Protein AF-A0A267DP06-F1 (afdb_monomer_lite)

Organism: NCBI:txid282301

pLDDT: mean 85.05, std 12.34, range [40.44, 98.69]

Radius of gyration: 39.31 Å; chains: 1; bounding box: 101×99×100 Å

InterPro domains:
  IPR012317 Poly(ADP-ribose) polymerase, catalytic domain [PF00644] (194-368)
  IPR012317 Poly(ADP-ribose) polymerase, catalytic domain [PF00644] (425-516)
  IPR012317 Poly(ADP-ribose) polymerase, catalytic domain [PS51059] (179-376)
  IPR051712 Mono-ADP-ribosyltransferase and antiviral protein [PTHR45740] (193-379)

Foldseek 3Di:
DFAQDADQDAEPVRHGARDGPPDDRPPDFAQPWDWAAQPPDRDIDTGGPSCNPPHDAFQDQQQDAAPVRHGQRGTVRDDSPPGFAQDWDWDQAPVRDIDTDGPNDDNVPDFQQDAFQDQEPPPRHGGGGGPNDDGHPVPRPVVVVVVVVVVVVVQVVVLLVLLVVLVVVLVVLVPDPDWDWDKAWDDCPDPCNVVVCVVVLQQLQQADVVLVFQWDFDTKIFIRTSVLSSLLSVCLNPPFLASPDKDKWKAAAEPVQVVCCSHPFDDFDPDADQAARFGKTASHNSVNQDCVHNVPRQKMFTKTFQQGAEDEDLARDHQDHAQVSQVVVSGFWYKHPAPSVVRHTHNGIMITGHDRSRMHTTMMTHIDGDPDQDDDDDDPPDPLQKDKAFDDPDDDPVCSSSVSVVSVVQSLQCPDPPDNPPPFAFGMKIFQRPVVLVVLLVVVLVVLCVVPVGSDWGKWKAAEEPVQLSVCSRPNDDQVPDDDAPQHRAGKTFSYPVLRLQHYQKMFIKTARFRAEDEPPDDPPCPPRGQWYFHDDPRDPGGRMIGGHDRSRIDRTMITDGPDGRDD

Structure (mmCIF, N/CA/C/O backbone):
data_AF-A0A267DP06-F1
#
_entry.id   AF-A0A267DP06-F1
#
loop_
_atom_site.group_PDB
_atom_site.id
_atom_site.type_symbol
_atom_site.label_atom_id
_atom_site.label_alt_id
_atom_site.label_comp_id
_atom_site.label_asym_id
_atom_site.label_entity_id
_atom_site.label_seq_id
_atom_site.pdbx_PDB_ins_code
_atom_site.Cartn_x
_atom_site.Cartn_y
_atom_site.Cartn_z
_atom_site.occupancy
_atom_site.B_iso_or_equiv
_atom_site.auth_seq_id
_atom_site.auth_comp_id
_atom_site.auth_asym_id
_atom_site.auth_atom_id
_atom_site.pdbx_PDB_model_num
ATOM 1 N N . MET A 1 1 ? 52.263 71.545 -48.923 1.00 55.31 1 MET A N 1
ATOM 2 C CA . MET A 1 1 ? 51.676 70.619 -49.916 1.00 55.31 1 MET A CA 1
ATOM 3 C C . MET A 1 1 ? 52.112 69.204 -49.569 1.00 55.31 1 MET A C 1
ATOM 5 O O . MET A 1 1 ? 53.308 68.952 -49.543 1.00 55.31 1 MET A O 1
ATOM 9 N N . THR A 1 2 ? 51.183 68.308 -49.241 1.00 60.12 2 THR A N 1
ATOM 10 C CA . THR A 1 2 ? 51.467 66.882 -48.997 1.00 60.12 2 THR A CA 1
ATOM 11 C C . THR A 1 2 ? 51.476 66.135 -50.328 1.00 60.12 2 THR A C 1
ATOM 13 O O . THR A 1 2 ? 50.537 66.261 -51.116 1.00 60.12 2 THR A O 1
ATOM 16 N N . CYS A 1 3 ? 52.544 65.384 -50.599 1.00 71.38 3 CYS A N 1
ATOM 17 C CA . CYS A 1 3 ? 52.701 64.639 -51.844 1.00 71.38 3 CYS A CA 1
ATOM 18 C C . CYS A 1 3 ? 51.682 63.486 -51.913 1.00 71.38 3 CYS A C 1
ATOM 20 O O . CYS A 1 3 ? 51.625 62.648 -51.019 1.00 71.38 3 CYS A O 1
ATOM 22 N N . GLN A 1 4 ? 50.869 63.440 -52.974 1.00 73.38 4 GLN A N 1
ATOM 23 C CA . GLN A 1 4 ? 49.840 62.403 -53.172 1.00 73.38 4 GLN A CA 1
ATOM 24 C C . GLN A 1 4 ? 50.349 61.179 -53.952 1.00 73.38 4 GLN A C 1
ATOM 26 O O . GLN A 1 4 ? 49.582 60.255 -54.209 1.00 73.38 4 GLN A O 1
ATOM 31 N N . GLN A 1 5 ? 51.627 61.165 -54.340 1.00 73.06 5 GLN A N 1
ATOM 32 C CA . GLN A 1 5 ? 52.223 60.058 -55.088 1.00 73.06 5 GLN A CA 1
ATOM 33 C C . GLN A 1 5 ? 52.468 58.841 -54.176 1.00 73.06 5 GLN A C 1
ATOM 35 O O . GLN A 1 5 ? 52.755 59.020 -52.984 1.00 73.06 5 GLN A O 1
ATOM 40 N N . PRO A 1 6 ? 52.375 57.606 -54.706 1.00 72.00 6 PRO A N 1
ATOM 41 C CA . PRO A 1 6 ? 52.705 56.398 -53.958 1.00 72.00 6 PRO A CA 1
ATOM 42 C C . PRO A 1 6 ? 54.170 56.420 -53.511 1.00 72.00 6 PRO A C 1
ATOM 44 O O . PRO A 1 6 ? 55.058 56.903 -54.217 1.00 72.00 6 PRO A O 1
ATOM 47 N N . CYS A 1 7 ? 54.431 55.911 -52.310 1.00 77.06 7 CYS A N 1
ATOM 48 C CA . CYS A 1 7 ? 55.777 55.834 -51.771 1.00 77.06 7 CYS A CA 1
ATOM 49 C C . CYS A 1 7 ? 56.647 54.883 -52.608 1.00 77.06 7 CYS A C 1
ATOM 51 O O . CYS A 1 7 ? 56.297 53.728 -52.826 1.00 77.06 7 CYS A O 1
ATOM 53 N N . SER A 1 8 ? 57.824 55.347 -53.031 1.00 75.94 8 SER A N 1
ATOM 54 C CA . SER A 1 8 ? 58.791 54.555 -53.804 1.00 75.94 8 SER A CA 1
ATOM 55 C C . SER A 1 8 ? 59.719 53.684 -52.941 1.00 75.94 8 SER A C 1
ATOM 57 O O . SER A 1 8 ? 60.580 52.982 -53.472 1.00 75.94 8 SER A O 1
ATOM 59 N N . ARG A 1 9 ? 59.580 53.720 -51.606 1.00 77.81 9 ARG A N 1
ATOM 60 C CA . ARG A 1 9 ? 60.421 52.963 -50.660 1.00 77.81 9 ARG A CA 1
ATOM 61 C C . ARG A 1 9 ? 59.914 51.528 -50.470 1.00 77.81 9 ARG A C 1
ATOM 63 O O . ARG A 1 9 ? 58.721 51.254 -50.592 1.00 77.81 9 ARG A O 1
ATOM 70 N N . LYS A 1 10 ? 60.820 50.618 -50.101 1.00 76.88 10 LYS A N 1
ATOM 71 C CA . LYS A 1 10 ? 60.497 49.247 -49.667 1.00 76.88 10 LYS A CA 1
ATOM 72 C C . LYS A 1 10 ? 60.405 49.170 -48.137 1.00 76.88 10 LYS A C 1
ATOM 74 O O . LYS A 1 10 ? 61.124 49.881 -47.438 1.00 76.88 10 LYS A O 1
ATOM 79 N N . LEU A 1 11 ? 59.514 48.320 -47.631 1.00 79.81 11 LEU A N 1
ATOM 80 C CA . LEU A 1 11 ? 59.425 47.937 -46.218 1.00 79.81 11 LEU A CA 1
ATOM 81 C C . LEU A 1 11 ? 60.656 47.092 -45.815 1.00 79.81 11 LEU A C 1
ATOM 83 O O . LEU A 1 11 ? 61.317 46.551 -46.703 1.00 79.81 11 LEU A O 1
ATOM 87 N N . PRO A 1 12 ? 60.958 46.909 -44.512 1.00 77.88 12 PRO A N 1
ATOM 88 C CA . PRO A 1 12 ? 62.070 46.060 -44.055 1.00 77.88 12 PRO A CA 1
ATOM 89 C C . PRO A 1 12 ? 62.022 44.618 -44.586 1.00 77.88 12 PRO A C 1
ATOM 91 O O . PRO A 1 12 ? 63.057 44.017 -44.847 1.00 77.88 12 PRO A O 1
ATOM 94 N N . CYS A 1 13 ? 60.820 44.091 -44.840 1.00 77.19 13 CYS A N 1
ATOM 95 C CA . CYS A 1 13 ? 60.588 42.801 -45.497 1.00 77.19 13 CYS A CA 1
ATOM 96 C C . CYS A 1 13 ? 60.773 42.840 -47.033 1.00 77.19 13 CYS A C 1
ATOM 98 O O . CYS A 1 13 ? 60.300 41.954 -47.737 1.00 77.19 13 CYS A O 1
ATOM 100 N N . ASN A 1 14 ? 61.396 43.893 -47.574 1.00 77.62 14 ASN A N 1
ATOM 101 C CA . ASN A 1 14 ? 61.688 44.137 -48.992 1.00 77.62 14 ASN A CA 1
ATOM 102 C C . ASN A 1 14 ? 60.484 44.275 -49.955 1.00 77.62 14 ASN A C 1
ATOM 104 O O . ASN A 1 14 ? 60.677 44.427 -51.164 1.00 77.62 14 ASN A O 1
ATOM 108 N N . HIS A 1 15 ? 59.251 44.302 -49.442 1.00 82.31 15 HIS A N 1
ATOM 109 C CA . HIS A 1 15 ? 58.030 44.556 -50.219 1.00 82.31 15 HIS A CA 1
ATOM 110 C C . HIS A 1 15 ? 57.781 46.063 -50.449 1.00 82.31 15 HIS A C 1
ATOM 112 O O . HIS A 1 15 ? 58.146 46.871 -49.593 1.00 82.31 15 HIS A O 1
ATOM 118 N N . PRO A 1 16 ? 57.159 46.479 -51.572 1.00 78.88 16 PRO A N 1
ATOM 119 C CA . PRO A 1 16 ? 56.885 47.891 -51.857 1.00 78.88 16 PRO A CA 1
ATOM 120 C C . PRO A 1 16 ? 55.916 48.507 -50.838 1.00 78.88 16 PRO A C 1
ATOM 122 O O . PRO A 1 16 ? 54.938 47.878 -50.426 1.00 78.88 16 PRO A O 1
ATOM 125 N N . CYS A 1 17 ? 56.183 49.747 -50.424 1.00 77.19 17 CYS A N 1
ATOM 126 C CA . CYS A 1 17 ? 55.318 50.462 -49.497 1.00 77.19 17 CYS A CA 1
ATOM 127 C C . CYS A 1 17 ? 54.028 50.920 -50.191 1.00 77.19 17 CYS A C 1
ATOM 129 O O . CYS A 1 17 ? 54.057 51.520 -51.259 1.00 77.19 17 CYS A O 1
ATOM 131 N N . THR A 1 18 ? 52.883 50.677 -49.553 1.00 74.69 18 THR A N 1
ATOM 132 C CA . THR A 1 18 ? 51.558 51.065 -50.068 1.00 74.69 18 THR A CA 1
ATOM 133 C C . THR A 1 18 ? 51.055 52.403 -49.511 1.00 74.69 18 THR A C 1
ATOM 135 O O . THR A 1 18 ? 49.872 52.709 -49.628 1.00 74.69 18 THR A O 1
ATOM 138 N N . LEU A 1 19 ? 51.916 53.171 -48.837 1.00 73.81 19 LEU A N 1
ATOM 139 C CA . LEU A 1 19 ? 51.593 54.485 -48.263 1.00 73.81 19 LEU A CA 1
ATOM 140 C C . LEU A 1 19 ? 51.868 55.631 -49.242 1.00 73.81 19 LEU A C 1
ATOM 142 O O . LEU A 1 19 ? 52.509 55.436 -50.277 1.00 73.81 19 LEU A O 1
ATOM 146 N N . LYS A 1 20 ? 51.401 56.836 -48.901 1.00 76.75 20 LYS A N 1
ATOM 147 C CA . LYS A 1 20 ? 51.682 58.054 -49.673 1.00 76.75 20 LYS A CA 1
ATOM 148 C C . LYS A 1 20 ? 53.060 58.618 -49.322 1.00 76.75 20 LYS A C 1
ATOM 150 O O . LYS A 1 20 ? 53.608 58.387 -48.243 1.00 76.75 20 LYS A O 1
ATOM 155 N N . CYS A 1 21 ? 53.651 59.345 -50.261 1.00 73.06 21 CYS A N 1
ATOM 156 C CA . CYS A 1 21 ? 54.966 59.953 -50.106 1.00 73.06 21 CYS A CA 1
ATOM 157 C C . CYS A 1 21 ? 54.989 60.945 -48.921 1.00 73.06 21 CYS A C 1
ATOM 159 O O . CYS A 1 21 ? 54.318 61.975 -48.949 1.00 73.06 21 CYS A O 1
ATOM 161 N N . GLY A 1 22 ? 55.777 60.625 -47.886 1.00 72.06 22 GLY A N 1
ATOM 162 C CA . GLY A 1 22 ? 55.938 61.434 -46.668 1.00 72.06 22 GLY A CA 1
ATOM 163 C C . GLY A 1 22 ? 55.525 60.731 -45.367 1.00 72.06 22 GLY A C 1
ATOM 164 O O . GLY A 1 22 ? 55.924 61.180 -44.299 1.00 72.06 22 GLY A O 1
ATOM 165 N N . GLU A 1 23 ? 54.789 59.619 -45.441 1.00 72.12 23 GLU A N 1
ATOM 166 C CA . GLU A 1 23 ? 54.367 58.824 -44.274 1.00 72.12 23 GLU A CA 1
ATOM 167 C C . GLU A 1 23 ? 55.469 57.835 -43.825 1.00 72.12 23 GLU A C 1
ATOM 169 O O . GLU A 1 23 ? 56.217 57.303 -44.659 1.00 72.12 23 GLU A O 1
ATOM 174 N N . ASP A 1 24 ? 55.597 57.576 -42.512 1.00 73.25 24 ASP A N 1
ATOM 175 C CA . ASP A 1 24 ? 56.635 56.673 -41.989 1.00 73.25 24 ASP A CA 1
ATOM 176 C C . ASP A 1 24 ? 56.348 55.215 -42.369 1.00 73.25 24 ASP A C 1
ATOM 178 O O . ASP A 1 24 ? 55.471 54.535 -41.835 1.00 73.25 24 ASP A O 1
ATOM 182 N N . CYS A 1 25 ? 57.141 54.728 -43.316 1.00 67.25 25 CYS A N 1
ATOM 183 C CA . CYS A 1 25 ? 57.030 53.388 -43.865 1.00 67.25 25 CYS A CA 1
ATOM 184 C C . CYS A 1 25 ? 57.460 52.299 -42.870 1.00 67.25 25 CYS A C 1
ATOM 186 O O . CYS A 1 25 ? 57.109 51.141 -43.073 1.00 67.25 25 CYS A O 1
ATOM 188 N N . LYS A 1 26 ? 58.230 52.626 -41.820 1.00 65.62 26 LYS A N 1
ATOM 189 C CA . LYS A 1 26 ? 58.806 51.623 -40.907 1.00 65.62 26 LYS A CA 1
ATOM 190 C C . LYS A 1 26 ? 57.803 51.053 -39.899 1.00 65.62 26 LYS A C 1
ATOM 192 O O . LYS A 1 26 ? 58.060 49.985 -39.357 1.00 65.62 26 LYS A O 1
ATOM 197 N N . LEU A 1 27 ? 56.673 51.727 -39.672 1.00 65.81 27 LEU A N 1
ATOM 198 C CA . LEU A 1 27 ? 55.669 51.341 -38.669 1.00 65.81 27 LEU A CA 1
ATOM 199 C C . LEU A 1 27 ? 54.489 50.536 -39.240 1.00 65.81 27 LEU A C 1
ATOM 201 O O . LEU A 1 27 ? 53.632 50.085 -38.482 1.00 65.81 27 LEU A O 1
ATOM 205 N N . LYS A 1 28 ? 54.410 50.345 -40.566 1.00 72.12 28 LYS A N 1
ATOM 206 C CA . LYS A 1 28 ? 53.264 49.677 -41.199 1.00 72.12 28 LYS A CA 1
ATOM 207 C C . LYS A 1 28 ? 53.487 48.163 -41.339 1.00 72.12 28 LYS A C 1
ATOM 209 O O . LYS A 1 28 ? 54.448 47.764 -42.001 1.00 72.12 28 LYS A O 1
ATOM 214 N N . PRO A 1 29 ? 52.577 47.312 -40.826 1.00 75.44 29 PRO A N 1
ATOM 215 C CA . PRO A 1 29 ? 52.611 45.882 -41.108 1.00 75.44 29 PRO A CA 1
ATOM 216 C C . PRO A 1 29 ? 52.419 45.611 -42.607 1.00 75.44 29 PRO A C 1
ATOM 218 O O . PRO A 1 29 ? 51.565 46.200 -43.275 1.00 75.44 29 PRO A O 1
ATOM 221 N N . CYS A 1 30 ? 53.244 44.719 -43.154 1.00 80.50 30 CYS A N 1
ATOM 222 C CA . CYS A 1 30 ? 53.163 44.326 -44.554 1.00 80.50 30 CYS A CA 1
ATOM 223 C C . CYS A 1 30 ? 52.043 43.296 -44.772 1.00 80.50 30 CYS A C 1
ATOM 225 O O . CYS A 1 30 ? 52.130 42.176 -44.277 1.00 80.50 30 CYS A O 1
ATOM 227 N N . PHE A 1 31 ? 51.032 43.641 -45.573 1.00 81.69 31 PHE A N 1
ATOM 228 C CA . PHE A 1 31 ? 49.925 42.734 -45.919 1.00 81.69 31 PHE A CA 1
ATOM 229 C C . PHE A 1 31 ? 50.088 42.026 -47.274 1.00 81.69 31 PHE A C 1
ATOM 231 O O . PHE A 1 31 ? 49.145 41.406 -47.765 1.00 81.69 31 PHE A O 1
ATOM 238 N N . VAL A 1 32 ? 51.273 42.110 -47.893 1.00 83.81 32 VAL A N 1
ATOM 239 C CA . VAL A 1 32 ? 51.574 41.337 -49.107 1.00 83.81 32 VAL A CA 1
ATOM 240 C C . VAL A 1 32 ? 51.465 39.852 -48.772 1.00 83.81 32 VAL A C 1
ATOM 242 O O . VAL A 1 32 ? 52.017 39.401 -47.770 1.00 83.81 32 VAL A O 1
ATOM 245 N N . GLN A 1 33 ? 50.721 39.113 -49.594 1.00 85.94 33 GLN A N 1
ATOM 246 C CA . GLN A 1 33 ? 50.528 37.678 -49.423 1.00 85.94 33 GLN A CA 1
ATOM 247 C C . GLN A 1 33 ? 51.858 36.960 -49.643 1.00 85.94 33 GLN A C 1
ATOM 249 O O . GLN A 1 33 ? 52.410 36.998 -50.742 1.00 85.94 33 GLN A O 1
ATOM 254 N N . THR A 1 34 ? 52.358 36.301 -48.603 1.00 83.56 34 THR A N 1
ATOM 255 C CA . THR A 1 34 ? 53.526 35.427 -48.676 1.00 83.56 34 THR A CA 1
ATOM 256 C C . THR A 1 34 ? 53.110 33.978 -48.455 1.00 83.56 34 THR A C 1
ATOM 258 O O . THR A 1 34 ? 52.089 33.700 -47.828 1.00 83.56 34 THR A O 1
ATOM 261 N N . THR A 1 35 ? 53.882 33.045 -49.006 1.00 86.94 35 THR A N 1
ATOM 262 C CA . THR A 1 35 ? 53.632 31.607 -48.855 1.00 86.94 35 THR A CA 1
ATOM 263 C C . THR A 1 35 ? 54.561 31.058 -47.782 1.00 86.94 35 THR A C 1
ATOM 265 O O . THR A 1 35 ? 55.776 31.061 -47.963 1.00 86.94 35 THR A O 1
ATOM 268 N N . VAL A 1 36 ? 53.991 30.582 -46.678 1.00 85.88 36 VAL A N 1
ATOM 269 C CA . VAL A 1 36 ? 54.730 29.929 -45.591 1.00 85.88 36 VAL A CA 1
ATOM 270 C C . VAL A 1 36 ? 54.572 28.420 -45.744 1.00 85.88 36 VAL A C 1
ATOM 272 O O . VAL A 1 36 ? 53.456 27.918 -45.890 1.00 85.88 36 VAL A O 1
ATOM 275 N N . LYS A 1 37 ? 55.691 27.689 -45.744 1.00 84.19 37 LYS A N 1
ATOM 276 C CA . LYS A 1 37 ? 55.696 26.218 -45.717 1.00 84.19 37 LYS A CA 1
ATOM 277 C C . LYS A 1 37 ? 55.564 25.737 -44.275 1.00 84.19 37 LYS A C 1
ATOM 279 O O . LYS A 1 37 ? 56.212 26.293 -43.390 1.00 84.19 37 LYS A O 1
ATOM 284 N N . TYR A 1 38 ? 54.754 24.708 -44.037 1.00 83.88 38 TYR A N 1
ATOM 285 C CA . TYR A 1 38 ? 54.674 24.106 -42.707 1.00 83.88 38 TYR A CA 1
ATOM 286 C C . TYR A 1 38 ? 55.978 23.344 -42.388 1.00 83.88 38 TYR A C 1
ATOM 288 O O . TYR A 1 38 ? 56.525 22.695 -43.275 1.00 83.88 38 TYR A O 1
ATOM 296 N N . PRO A 1 39 ? 56.484 23.360 -41.140 1.00 78.00 39 PRO A N 1
ATOM 297 C CA . PRO A 1 39 ? 57.770 22.727 -40.812 1.00 78.00 39 PRO A CA 1
ATOM 298 C C . PRO A 1 39 ? 57.783 21.199 -40.955 1.00 78.00 39 PRO A C 1
ATOM 300 O O . PRO A 1 39 ? 58.823 20.611 -41.230 1.00 78.00 39 PRO A O 1
ATOM 303 N N . ASN A 1 40 ? 56.626 20.560 -40.758 1.00 79.06 40 ASN A N 1
ATOM 304 C CA . ASN A 1 40 ? 56.509 19.107 -40.600 1.00 79.06 40 ASN A CA 1
ATOM 305 C C . ASN A 1 40 ? 55.740 18.425 -41.749 1.00 79.06 40 ASN A C 1
ATOM 307 O O . ASN A 1 40 ? 55.366 17.259 -41.628 1.00 79.06 40 ASN A O 1
ATOM 311 N N . CYS A 1 41 ? 55.443 19.140 -42.840 1.00 82.69 41 CYS A N 1
ATOM 312 C CA . CYS A 1 41 ? 54.806 18.581 -44.035 1.00 82.69 41 CYS A CA 1
ATOM 313 C C . CYS A 1 41 ? 55.068 19.450 -45.274 1.00 82.69 41 CYS A C 1
ATOM 315 O O . CYS A 1 41 ? 55.527 20.582 -45.167 1.00 82.69 41 CYS A O 1
ATOM 317 N N . GLU A 1 42 ? 54.750 18.937 -46.463 1.00 83.31 42 GLU A N 1
ATOM 318 C CA . GLU A 1 42 ? 54.983 19.644 -47.735 1.00 83.31 42 GLU A CA 1
ATOM 319 C C . GLU A 1 42 ? 53.903 20.690 -48.073 1.00 83.31 42 GLU A C 1
ATOM 321 O O . GLU A 1 42 ? 53.975 21.367 -49.100 1.00 83.31 42 GLU A O 1
ATOM 326 N N . HIS A 1 43 ? 52.901 20.855 -47.206 1.00 84.31 43 HIS A N 1
ATOM 327 C CA . HIS A 1 43 ? 51.833 21.827 -47.401 1.00 84.31 43 HIS A CA 1
ATOM 328 C C . HIS A 1 43 ? 52.318 23.264 -47.176 1.00 84.31 43 HIS A C 1
ATOM 330 O O . HIS A 1 43 ? 53.329 23.536 -46.520 1.00 84.31 43 HIS A O 1
ATOM 336 N N . SER A 1 44 ? 51.546 24.216 -47.689 1.00 87.56 44 SER A N 1
ATOM 337 C CA . SER A 1 44 ? 51.818 25.638 -47.510 1.00 87.56 44 SER A CA 1
ATOM 338 C C . SER A 1 44 ? 50.531 26.428 -47.328 1.00 87.56 44 SER A C 1
ATOM 340 O O . SER A 1 44 ? 49.472 26.025 -47.808 1.00 87.56 44 SER A O 1
ATOM 342 N N . ILE A 1 45 ? 50.634 27.553 -46.627 1.00 87.56 45 ILE A N 1
ATOM 343 C CA . ILE A 1 45 ? 49.538 28.493 -46.400 1.00 87.56 45 ILE A CA 1
ATOM 344 C C . ILE A 1 45 ? 49.945 29.878 -46.902 1.00 87.56 45 ILE A C 1
ATOM 346 O O . ILE A 1 45 ? 51.102 30.289 -46.779 1.00 87.56 45 ILE A O 1
ATOM 350 N N . LYS A 1 46 ? 48.994 30.601 -47.499 1.00 89.00 46 LYS A N 1
ATOM 351 C CA . LYS A 1 46 ? 49.179 32.004 -47.875 1.00 89.00 46 LYS A CA 1
ATOM 352 C C . LYS A 1 46 ? 48.720 32.886 -46.725 1.00 89.00 46 LYS A C 1
ATOM 354 O O . LYS A 1 46 ? 47.551 32.844 -46.351 1.00 89.00 46 LYS A O 1
ATOM 359 N N . VAL A 1 47 ? 49.643 33.663 -46.171 1.00 86.38 47 VAL A N 1
ATOM 360 C CA . VAL A 1 47 ? 49.381 34.578 -45.055 1.00 86.38 47 VAL A CA 1
ATOM 361 C C . VAL A 1 47 ? 49.957 35.961 -45.361 1.00 86.38 47 VAL A C 1
ATOM 363 O O . VAL A 1 47 ? 50.892 36.083 -46.158 1.00 86.38 47 VAL A O 1
ATOM 366 N N . PRO A 1 48 ? 49.427 37.034 -44.755 1.00 87.19 48 PRO A N 1
ATOM 367 C CA . PRO A 1 48 ? 50.061 38.345 -44.805 1.00 87.19 48 PRO A CA 1
ATOM 368 C C . PRO A 1 48 ? 51.507 38.279 -44.298 1.00 87.19 48 PRO A C 1
ATOM 370 O O . PRO A 1 48 ? 51.780 37.633 -43.290 1.00 87.19 48 PRO A O 1
ATOM 373 N N . CYS A 1 49 ? 52.431 38.977 -44.957 1.00 84.00 49 CYS A N 1
ATOM 374 C CA . CYS A 1 49 ? 53.847 39.006 -44.581 1.00 84.00 49 CYS A CA 1
ATOM 375 C C . CYS A 1 49 ? 54.085 39.396 -43.108 1.00 84.00 49 CYS A C 1
ATOM 377 O O . CYS A 1 49 ? 55.016 38.892 -42.498 1.00 84.00 49 CYS A O 1
ATOM 379 N N . CYS A 1 50 ? 53.244 40.237 -42.501 1.00 82.94 50 CYS A N 1
ATOM 380 C CA . CYS A 1 50 ? 53.332 40.585 -41.078 1.00 82.94 50 CYS A CA 1
ATOM 381 C C . CYS A 1 50 ? 52.962 39.445 -40.111 1.00 82.94 50 CYS A C 1
ATOM 383 O O . CYS A 1 50 ? 53.122 39.602 -38.905 1.00 82.94 50 CYS A O 1
ATOM 385 N N . MET A 1 51 ? 52.448 38.326 -40.624 1.00 83.62 51 MET A N 1
ATOM 386 C CA . MET A 1 51 ? 52.071 37.133 -39.865 1.00 83.62 51 MET A CA 1
ATOM 387 C C . MET A 1 51 ? 52.938 35.918 -40.225 1.00 83.62 51 MET A C 1
ATOM 389 O O . MET A 1 51 ? 52.660 34.828 -39.739 1.00 83.62 51 MET A O 1
ATOM 393 N N . SER A 1 52 ? 53.976 36.072 -41.059 1.00 78.31 52 SER A N 1
ATOM 394 C CA . SER A 1 52 ? 54.786 34.944 -41.547 1.00 78.31 52 SER A CA 1
ATOM 395 C C . SER A 1 52 ? 55.498 34.160 -40.445 1.00 78.31 52 SER A C 1
ATOM 397 O O . SER A 1 52 ? 55.744 32.972 -40.622 1.00 78.31 52 SER A O 1
ATOM 399 N N . ASP A 1 53 ? 55.794 34.819 -39.323 1.00 78.25 53 ASP A N 1
ATOM 400 C CA . ASP A 1 53 ? 56.558 34.252 -38.204 1.00 78.25 53 ASP A CA 1
ATOM 401 C C . ASP A 1 53 ? 55.652 33.611 -37.135 1.00 78.25 53 ASP A C 1
ATOM 403 O O . ASP A 1 53 ? 56.133 33.103 -36.122 1.00 78.25 53 ASP A O 1
ATOM 407 N N . GLN A 1 54 ? 54.329 33.639 -37.332 1.00 82.00 54 GLN A N 1
ATOM 408 C CA . GLN A 1 54 ? 53.389 32.962 -36.442 1.00 82.00 54 GLN A CA 1
ATOM 409 C C . GLN A 1 54 ? 53.403 31.447 -36.685 1.00 82.00 54 GLN A C 1
ATOM 411 O O . GLN A 1 54 ? 53.638 30.966 -37.793 1.00 82.00 54 GLN A O 1
ATOM 416 N N . GLN A 1 55 ? 53.127 30.672 -35.635 1.00 79.69 55 GLN A N 1
ATOM 417 C CA . GLN A 1 55 ? 52.976 29.225 -35.760 1.00 79.69 55 GLN A CA 1
ATOM 418 C C . GLN A 1 55 ? 51.582 28.888 -36.293 1.00 79.69 55 GLN A C 1
ATOM 420 O O . GLN A 1 55 ? 50.574 29.184 -35.653 1.00 79.69 55 GLN A O 1
ATOM 425 N N . PHE A 1 56 ? 51.531 28.232 -37.451 1.00 82.62 56 PHE A N 1
ATOM 426 C CA . PHE A 1 56 ? 50.297 27.748 -38.064 1.00 82.62 56 PHE A CA 1
ATOM 427 C C . PHE A 1 56 ? 50.210 26.225 -37.965 1.00 82.62 56 PHE A C 1
ATOM 429 O O . PHE A 1 56 ? 51.210 25.518 -38.099 1.00 82.62 56 PHE A O 1
ATOM 436 N N . VAL A 1 57 ? 48.993 25.715 -37.794 1.00 83.69 57 VAL A N 1
ATOM 437 C CA . VAL A 1 57 ? 48.694 24.279 -37.820 1.00 83.69 57 VAL A CA 1
ATOM 438 C C . VAL A 1 57 ? 48.143 23.916 -39.198 1.00 83.69 57 VAL A C 1
ATOM 440 O O . VAL A 1 57 ? 47.376 24.679 -39.781 1.00 83.69 57 VAL A O 1
ATOM 443 N N . CYS A 1 58 ? 48.568 22.778 -39.745 1.00 86.62 58 CYS A N 1
ATOM 444 C CA . CYS A 1 58 ? 48.136 22.331 -41.066 1.00 86.62 58 CYS A CA 1
ATOM 445 C C . CYS A 1 58 ? 46.789 21.595 -40.991 1.00 86.62 58 CYS A C 1
ATOM 447 O O . CYS A 1 58 ? 46.712 20.482 -40.470 1.00 86.62 58 CYS A O 1
ATOM 449 N N . ASP A 1 59 ? 45.747 22.192 -41.560 1.00 86.50 59 ASP A N 1
ATOM 450 C CA . ASP A 1 59 ? 44.386 21.649 -41.654 1.00 86.50 59 ASP A CA 1
ATOM 451 C C . ASP A 1 59 ? 44.116 20.888 -42.965 1.00 86.50 59 ASP A C 1
ATOM 453 O O . ASP A 1 59 ? 43.022 20.357 -43.163 1.00 86.50 59 ASP A O 1
ATOM 457 N N . ALA A 1 60 ? 45.120 20.775 -43.842 1.00 87.12 60 ALA A N 1
ATOM 458 C CA . ALA A 1 60 ? 45.028 19.995 -45.071 1.00 87.12 60 ALA A CA 1
ATOM 459 C C . ALA A 1 60 ? 44.633 18.538 -44.782 1.00 87.12 60 ALA A C 1
ATOM 461 O O . ALA A 1 60 ? 44.976 17.977 -43.736 1.00 87.12 60 ALA A O 1
ATOM 462 N N . LYS A 1 61 ? 43.935 17.900 -45.727 1.00 87.31 61 LYS A N 1
ATOM 463 C CA . LYS A 1 61 ? 43.546 16.487 -45.625 1.00 87.31 61 LYS A CA 1
ATOM 464 C C . LYS A 1 61 ? 44.783 15.617 -45.392 1.00 87.31 61 LYS A C 1
ATOM 466 O O . LYS A 1 61 ? 45.800 15.777 -46.061 1.00 87.31 61 LYS A O 1
ATOM 471 N N . CYS A 1 62 ? 44.703 14.685 -44.447 1.00 86.62 62 CYS A N 1
ATOM 472 C CA . CYS A 1 62 ? 45.799 13.759 -44.215 1.00 86.62 62 CYS A CA 1
ATOM 473 C C . CYS A 1 62 ? 45.937 12.777 -45.390 1.00 86.62 62 CYS A C 1
ATOM 475 O O . CYS A 1 62 ? 44.984 12.088 -45.751 1.00 86.62 62 CYS A O 1
ATOM 477 N N . GLU A 1 63 ? 47.136 12.668 -45.957 1.00 87.56 63 GLU A N 1
ATOM 478 C CA . GLU A 1 63 ? 47.443 11.698 -47.021 1.00 87.56 63 GLU A CA 1
ATOM 479 C C . GLU A 1 63 ? 48.006 10.372 -46.471 1.00 87.56 63 GLU A C 1
ATOM 481 O O . GLU A 1 63 ? 48.245 9.422 -47.218 1.00 87.56 63 GLU A O 1
ATOM 486 N N . ARG A 1 64 ? 48.192 10.274 -45.145 1.00 88.19 64 ARG A N 1
ATOM 487 C CA . ARG A 1 64 ? 48.703 9.071 -44.473 1.00 88.19 64 ARG A CA 1
ATOM 488 C C . ARG A 1 64 ? 47.631 7.979 -44.373 1.00 88.19 64 ARG A C 1
ATOM 490 O O . ARG A 1 64 ? 46.426 8.247 -44.349 1.00 88.19 64 ARG A O 1
ATOM 497 N N . LYS A 1 65 ? 48.079 6.727 -44.255 1.00 88.44 65 LYS A N 1
ATOM 498 C CA . LYS A 1 65 ? 47.225 5.566 -43.959 1.00 88.44 65 LYS A CA 1
ATOM 499 C C . LYS A 1 65 ? 47.214 5.277 -42.458 1.00 88.44 65 LYS A C 1
ATOM 501 O O . LYS A 1 65 ? 48.238 5.408 -41.793 1.00 88.44 65 LYS A O 1
ATOM 506 N N . LEU A 1 66 ? 46.056 4.880 -41.938 1.00 89.00 66 LEU A N 1
ATOM 507 C CA . LEU A 1 66 ? 45.911 4.327 -40.591 1.00 89.00 66 LEU A CA 1
ATOM 508 C C . LEU A 1 66 ? 46.566 2.938 -40.523 1.00 89.00 66 LEU A C 1
ATOM 510 O O . LEU A 1 66 ? 46.800 2.309 -41.555 1.00 89.00 66 LEU A O 1
ATOM 514 N N . ALA A 1 67 ? 46.793 2.416 -39.314 1.00 86.69 67 ALA A N 1
ATOM 515 C CA . ALA A 1 67 ? 47.375 1.083 -39.111 1.00 86.69 67 ALA A CA 1
ATOM 516 C C . ALA A 1 67 ? 46.575 -0.048 -39.793 1.00 86.69 67 ALA A C 1
ATOM 518 O O . ALA A 1 67 ? 47.148 -1.042 -40.224 1.00 86.69 67 ALA A O 1
ATOM 519 N N . CYS A 1 68 ? 45.259 0.125 -39.959 1.00 87.94 68 CYS A N 1
ATOM 520 C CA . CYS A 1 68 ? 44.399 -0.807 -40.693 1.00 87.94 68 CYS A CA 1
ATOM 521 C C . CYS A 1 68 ? 44.542 -0.732 -42.228 1.00 87.94 68 CYS A C 1
ATOM 523 O O . CYS A 1 68 ? 43.839 -1.441 -42.940 1.00 87.94 68 CYS A O 1
ATOM 525 N N . GLY A 1 69 ? 45.402 0.145 -42.757 1.00 87.75 69 GLY A N 1
ATOM 526 C CA . GLY A 1 69 ? 45.658 0.316 -44.191 1.00 87.75 69 GLY A CA 1
ATOM 527 C C . GLY A 1 69 ? 44.711 1.281 -44.918 1.00 87.75 69 GLY A C 1
ATOM 528 O O . GLY A 1 69 ? 44.998 1.664 -46.055 1.00 87.75 69 GLY A O 1
ATOM 529 N N . HIS A 1 70 ? 43.622 1.720 -44.279 1.00 90.69 70 HIS A N 1
ATOM 530 C CA . HIS A 1 70 ? 42.692 2.711 -44.832 1.00 90.69 70 HIS A CA 1
ATOM 531 C C . HIS A 1 70 ? 43.235 4.145 -44.738 1.00 90.69 70 HIS A C 1
ATOM 533 O O . HIS A 1 70 ? 44.006 4.474 -43.837 1.00 90.69 70 HIS A O 1
ATOM 539 N N . SER A 1 71 ? 42.809 5.019 -45.654 1.00 90.19 71 SER A N 1
ATOM 540 C CA . SER A 1 71 ? 43.165 6.443 -45.633 1.00 90.19 71 SER A CA 1
ATOM 541 C C . SER A 1 71 ? 42.682 7.127 -44.352 1.00 90.19 71 SER A C 1
ATOM 543 O O . SER A 1 71 ? 41.542 6.925 -43.929 1.00 90.19 71 SER A O 1
ATOM 545 N N . CYS A 1 72 ? 43.542 7.947 -43.747 1.00 89.25 72 CYS A N 1
ATOM 546 C CA . CYS A 1 72 ? 43.199 8.711 -42.554 1.00 89.25 72 CYS A CA 1
ATOM 547 C C . CYS A 1 72 ? 42.115 9.760 -42.876 1.00 89.25 72 CYS A C 1
ATOM 549 O O . CYS A 1 72 ? 42.314 10.570 -43.782 1.00 89.25 72 CYS A O 1
ATOM 551 N N . PRO A 1 73 ? 40.976 9.783 -42.154 1.00 87.88 73 PRO A N 1
ATOM 552 C CA . PRO A 1 73 ? 39.934 10.788 -42.367 1.00 87.88 73 PRO A CA 1
ATOM 553 C C . PRO A 1 73 ? 40.249 12.149 -41.715 1.00 87.88 73 PRO A C 1
ATOM 555 O O . PRO A 1 73 ? 39.485 13.090 -41.904 1.00 87.88 73 PRO A O 1
ATOM 558 N N . GLY A 1 74 ? 41.327 12.257 -40.929 1.00 87.44 74 GLY A N 1
ATOM 559 C CA . GLY A 1 74 ? 41.705 13.483 -40.219 1.00 87.44 74 GLY A CA 1
ATOM 560 C C . GLY A 1 74 ? 42.522 14.478 -41.045 1.00 87.44 74 GLY A C 1
ATOM 561 O O . GLY A 1 74 ? 42.705 14.331 -42.256 1.00 87.44 74 GLY A O 1
ATOM 562 N N . THR A 1 75 ? 43.055 15.491 -40.361 1.00 89.00 75 THR A N 1
ATOM 563 C CA . THR A 1 75 ? 43.930 16.509 -40.957 1.00 89.00 75 THR A CA 1
ATOM 564 C C . THR A 1 75 ? 45.408 16.138 -40.819 1.00 89.00 75 THR A C 1
ATOM 566 O O . THR A 1 75 ? 45.795 15.263 -40.042 1.00 89.00 75 THR A O 1
ATOM 569 N N . CYS A 1 76 ? 46.262 16.801 -41.598 1.00 87.81 76 CYS A N 1
ATOM 570 C CA . CYS A 1 76 ? 47.703 16.575 -41.635 1.00 87.81 76 CYS A CA 1
ATOM 571 C C . CYS A 1 76 ? 48.361 16.757 -40.254 1.00 87.81 76 CYS A C 1
ATOM 573 O O . CYS A 1 76 ? 49.282 16.007 -39.916 1.00 87.81 76 CYS A O 1
ATOM 575 N N . SER A 1 77 ? 47.861 17.698 -39.447 1.00 86.00 77 SER A N 1
ATOM 576 C CA . SER A 1 77 ? 48.351 17.977 -38.095 1.00 86.00 77 SER A CA 1
ATOM 577 C C . SER A 1 77 ? 47.886 16.998 -37.018 1.00 86.00 77 SER A C 1
ATOM 579 O O . SER A 1 77 ? 48.463 16.989 -35.933 1.00 86.00 77 SER A O 1
ATOM 581 N N . SER A 1 78 ? 46.835 16.213 -37.264 1.00 85.50 78 SER A N 1
ATOM 582 C CA . SER A 1 78 ? 46.313 15.275 -36.269 1.00 85.50 78 SER A CA 1
ATOM 583 C C . SER A 1 78 ? 47.170 14.014 -36.175 1.00 85.50 78 SER A C 1
ATOM 585 O O . SER A 1 78 ? 47.626 13.464 -37.188 1.00 85.50 78 SER A O 1
ATOM 587 N N . ASP A 1 79 ? 47.330 13.508 -34.951 1.00 86.38 79 ASP A N 1
ATOM 588 C CA . ASP A 1 79 ? 47.934 12.201 -34.719 1.00 86.38 79 ASP A CA 1
ATOM 589 C C . ASP A 1 79 ? 47.012 11.093 -35.245 1.00 86.38 79 ASP A C 1
ATOM 591 O O . ASP A 1 79 ? 45.910 10.870 -34.739 1.00 86.38 79 ASP A O 1
ATOM 595 N N . CYS A 1 80 ? 47.480 10.381 -36.269 1.00 84.56 80 CYS A N 1
ATOM 596 C CA . CYS A 1 80 ? 46.735 9.308 -36.916 1.00 84.56 80 CYS A CA 1
ATOM 597 C C . CYS A 1 80 ? 46.497 8.106 -35.992 1.00 84.56 80 CYS A C 1
ATOM 599 O O . CYS A 1 80 ? 45.527 7.386 -36.210 1.00 84.56 80 CYS A O 1
ATOM 601 N N . ALA A 1 81 ? 47.327 7.899 -34.961 1.00 83.00 81 ALA A N 1
ATOM 602 C CA . ALA A 1 81 ? 47.135 6.817 -33.994 1.00 83.00 81 ALA A CA 1
ATOM 603 C C . ALA A 1 81 ? 45.886 7.020 -33.118 1.00 83.00 81 ALA A C 1
ATOM 605 O O . ALA A 1 81 ? 45.307 6.052 -32.632 1.00 83.00 81 ALA A O 1
ATOM 606 N N . SER A 1 82 ? 45.442 8.270 -32.958 1.00 84.19 82 SER A N 1
ATOM 607 C CA . SER A 1 82 ? 44.259 8.626 -32.166 1.00 84.19 82 SER A CA 1
ATOM 608 C C . SER A 1 82 ? 42.937 8.559 -32.948 1.00 84.19 82 SER A C 1
ATOM 610 O O . SER A 1 82 ? 41.863 8.708 -32.364 1.00 84.19 82 SER A O 1
ATOM 612 N N . ILE A 1 83 ? 42.989 8.337 -34.268 1.00 87.00 83 ILE A N 1
ATOM 613 C CA . ILE A 1 83 ? 41.823 8.431 -35.153 1.00 87.00 83 ILE A CA 1
ATOM 614 C C . ILE A 1 83 ? 41.232 7.047 -35.426 1.00 87.00 83 ILE A C 1
ATOM 616 O O . ILE A 1 83 ? 41.850 6.188 -36.057 1.00 87.00 83 ILE A O 1
ATOM 620 N N . ALA A 1 84 ? 39.977 6.861 -35.020 1.00 88.00 84 ALA A N 1
ATOM 621 C CA . ALA A 1 84 ? 39.203 5.670 -35.341 1.00 88.00 84 ALA A CA 1
ATOM 622 C C . ALA A 1 84 ? 38.848 5.620 -36.840 1.00 88.00 84 ALA A C 1
ATOM 624 O O . ALA A 1 84 ? 38.316 6.573 -37.414 1.00 88.00 84 ALA A O 1
ATOM 625 N N . CYS A 1 85 ? 39.114 4.482 -37.482 1.00 89.50 85 CYS A N 1
ATOM 626 C CA . CYS A 1 85 ? 38.717 4.247 -38.867 1.00 89.50 85 CYS A CA 1
ATOM 627 C C . CYS A 1 85 ? 37.190 4.073 -38.997 1.00 89.50 85 CYS A C 1
ATOM 629 O O . CYS A 1 85 ? 36.619 3.152 -38.411 1.00 89.50 85 CYS A O 1
ATOM 631 N N . GLN A 1 86 ? 36.554 4.910 -39.823 1.00 89.00 86 GLN A N 1
ATOM 632 C CA . GLN A 1 86 ? 35.105 4.894 -40.099 1.00 89.00 86 GLN A CA 1
ATOM 633 C C . GLN A 1 86 ? 34.746 4.172 -41.412 1.00 89.00 86 GLN A C 1
ATOM 635 O O . GLN A 1 86 ? 33.598 4.195 -41.856 1.00 89.00 86 GLN A O 1
ATOM 640 N N . VAL A 1 87 ? 35.724 3.543 -42.078 1.00 91.75 87 VAL A N 1
ATOM 641 C CA . VAL A 1 87 ? 35.457 2.773 -43.300 1.00 91.75 87 VAL A CA 1
ATOM 642 C C . VAL A 1 87 ? 34.561 1.594 -42.951 1.00 91.75 87 VAL A C 1
ATOM 644 O O . VAL A 1 87 ? 34.886 0.800 -42.068 1.00 91.75 87 VAL A O 1
ATOM 647 N N . LYS A 1 88 ? 33.439 1.481 -43.660 1.00 92.44 88 LYS A N 1
ATOM 648 C CA . LYS A 1 88 ? 32.506 0.375 -43.488 1.00 92.44 88 LYS A CA 1
ATOM 649 C C . LYS A 1 88 ? 33.023 -0.873 -44.190 1.00 92.44 88 LYS A C 1
ATOM 651 O O . LYS A 1 88 ? 33.229 -0.869 -45.402 1.00 92.44 88 LYS A O 1
ATOM 656 N N . ILE A 1 89 ? 33.193 -1.942 -43.429 1.00 91.31 89 ILE A N 1
ATOM 657 C CA . ILE A 1 89 ? 33.627 -3.253 -43.904 1.00 91.31 89 ILE A CA 1
ATOM 658 C C . ILE A 1 89 ? 32.505 -4.278 -43.721 1.00 91.31 89 ILE A C 1
ATOM 660 O O . ILE A 1 89 ? 31.650 -4.145 -42.842 1.00 91.31 89 ILE A O 1
ATOM 664 N N . LYS A 1 90 ? 32.505 -5.313 -44.565 1.00 90.62 90 LYS A N 1
ATOM 665 C CA . LYS A 1 90 ? 31.593 -6.457 -44.447 1.00 90.62 90 LYS A CA 1
ATOM 666 C C . LYS A 1 90 ? 32.288 -7.568 -43.669 1.00 90.62 90 LYS A C 1
ATOM 668 O O . LYS A 1 90 ? 33.272 -8.120 -44.148 1.00 90.62 90 LYS A O 1
ATOM 673 N N . LEU A 1 91 ? 31.748 -7.912 -42.507 1.00 88.94 91 LEU A N 1
ATOM 674 C CA . LEU A 1 91 ? 32.223 -8.997 -41.656 1.00 88.94 91 LEU A CA 1
ATOM 675 C C . LEU A 1 91 ? 31.223 -10.158 -41.683 1.00 88.94 91 LEU A C 1
ATOM 677 O O . LEU A 1 91 ? 30.021 -9.947 -41.515 1.00 88.94 91 LEU A O 1
ATOM 681 N N . ILE A 1 92 ? 31.704 -11.387 -41.866 1.00 89.25 92 ILE A N 1
ATOM 682 C CA . ILE A 1 92 ? 30.892 -12.593 -41.664 1.00 89.25 92 ILE A CA 1
ATOM 683 C C . ILE A 1 92 ? 31.039 -13.016 -40.204 1.00 89.25 92 ILE A C 1
ATOM 685 O O . ILE A 1 92 ? 32.115 -13.410 -39.771 1.00 89.25 92 ILE A O 1
ATOM 689 N N . LEU A 1 93 ? 29.956 -12.914 -39.433 1.00 87.62 93 LEU A N 1
ATOM 690 C CA . LEU A 1 93 ? 29.963 -13.262 -38.011 1.00 87.62 93 LEU A CA 1
ATOM 691 C C . LEU A 1 93 ? 30.022 -14.789 -37.806 1.00 87.62 93 LEU A C 1
ATOM 693 O O . LEU A 1 93 ? 29.605 -15.526 -38.700 1.00 87.62 93 LEU A O 1
ATOM 697 N N . PRO A 1 94 ? 30.385 -15.291 -36.605 1.00 86.19 94 PRO A N 1
ATOM 698 C CA . PRO A 1 94 ? 30.396 -16.732 -36.299 1.00 86.19 94 PRO A CA 1
ATOM 699 C C . PRO A 1 94 ? 29.063 -17.456 -36.551 1.00 86.19 94 PRO A C 1
ATOM 701 O O . PRO A 1 94 ? 29.022 -18.663 -36.752 1.00 86.19 94 PRO A O 1
ATOM 704 N N . CYS A 1 95 ? 27.951 -16.714 -36.572 1.00 84.94 95 CYS A N 1
ATOM 705 C CA . CYS A 1 95 ? 26.628 -17.218 -36.946 1.00 84.94 95 CYS A CA 1
ATOM 706 C C . CYS A 1 95 ? 26.371 -17.268 -38.470 1.00 84.94 95 CYS A C 1
ATOM 708 O O . CYS A 1 95 ? 25.221 -17.408 -38.877 1.00 84.94 95 CYS A O 1
ATOM 710 N N . ALA A 1 96 ? 27.411 -17.111 -39.298 1.00 86.50 96 ALA A N 1
ATOM 711 C CA . ALA A 1 96 ? 27.396 -17.061 -40.766 1.00 86.50 96 ALA A CA 1
ATOM 712 C C . ALA A 1 96 ? 26.566 -15.920 -41.391 1.00 86.50 96 ALA A C 1
ATOM 714 O O . ALA A 1 96 ? 26.338 -15.884 -42.601 1.00 86.50 96 ALA A O 1
ATOM 715 N N . HIS A 1 97 ? 26.120 -14.950 -40.592 1.00 86.06 97 HIS A N 1
ATOM 716 C CA . HIS A 1 97 ? 25.397 -13.785 -41.088 1.00 86.06 97 HIS A CA 1
ATOM 717 C C . HIS A 1 97 ? 26.346 -12.612 -41.374 1.00 86.06 97 HIS A C 1
ATOM 719 O O . HIS A 1 97 ? 27.191 -12.307 -40.528 1.00 86.06 97 HIS A O 1
ATOM 725 N N . PRO A 1 98 ? 26.173 -11.902 -42.506 1.00 88.75 98 PRO A N 1
ATOM 726 C CA . PRO A 1 98 ? 26.943 -10.699 -42.789 1.00 88.75 98 PRO A CA 1
ATOM 727 C C . PRO A 1 98 ? 26.501 -9.539 -41.889 1.00 88.75 98 PRO A C 1
ATOM 729 O O . PRO A 1 98 ? 25.303 -9.349 -41.650 1.00 88.75 98 PRO A O 1
ATOM 732 N N . ALA A 1 99 ? 27.471 -8.751 -41.437 1.00 88.38 99 ALA A N 1
ATOM 733 C CA . ALA A 1 99 ? 27.292 -7.483 -40.747 1.00 88.38 99 ALA A CA 1
ATOM 734 C C . ALA A 1 99 ? 28.151 -6.402 -41.415 1.00 88.38 99 ALA A C 1
ATOM 736 O O . ALA A 1 99 ? 29.285 -6.656 -41.812 1.00 88.38 99 ALA A O 1
ATOM 737 N N . GLU A 1 100 ? 27.596 -5.201 -41.541 1.00 92.06 100 GLU A N 1
ATOM 738 C CA . GLU A 1 100 ? 28.327 -4.015 -41.988 1.00 92.06 100 GLU A CA 1
ATOM 739 C C . GLU A 1 100 ? 28.734 -3.218 -40.746 1.00 92.06 100 GLU A C 1
ATOM 741 O O . GLU A 1 100 ? 27.867 -2.809 -39.969 1.00 92.06 100 GLU A O 1
ATOM 746 N N . ILE A 1 101 ? 30.040 -3.063 -40.525 1.00 90.75 101 ILE A N 1
ATOM 747 C CA . ILE A 1 101 ? 30.611 -2.412 -39.337 1.00 90.75 101 ILE A CA 1
ATOM 748 C C . ILE A 1 101 ? 31.693 -1.417 -39.737 1.00 90.75 101 ILE A C 1
ATOM 750 O O . ILE A 1 101 ? 32.291 -1.545 -40.801 1.00 90.75 101 ILE A O 1
ATOM 754 N N . GLU A 1 102 ? 31.976 -0.445 -38.879 1.00 92.50 102 GLU A N 1
ATOM 755 C CA . GLU A 1 102 ? 33.157 0.403 -39.038 1.00 92.50 102 GLU A CA 1
ATOM 756 C C . GLU A 1 102 ? 34.420 -0.388 -38.684 1.00 92.50 102 GLU A C 1
ATOM 758 O O . GLU A 1 102 ? 34.439 -1.122 -37.701 1.00 92.50 102 GLU A O 1
ATOM 763 N N . CYS A 1 103 ? 35.485 -0.222 -39.469 1.00 90.56 103 CYS A N 1
ATOM 764 C CA . CYS A 1 103 ? 36.757 -0.930 -39.300 1.00 90.56 103 CYS A CA 1
ATOM 765 C C . CYS A 1 103 ? 37.382 -0.753 -37.902 1.00 90.56 103 CYS A C 1
ATOM 767 O O . CYS A 1 103 ? 38.161 -1.598 -37.470 1.00 90.56 103 CYS A O 1
ATOM 769 N N . SER A 1 104 ? 37.075 0.343 -37.205 1.00 90.25 104 SER A N 1
ATOM 770 C CA . SER A 1 104 ? 37.529 0.585 -35.830 1.00 90.25 104 SER A CA 1
ATOM 771 C C . SER A 1 104 ? 36.828 -0.274 -34.772 1.00 90.25 104 SER A C 1
ATOM 773 O O . SER A 1 104 ? 37.337 -0.380 -33.657 1.00 90.25 104 SER A O 1
ATOM 775 N N . ILE A 1 105 ? 35.679 -0.877 -35.092 1.00 89.94 105 ILE A N 1
ATOM 776 C CA . ILE A 1 105 ? 34.884 -1.662 -34.146 1.00 89.94 105 ILE A CA 1
ATOM 777 C C . ILE A 1 105 ? 35.471 -3.077 -34.043 1.00 89.94 105 ILE A C 1
ATOM 779 O O . ILE A 1 105 ? 35.499 -3.796 -35.045 1.00 89.94 105 ILE A O 1
ATOM 783 N N . PRO A 1 106 ? 35.880 -3.530 -32.843 1.00 88.00 106 PRO A N 1
ATOM 784 C CA . PRO A 1 106 ? 36.344 -4.898 -32.646 1.00 88.00 106 PRO A CA 1
ATOM 785 C C . PRO A 1 106 ? 35.237 -5.921 -32.923 1.00 88.00 106 PRO A C 1
ATOM 787 O O . PRO A 1 106 ? 34.111 -5.765 -32.445 1.00 88.00 106 PRO A O 1
ATOM 790 N N . GLU A 1 107 ? 35.569 -7.019 -33.609 1.00 85.12 107 GLU A N 1
ATOM 791 C CA . GLU A 1 107 ? 34.607 -8.078 -33.965 1.00 85.12 107 GLU A CA 1
ATOM 792 C C . GLU A 1 107 ? 33.858 -8.646 -32.748 1.00 85.12 107 GLU A C 1
ATOM 794 O O . GLU A 1 107 ? 32.665 -8.938 -32.826 1.00 85.12 107 GLU A O 1
ATOM 799 N N . SER A 1 108 ? 34.531 -8.734 -31.593 1.00 84.25 108 SER A N 1
ATOM 800 C CA . SER A 1 108 ? 33.964 -9.223 -30.328 1.00 84.25 108 SER A CA 1
ATOM 801 C C . SER A 1 108 ? 32.794 -8.383 -29.802 1.00 84.25 108 SER A C 1
ATOM 803 O O . SER A 1 108 ? 31.981 -8.876 -29.019 1.00 84.25 108 SER A O 1
ATOM 805 N N . GLN A 1 109 ? 32.672 -7.127 -30.237 1.00 87.31 109 GLN A N 1
ATOM 806 C CA . GLN A 1 109 ? 31.584 -6.228 -29.850 1.00 87.31 109 GLN A CA 1
ATOM 807 C C . GLN A 1 109 ? 30.393 -6.287 -30.820 1.00 87.31 109 GLN A C 1
ATOM 809 O O . GLN A 1 109 ? 29.326 -5.733 -30.536 1.00 87.31 109 GLN A O 1
ATOM 814 N N . VAL A 1 110 ? 30.531 -6.981 -31.955 1.00 89.19 110 VAL A N 1
ATOM 815 C CA . VAL A 1 110 ? 29.525 -6.997 -33.018 1.00 89.19 110 VAL A CA 1
ATOM 816 C C . VAL A 1 110 ? 28.471 -8.068 -32.752 1.00 89.19 110 VAL A C 1
ATOM 818 O O . VAL A 1 110 ? 28.722 -9.270 -32.790 1.00 89.19 110 VAL A O 1
ATOM 821 N N . LYS A 1 111 ? 27.231 -7.627 -32.525 1.00 91.06 111 LYS A N 1
ATOM 822 C CA . LYS A 1 111 ? 26.083 -8.507 -32.267 1.00 91.06 111 LYS A CA 1
ATOM 823 C C . LYS A 1 111 ? 25.209 -8.664 -33.512 1.00 91.06 111 LYS A C 1
ATOM 825 O O . LYS A 1 111 ? 24.747 -7.679 -34.087 1.00 91.06 111 LYS A O 1
ATOM 830 N N . CYS A 1 112 ? 24.911 -9.906 -33.901 1.00 90.31 112 CYS A N 1
ATOM 831 C CA . CYS A 1 112 ? 24.057 -10.191 -35.057 1.00 90.31 112 CYS A CA 1
ATOM 832 C C . CYS A 1 112 ? 22.577 -9.860 -34.790 1.00 90.31 112 CYS A C 1
ATOM 834 O O . CYS A 1 112 ? 21.899 -10.572 -34.047 1.00 90.31 112 CYS A O 1
ATOM 836 N N . LYS A 1 113 ? 22.048 -8.820 -35.446 1.00 89.56 113 LYS A N 1
ATOM 837 C CA . LYS A 1 113 ? 20.659 -8.349 -35.276 1.00 89.56 113 LYS A CA 1
ATOM 838 C C . LYS A 1 113 ? 19.614 -9.095 -36.119 1.00 89.56 113 LYS A C 1
ATOM 840 O O . LYS A 1 113 ? 18.429 -8.796 -35.989 1.00 89.56 113 LYS A O 1
ATOM 845 N N . LYS A 1 114 ? 20.014 -10.042 -36.980 1.00 90.31 114 LYS A N 1
ATOM 846 C CA . LYS A 1 114 ? 19.056 -10.842 -37.764 1.00 90.31 114 LYS A CA 1
ATOM 847 C C . LYS A 1 114 ? 18.165 -11.664 -36.836 1.00 90.31 114 LYS A C 1
ATOM 849 O O . LYS A 1 114 ? 18.626 -12.134 -35.798 1.00 90.31 114 LYS A O 1
ATOM 854 N N . ILE A 1 115 ? 16.905 -11.844 -37.219 1.00 89.81 115 ILE A N 1
ATOM 855 C CA . ILE A 1 115 ? 15.983 -12.718 -36.492 1.00 89.81 115 ILE A CA 1
ATOM 856 C C . ILE A 1 115 ? 16.454 -14.165 -36.667 1.00 89.81 115 ILE A C 1
ATOM 858 O O . ILE A 1 115 ? 16.717 -14.616 -37.781 1.00 89.81 115 ILE A O 1
ATOM 862 N N . CYS A 1 116 ? 16.620 -14.865 -35.549 1.00 88.88 116 CYS A N 1
ATOM 863 C CA . CYS A 1 116 ? 16.885 -16.295 -35.519 1.00 88.88 116 CYS A CA 1
ATOM 864 C C . CYS A 1 116 ? 15.715 -17.040 -36.180 1.00 88.88 116 CYS A C 1
ATOM 866 O O . CYS A 1 116 ? 14.603 -16.539 -36.192 1.00 88.88 116 CYS A O 1
ATOM 868 N N . ASN A 1 117 ? 15.944 -18.230 -36.727 1.00 88.56 117 ASN A N 1
ATOM 869 C CA . ASN A 1 117 ? 14.865 -19.064 -37.273 1.00 88.56 117 ASN A CA 1
ATOM 870 C C . ASN A 1 117 ? 15.021 -20.538 -36.871 1.00 88.56 117 ASN A C 1
ATOM 872 O O . ASN A 1 117 ? 14.429 -21.426 -37.480 1.00 88.56 117 ASN A O 1
ATOM 876 N N . LYS A 1 118 ? 15.857 -20.795 -35.854 1.00 88.75 118 LYS A N 1
ATOM 877 C CA . LYS A 1 118 ? 16.073 -22.129 -35.291 1.00 88.75 118 LYS A CA 1
ATOM 878 C C . LYS A 1 118 ? 14.780 -22.632 -34.661 1.00 88.75 118 LYS A C 1
ATOM 880 O O . LYS A 1 118 ? 14.056 -21.860 -34.029 1.00 88.75 118 LYS A O 1
ATOM 885 N N . GLN A 1 119 ? 14.516 -23.919 -34.817 1.00 92.69 119 GLN A N 1
ATOM 886 C CA . GLN A 1 119 ? 13.436 -24.586 -34.108 1.00 92.69 119 GLN A CA 1
ATOM 887 C C . GLN A 1 119 ? 13.849 -24.791 -32.648 1.00 92.69 119 GLN A C 1
ATOM 889 O O . GLN A 1 119 ? 14.960 -25.238 -32.375 1.00 92.69 119 GLN A O 1
ATOM 894 N N . LEU A 1 120 ? 12.982 -24.402 -31.718 1.00 91.31 120 LEU A N 1
ATOM 895 C CA . LEU A 1 120 ? 13.226 -24.533 -30.288 1.00 91.31 120 LEU A CA 1
ATOM 896 C C . LEU A 1 120 ? 12.925 -25.957 -29.826 1.00 91.31 120 LEU A C 1
ATOM 898 O O . LEU A 1 120 ? 11.823 -26.466 -30.038 1.00 91.31 120 LEU A O 1
ATOM 902 N N . GLU A 1 121 ? 13.887 -26.568 -29.145 1.00 88.06 121 GLU A N 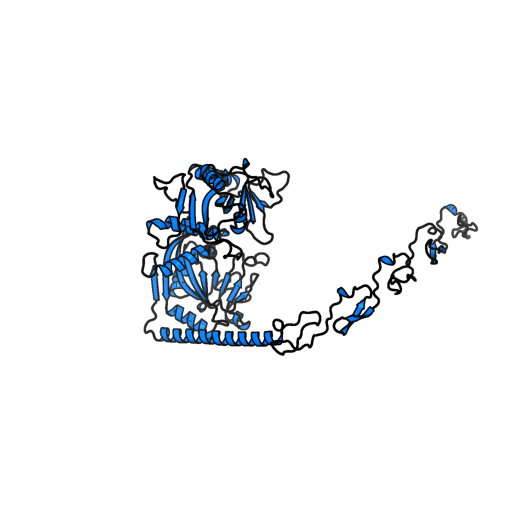1
ATOM 903 C CA . GLU A 1 121 ? 13.690 -27.850 -28.474 1.00 88.06 121 GLU A CA 1
ATOM 904 C C . GLU A 1 121 ? 12.663 -27.711 -27.337 1.00 88.06 121 GLU A C 1
ATOM 906 O O . GLU A 1 121 ? 12.555 -26.669 -26.686 1.00 88.06 121 GLU A O 1
ATOM 911 N N . GLY A 1 122 ? 11.849 -28.747 -27.136 1.00 88.50 122 GLY A N 1
ATOM 912 C CA . GLY A 1 122 ? 10.750 -28.759 -26.167 1.00 88.50 122 GLY A CA 1
ATOM 913 C C . GLY A 1 122 ? 9.409 -28.285 -26.736 1.00 88.50 122 GLY A C 1
ATOM 914 O O . GLY A 1 122 ? 8.437 -29.025 -26.654 1.00 88.50 122 GLY A O 1
ATOM 915 N N . CYS A 1 123 ? 9.334 -27.090 -27.338 1.00 91.19 123 CYS A N 1
ATOM 916 C CA . CYS A 1 123 ? 8.059 -26.549 -27.847 1.00 91.19 123 CYS A CA 1
ATOM 917 C C . CYS A 1 123 ? 7.880 -26.621 -29.371 1.00 91.19 123 CYS A C 1
ATOM 919 O O . CYS A 1 123 ? 6.773 -26.417 -29.858 1.00 91.19 123 CYS A O 1
ATOM 921 N N . GLY A 1 124 ? 8.946 -26.866 -30.138 1.00 90.81 124 GLY A N 1
ATOM 922 C CA . GLY A 1 124 ? 8.889 -27.015 -31.597 1.00 90.81 124 GLY A CA 1
ATOM 923 C C . GLY A 1 124 ? 8.647 -25.721 -32.387 1.00 90.81 124 GLY A C 1
ATOM 924 O O . GLY A 1 124 ? 8.633 -25.752 -33.615 1.00 90.81 124 GLY A O 1
ATOM 925 N N . HIS A 1 125 ? 8.490 -24.573 -31.726 1.00 92.69 125 HIS A N 1
ATOM 926 C CA . HIS A 1 125 ? 8.277 -23.285 -32.389 1.00 92.69 125 HIS A CA 1
ATOM 927 C C . HIS A 1 125 ? 9.574 -22.685 -32.946 1.00 92.69 125 HIS A C 1
ATOM 929 O O . HIS A 1 125 ? 10.666 -22.911 -32.423 1.00 92.69 125 HIS A O 1
ATOM 935 N N . LYS A 1 126 ? 9.454 -21.840 -33.977 1.00 93.12 126 LYS A N 1
ATOM 936 C CA . LYS A 1 126 ? 10.581 -21.054 -34.501 1.00 93.12 126 LYS A CA 1
ATOM 937 C C . LYS A 1 126 ? 10.965 -19.942 -33.522 1.00 93.12 126 LYS A C 1
ATOM 939 O O . LYS A 1 126 ? 10.110 -19.220 -33.009 1.00 93.12 126 LYS A O 1
ATOM 944 N N . CYS A 1 127 ? 12.261 -19.792 -33.277 1.00 91.19 127 CYS A N 1
ATOM 945 C CA . CYS A 1 127 ? 12.821 -18.705 -32.481 1.00 91.19 127 CYS A CA 1
ATOM 946 C C . CYS A 1 127 ? 12.559 -17.361 -33.172 1.00 91.19 127 CYS A C 1
ATOM 948 O O . CYS A 1 127 ? 12.805 -17.248 -34.359 1.00 91.19 127 CYS A O 1
ATOM 950 N N . LEU A 1 128 ? 12.093 -16.339 -32.447 1.00 91.44 128 LEU A N 1
ATOM 951 C CA . LEU A 1 128 ? 11.811 -14.992 -32.991 1.00 91.44 128 LEU A CA 1
ATOM 952 C C . LEU A 1 128 ? 12.644 -13.901 -32.289 1.00 91.44 128 LEU A C 1
ATOM 954 O O . LEU A 1 128 ? 12.219 -12.746 -32.144 1.00 91.44 128 LEU A O 1
ATOM 958 N N . LEU A 1 129 ? 13.800 -14.301 -31.760 1.00 91.12 129 LEU A N 1
ATOM 959 C CA . LEU A 1 129 ? 14.777 -13.444 -31.087 1.00 91.12 129 LEU A CA 1
ATOM 960 C C . LEU A 1 129 ? 15.882 -13.027 -32.058 1.00 91.12 129 LEU A C 1
ATOM 962 O O . LEU A 1 129 ? 16.054 -13.642 -33.108 1.00 91.12 129 LEU A O 1
ATOM 966 N N . GLN A 1 130 ? 16.648 -11.996 -31.711 1.00 92.19 130 GLN A N 1
ATOM 967 C CA . GLN A 1 130 ? 17.846 -11.640 -32.473 1.00 92.19 130 GLN A CA 1
ATOM 968 C C . GLN A 1 130 ? 18.901 -12.744 -32.328 1.00 92.19 130 GLN A C 1
ATOM 970 O O . GLN A 1 130 ? 19.014 -13.357 -31.272 1.00 92.19 130 GLN A O 1
ATOM 975 N N . CYS A 1 131 ? 19.683 -13.007 -33.374 1.00 90.44 131 CYS A N 1
ATOM 976 C CA . CYS A 1 131 ? 20.584 -14.159 -33.449 1.00 90.44 131 CYS A CA 1
ATOM 977 C C . CYS A 1 131 ? 21.646 -14.193 -32.337 1.00 90.44 131 CYS A C 1
ATOM 979 O O . CYS A 1 131 ? 22.078 -15.275 -31.951 1.00 90.44 131 CYS A O 1
ATOM 981 N N . TYR A 1 132 ? 22.067 -13.035 -31.814 1.00 89.19 132 TYR A N 1
ATOM 982 C CA . TYR A 1 132 ? 22.991 -12.979 -30.673 1.00 89.19 132 TYR A CA 1
ATOM 983 C C . TYR A 1 132 ? 22.334 -13.347 -29.332 1.00 89.19 132 TYR A C 1
ATOM 985 O O . TYR A 1 132 ? 23.035 -13.553 -28.343 1.00 89.19 132 TYR A O 1
ATOM 993 N N . GLN A 1 133 ? 21.001 -13.347 -29.257 1.00 89.69 133 GLN A N 1
ATOM 994 C CA . GLN A 1 133 ? 20.275 -13.622 -28.025 1.00 89.69 133 GLN A CA 1
ATOM 995 C C . GLN A 1 133 ? 20.198 -15.135 -27.782 1.00 89.69 133 GLN A C 1
ATOM 997 O O . GLN A 1 133 ? 20.008 -15.906 -28.726 1.00 89.69 133 GLN A O 1
ATOM 1002 N N . PRO A 1 134 ? 20.290 -15.573 -26.514 1.00 87.31 134 PRO A N 1
ATOM 1003 C CA . PRO A 1 134 ? 20.119 -16.977 -26.167 1.00 87.31 134 PRO A CA 1
ATOM 1004 C C . PRO A 1 134 ? 18.702 -17.432 -26.530 1.00 87.31 134 PRO A C 1
ATOM 1006 O O . PRO A 1 134 ? 17.715 -16.803 -26.143 1.00 87.31 134 PRO A O 1
ATOM 1009 N N . CYS A 1 135 ? 18.624 -18.525 -27.281 1.00 87.00 135 CYS A N 1
ATOM 1010 C CA . CYS A 1 135 ? 17.397 -19.066 -27.846 1.00 87.00 135 CYS A CA 1
ATOM 1011 C C . CYS A 1 135 ? 17.051 -20.365 -27.103 1.00 87.00 135 CYS A C 1
ATOM 1013 O O . CYS A 1 135 ? 17.761 -21.357 -27.241 1.00 87.00 135 CYS A O 1
ATOM 1015 N N . ASN A 1 136 ? 16.001 -20.337 -26.281 1.00 86.56 136 ASN A N 1
ATOM 1016 C CA . ASN A 1 136 ? 15.489 -21.488 -25.535 1.00 86.56 136 ASN A CA 1
ATOM 1017 C C . ASN A 1 136 ? 13.950 -21.439 -25.460 1.00 86.56 136 ASN A C 1
ATOM 1019 O O . ASN A 1 136 ? 13.333 -20.431 -25.821 1.00 86.56 136 ASN A O 1
ATOM 1023 N N . SER A 1 137 ? 13.329 -22.536 -25.025 1.00 85.75 137 SER A N 1
ATOM 1024 C CA . SER A 1 137 ? 11.869 -22.674 -24.931 1.00 85.75 137 SER A CA 1
ATOM 1025 C C . SER A 1 137 ? 11.224 -21.672 -23.964 1.00 85.75 137 SER A C 1
ATOM 1027 O O . SER A 1 137 ? 10.155 -21.151 -24.272 1.00 85.75 137 SER A O 1
ATOM 1029 N N . GLU A 1 138 ? 11.893 -21.317 -22.863 1.00 86.19 138 GLU A N 1
ATOM 1030 C CA . GLU A 1 138 ? 11.417 -20.331 -21.874 1.00 86.19 138 GLU A CA 1
ATOM 1031 C C . GLU A 1 138 ? 11.224 -18.925 -22.462 1.00 86.19 138 GLU A C 1
ATOM 1033 O O . GLU A 1 138 ? 10.345 -18.178 -22.042 1.00 86.19 138 GLU A O 1
ATOM 1038 N N . LYS A 1 139 ? 12.028 -18.555 -23.466 1.00 86.81 139 LYS A N 1
ATOM 1039 C CA . LYS A 1 139 ? 11.952 -17.250 -24.147 1.00 86.81 139 LYS A CA 1
ATOM 1040 C C . LYS A 1 139 ? 11.130 -17.301 -25.436 1.00 86.81 139 LYS A C 1
ATOM 1042 O O . LYS A 1 139 ? 11.179 -16.374 -26.252 1.00 86.81 139 LYS A O 1
ATOM 1047 N N . CYS A 1 140 ? 10.383 -18.384 -25.655 1.00 91.06 140 CYS A N 1
ATOM 1048 C CA . CYS A 1 140 ? 9.547 -18.543 -26.833 1.00 91.06 140 CYS A CA 1
ATOM 1049 C C . CYS A 1 140 ? 8.362 -17.566 -26.798 1.00 91.06 140 CYS A C 1
ATOM 1051 O O . CYS A 1 140 ? 7.409 -17.751 -26.044 1.00 91.06 140 CYS A O 1
ATOM 1053 N N . LYS A 1 141 ? 8.376 -16.560 -27.684 1.00 89.38 141 LYS A N 1
ATOM 1054 C CA . LYS A 1 141 ? 7.282 -15.581 -27.814 1.00 89.38 141 LYS A CA 1
ATOM 1055 C C . LYS A 1 141 ? 5.926 -16.232 -28.111 1.00 89.38 141 LYS A C 1
ATOM 1057 O O . LYS A 1 141 ? 4.920 -15.762 -27.602 1.00 89.38 141 LYS A O 1
ATOM 1062 N N . VAL A 1 142 ? 5.903 -17.318 -28.889 1.00 92.31 142 VAL A N 1
ATOM 1063 C CA . VAL A 1 142 ? 4.662 -18.046 -29.208 1.00 92.31 142 VAL A CA 1
ATOM 1064 C C . VAL A 1 142 ? 4.088 -18.715 -27.960 1.00 92.31 142 VAL A C 1
ATOM 1066 O O . VAL A 1 142 ? 2.909 -18.542 -27.667 1.00 92.31 142 VAL A O 1
ATOM 1069 N N . CYS A 1 143 ? 4.923 -19.415 -27.183 1.00 92.19 143 CYS A N 1
ATOM 1070 C CA . CYS A 1 143 ? 4.484 -20.035 -25.929 1.00 92.19 143 CYS A CA 1
ATOM 1071 C C . CYS A 1 143 ? 4.024 -18.977 -24.922 1.00 92.19 143 CYS A C 1
ATOM 1073 O O . CYS A 1 143 ? 2.995 -19.167 -24.287 1.00 92.19 143 CYS A O 1
ATOM 1075 N N . ALA A 1 144 ? 4.725 -17.842 -24.830 1.00 91.31 144 ALA A N 1
ATOM 1076 C CA . ALA A 1 144 ? 4.315 -16.725 -23.981 1.00 91.31 144 ALA A CA 1
ATOM 1077 C C . ALA A 1 144 ? 2.936 -16.163 -24.379 1.00 91.31 144 ALA A C 1
ATOM 1079 O O . ALA A 1 144 ? 2.115 -15.885 -23.509 1.00 91.31 144 ALA A O 1
ATOM 1080 N N . SER A 1 145 ? 2.643 -16.040 -25.679 1.00 92.31 145 SER A N 1
ATOM 1081 C CA . SER A 1 145 ? 1.319 -15.619 -26.159 1.00 92.31 145 SER A CA 1
ATOM 1082 C C . SER A 1 145 ? 0.228 -16.648 -25.853 1.00 92.31 145 SER A C 1
ATOM 1084 O O . SER A 1 145 ? -0.838 -16.266 -25.379 1.00 92.31 145 SER A O 1
ATOM 1086 N N . ILE A 1 146 ? 0.491 -17.941 -26.075 1.00 92.94 146 ILE A N 1
ATOM 1087 C CA . ILE A 1 146 ? -0.452 -19.021 -25.736 1.00 92.94 146 ILE A CA 1
ATOM 1088 C C . ILE A 1 146 ? -0.736 -19.020 -24.230 1.00 92.94 146 ILE A C 1
ATOM 1090 O O . ILE A 1 146 ? -1.896 -19.050 -23.826 1.00 92.94 146 ILE A O 1
ATOM 1094 N N . GLN A 1 147 ? 0.309 -18.929 -23.407 1.00 93.31 147 GLN A N 1
ATOM 1095 C CA . GLN A 1 147 ? 0.193 -18.871 -21.953 1.00 93.31 147 GLN A CA 1
ATOM 1096 C C . GLN A 1 147 ? -0.629 -17.656 -21.505 1.00 93.31 147 GLN A C 1
ATOM 1098 O O . GLN A 1 147 ? -1.528 -17.798 -20.682 1.00 93.31 147 GLN A O 1
ATOM 1103 N N . SER A 1 148 ? -0.399 -16.486 -22.108 1.00 93.88 148 SER A N 1
ATOM 1104 C CA . SER A 1 148 ? -1.179 -15.278 -21.823 1.00 93.88 148 SER A CA 1
ATOM 1105 C C . SER A 1 148 ? -2.669 -15.437 -22.163 1.00 93.88 148 SER A C 1
ATOM 1107 O O . SER A 1 148 ? -3.522 -14.993 -21.393 1.00 93.88 148 SER A O 1
ATOM 1109 N N . GLU A 1 149 ? -3.013 -16.105 -23.269 1.00 95.31 149 GLU A N 1
ATOM 1110 C CA . GLU A 1 149 ? -4.414 -16.393 -23.615 1.00 95.31 149 GLU A CA 1
ATOM 1111 C C . GLU A 1 149 ? -5.047 -17.435 -22.678 1.00 95.31 149 GLU A C 1
ATOM 1113 O O . GLU A 1 149 ? -6.209 -17.287 -22.290 1.00 95.31 149 GLU A O 1
ATOM 1118 N N . ILE A 1 150 ? -4.292 -18.454 -22.248 1.00 95.38 150 ILE A N 1
ATOM 1119 C CA . ILE A 1 150 ? -4.743 -19.422 -21.235 1.00 95.38 150 ILE A CA 1
ATOM 1120 C C . ILE A 1 150 ? -5.045 -18.704 -19.915 1.00 95.38 150 ILE A C 1
ATOM 1122 O O . ILE A 1 150 ? -6.135 -18.869 -19.367 1.00 95.38 150 ILE A O 1
ATOM 1126 N N . GLU A 1 151 ? -4.127 -17.867 -19.431 1.00 94.06 151 GLU A N 1
ATOM 1127 C CA . GLU A 1 151 ? -4.296 -17.082 -18.202 1.00 94.06 151 GLU A CA 1
ATOM 1128 C C . GLU A 1 151 ? -5.504 -16.148 -18.290 1.00 94.06 151 GLU A C 1
ATOM 1130 O O . GLU A 1 151 ? -6.292 -16.046 -17.350 1.00 94.06 151 GLU A O 1
ATOM 1135 N N . LYS A 1 152 ? -5.705 -15.501 -19.443 1.00 94.62 152 LYS A N 1
ATOM 1136 C CA . LYS A 1 152 ? -6.866 -14.643 -19.700 1.00 94.62 152 LYS A CA 1
ATOM 1137 C C . LYS A 1 152 ? -8.178 -15.430 -19.689 1.00 94.62 152 LYS A C 1
ATOM 1139 O O . LYS A 1 152 ? -9.167 -14.948 -19.132 1.00 94.62 152 LYS A O 1
ATOM 1144 N N . LYS A 1 153 ? -8.201 -16.635 -20.265 1.00 96.50 153 LYS A N 1
ATOM 1145 C CA . LYS A 1 153 ? -9.371 -17.524 -20.233 1.00 96.50 153 LYS A CA 1
ATOM 1146 C C . LYS A 1 153 ? -9.680 -17.988 -18.808 1.00 96.50 153 LYS A C 1
ATOM 1148 O O . LYS A 1 153 ? -10.816 -17.842 -18.362 1.00 96.50 153 LYS A O 1
ATOM 1153 N N . GLN A 1 154 ? -8.673 -18.463 -18.075 1.00 96.06 154 GLN A N 1
ATOM 1154 C CA . GLN A 1 154 ? -8.804 -18.876 -16.672 1.00 96.06 154 GLN A CA 1
ATOM 1155 C C . GLN A 1 154 ? -9.297 -17.725 -15.787 1.00 96.06 154 GLN A C 1
ATOM 1157 O O . GLN A 1 154 ? -10.181 -17.898 -14.947 1.00 96.06 154 GLN A O 1
ATOM 1162 N N . LEU A 1 155 ? -8.766 -16.520 -16.007 1.00 93.31 155 LEU A N 1
ATOM 1163 C CA . LEU A 1 155 ? -9.208 -15.303 -15.340 1.00 93.31 155 LEU A CA 1
ATOM 1164 C C . LEU A 1 155 ? -10.698 -15.027 -15.590 1.00 93.31 155 LEU A C 1
ATOM 1166 O O . LEU A 1 155 ? -11.432 -14.742 -14.642 1.00 93.31 155 LEU A O 1
ATOM 1170 N N . LEU A 1 156 ? -11.151 -15.120 -16.842 1.00 95.00 156 LEU A N 1
ATOM 1171 C CA . LEU A 1 156 ? -12.552 -14.897 -17.200 1.00 95.00 156 LEU A CA 1
ATOM 1172 C C . LEU A 1 156 ? -13.481 -15.935 -16.553 1.00 95.00 156 LEU A C 1
ATOM 1174 O O . LEU A 1 156 ? -14.519 -15.570 -16.000 1.00 95.00 156 LEU A O 1
ATOM 1178 N N . GLU A 1 157 ? -13.099 -17.212 -16.574 1.00 96.69 157 GLU A N 1
ATOM 1179 C CA . GLU A 1 157 ? -13.853 -18.298 -15.934 1.00 96.69 157 GLU A CA 1
ATOM 1180 C C . GLU A 1 157 ? -13.973 -18.086 -14.418 1.00 96.69 157 GLU A C 1
ATOM 1182 O O . GLU A 1 157 ? -15.067 -18.203 -13.856 1.00 96.69 157 GLU A O 1
ATOM 1187 N N . LEU A 1 158 ? -12.882 -17.681 -13.758 1.00 95.44 158 LEU A N 1
ATOM 1188 C CA . LEU A 1 158 ? -12.880 -17.333 -12.337 1.00 95.44 158 LEU A CA 1
ATOM 1189 C C . LEU A 1 158 ? -13.807 -16.145 -12.041 1.00 95.44 158 LEU A C 1
ATOM 1191 O O . LEU A 1 158 ? -14.593 -16.192 -11.094 1.00 95.44 158 LEU A O 1
ATOM 1195 N N . GLN A 1 159 ? -13.762 -15.085 -12.854 1.00 95.44 159 GLN A N 1
ATOM 1196 C CA . GLN A 1 159 ? -14.662 -13.938 -12.696 1.00 95.44 159 GLN A CA 1
ATOM 1197 C C . GLN A 1 159 ? -16.134 -14.348 -12.834 1.00 95.44 159 GLN A C 1
ATOM 1199 O O . GLN A 1 159 ? -16.964 -13.925 -12.028 1.00 95.44 159 GLN A O 1
ATOM 1204 N N . GLN A 1 160 ? -16.465 -15.193 -13.813 1.00 96.62 160 GLN A N 1
ATOM 1205 C CA . GLN A 1 160 ? -17.822 -15.716 -13.990 1.00 96.62 160 GLN A CA 1
ATOM 1206 C C . GLN A 1 160 ? -18.266 -16.573 -12.800 1.00 96.62 160 GLN A C 1
ATOM 1208 O O . GLN A 1 160 ? -19.399 -16.432 -12.340 1.00 96.62 160 GLN A O 1
ATOM 1213 N N . ALA A 1 161 ? -17.385 -17.422 -12.264 1.00 97.31 161 ALA A N 1
ATOM 1214 C CA . ALA A 1 161 ? -17.679 -18.223 -11.080 1.00 97.31 161 ALA A CA 1
ATOM 1215 C C . ALA A 1 161 ? -17.997 -17.347 -9.857 1.00 97.31 161 ALA A C 1
ATOM 1217 O O . ALA A 1 161 ? -19.006 -17.575 -9.192 1.00 97.31 161 ALA A O 1
ATOM 1218 N N . ILE A 1 162 ? -17.215 -16.289 -9.611 1.00 95.81 162 ILE A N 1
ATOM 1219 C CA . ILE A 1 162 ? -17.481 -15.353 -8.506 1.00 95.81 162 ILE A CA 1
ATOM 1220 C C . ILE A 1 162 ? -18.816 -14.631 -8.688 1.00 95.81 162 ILE A C 1
ATOM 1222 O O . ILE A 1 162 ? -19.563 -14.483 -7.722 1.00 95.81 162 ILE A O 1
ATOM 1226 N N . ARG A 1 163 ? -19.152 -14.210 -9.914 1.00 96.94 163 ARG A N 1
ATOM 1227 C CA . ARG A 1 163 ? -20.458 -13.592 -10.193 1.00 96.94 163 ARG A CA 1
ATOM 1228 C C . ARG A 1 163 ? -21.612 -14.546 -9.927 1.00 96.94 163 ARG A C 1
ATOM 1230 O O . ARG A 1 163 ? -22.601 -14.128 -9.334 1.00 96.94 163 ARG A O 1
ATOM 1237 N N . ARG A 1 164 ? -21.486 -15.813 -10.336 1.00 96.69 164 ARG A N 1
ATOM 1238 C CA . ARG A 1 164 ? -22.494 -16.845 -10.051 1.00 96.69 164 ARG A CA 1
ATOM 1239 C C . ARG A 1 164 ? -22.667 -17.047 -8.549 1.00 96.69 164 ARG A C 1
ATOM 1241 O O . ARG A 1 164 ? -23.796 -17.013 -8.081 1.00 96.69 164 ARG A O 1
ATOM 1248 N N . ASN A 1 165 ? -21.575 -17.157 -7.794 1.00 96.31 165 ASN A N 1
ATOM 1249 C CA . ASN A 1 165 ? -21.640 -17.303 -6.337 1.00 96.31 165 ASN A CA 1
ATOM 1250 C C . ASN A 1 165 ? -22.328 -16.100 -5.675 1.00 96.31 165 ASN A C 1
ATOM 1252 O O . ASN A 1 165 ? -23.234 -16.291 -4.869 1.00 96.31 165 ASN A O 1
ATOM 1256 N N . ALA A 1 166 ? -21.970 -14.875 -6.078 1.00 95.50 166 ALA A N 1
ATOM 1257 C CA . ALA A 1 166 ? -22.639 -13.666 -5.600 1.00 95.50 166 ALA A CA 1
ATOM 1258 C C . ALA A 1 166 ? -24.140 -13.665 -5.950 1.00 95.50 166 ALA A C 1
ATOM 1260 O O . ALA A 1 166 ? -24.965 -13.270 -5.133 1.00 95.50 166 ALA A O 1
ATOM 1261 N N . PHE A 1 167 ? -24.516 -14.146 -7.139 1.00 95.62 167 PHE A N 1
ATOM 1262 C CA . PHE A 1 167 ? -25.915 -14.257 -7.556 1.00 95.62 167 PHE A CA 1
ATOM 1263 C C . PHE A 1 167 ? -26.711 -15.295 -6.754 1.00 95.62 167 PHE A C 1
ATOM 1265 O O . PHE A 1 167 ? -27.868 -15.052 -6.412 1.00 95.62 167 PHE A O 1
ATOM 1272 N N . GLU A 1 168 ? -26.106 -16.431 -6.419 1.00 96.12 168 GLU A N 1
ATOM 1273 C CA . GLU A 1 168 ? -26.748 -17.436 -5.568 1.00 96.12 168 GLU A CA 1
ATOM 1274 C C . GLU A 1 168 ? -26.921 -16.937 -4.130 1.00 96.12 168 GLU A C 1
ATOM 1276 O O . GLU A 1 168 ? -27.967 -17.148 -3.519 1.00 96.12 168 GLU A O 1
ATOM 1281 N N . GLU A 1 169 ? -25.947 -16.203 -3.598 1.00 94.94 169 GLU A N 1
ATOM 1282 C CA . GLU A 1 169 ? -26.068 -15.566 -2.287 1.00 94.94 169 GLU A CA 1
ATOM 1283 C C . GLU A 1 169 ? -27.144 -14.465 -2.280 1.00 94.94 169 GLU A C 1
ATOM 1285 O O . GLU A 1 169 ? -27.978 -14.418 -1.373 1.00 94.94 169 GLU A O 1
ATOM 1290 N N . LEU A 1 170 ? -27.234 -13.666 -3.351 1.00 93.62 170 LEU A N 1
ATOM 1291 C CA . LEU A 1 170 ? -28.330 -12.711 -3.553 1.00 93.62 170 LEU A CA 1
ATOM 1292 C C . LEU A 1 170 ? -29.703 -13.374 -3.517 1.00 93.62 170 LEU A C 1
ATOM 1294 O O . LEU A 1 170 ? -30.618 -12.832 -2.899 1.00 93.62 170 LEU A O 1
ATOM 1298 N N . LYS A 1 171 ? -29.873 -14.520 -4.189 1.00 94.19 171 LYS A N 1
ATOM 1299 C CA . LYS A 1 171 ? -31.144 -15.259 -4.174 1.00 94.19 171 LYS A CA 1
ATOM 1300 C C . LYS A 1 171 ? -31.520 -15.685 -2.761 1.00 94.19 171 LYS A C 1
ATOM 1302 O O . LYS A 1 171 ? -32.677 -15.525 -2.387 1.00 94.19 171 LYS A O 1
ATOM 1307 N N . LYS A 1 172 ? -30.555 -16.181 -1.978 1.00 94.31 172 LYS A N 1
ATOM 1308 C CA . LYS A 1 172 ? -30.783 -16.593 -0.585 1.00 94.31 172 LYS A CA 1
ATOM 1309 C C . LYS A 1 172 ? -31.272 -15.427 0.268 1.00 94.31 172 LYS A C 1
ATOM 1311 O O . LYS A 1 172 ? -32.280 -15.570 0.948 1.00 94.31 172 LYS A O 1
ATOM 1316 N N . ILE A 1 173 ? -30.609 -14.271 0.187 1.00 93.06 173 ILE A N 1
ATOM 1317 C CA . ILE A 1 173 ? -31.002 -13.084 0.961 1.00 93.06 173 ILE A CA 1
ATOM 1318 C C . ILE A 1 173 ? -32.361 -12.544 0.485 1.00 93.06 173 ILE A C 1
ATOM 1320 O O . ILE A 1 173 ? -33.204 -12.204 1.306 1.00 93.06 173 ILE A O 1
ATOM 1324 N N . ARG A 1 174 ? -32.624 -12.517 -0.831 1.00 92.69 174 ARG A N 1
ATOM 1325 C CA . ARG A 1 174 ? -33.920 -12.080 -1.394 1.00 92.69 174 ARG A CA 1
ATOM 1326 C C . ARG A 1 174 ? -35.095 -12.986 -1.025 1.00 92.69 174 ARG A C 1
ATOM 1328 O O . ARG A 1 174 ? -36.227 -12.522 -1.056 1.00 92.69 174 ARG A O 1
ATOM 1335 N N . ALA A 1 175 ? -34.837 -14.257 -0.728 1.00 93.44 175 ALA A N 1
ATOM 1336 C CA . ALA A 1 175 ? -35.858 -15.203 -0.290 1.00 93.44 175 ALA A CA 1
ATOM 1337 C C . ALA A 1 175 ? -36.210 -15.060 1.203 1.00 93.44 175 ALA A C 1
ATOM 1339 O O . ALA A 1 175 ? -37.189 -15.657 1.651 1.00 93.44 175 ALA A O 1
ATOM 1340 N N . MET A 1 176 ? -35.434 -14.295 1.981 1.00 91.75 176 MET A N 1
ATOM 1341 C CA . MET A 1 176 ? -35.749 -14.024 3.383 1.00 91.75 176 MET A CA 1
ATOM 1342 C C . MET A 1 176 ? -36.997 -13.140 3.481 1.00 91.75 176 MET A C 1
ATOM 1344 O O . MET A 1 176 ? -37.132 -12.162 2.749 1.00 91.75 176 MET A O 1
ATOM 1348 N N . LYS A 1 177 ? -37.907 -13.483 4.400 1.00 85.50 177 LYS A N 1
ATOM 1349 C CA . LYS A 1 177 ? -39.147 -12.725 4.632 1.00 85.50 177 LYS A CA 1
ATOM 1350 C C . LYS A 1 177 ? -38.866 -11.323 5.185 1.00 85.50 177 LYS A C 1
ATOM 1352 O O . LYS A 1 177 ? -39.494 -10.364 4.754 1.00 85.50 177 LYS A O 1
ATOM 1357 N N . ASP A 1 178 ? -37.886 -11.235 6.082 1.00 89.00 178 ASP A N 1
ATOM 1358 C CA . ASP A 1 178 ? -37.383 -10.003 6.681 1.00 89.00 178 ASP A CA 1
ATOM 1359 C C . ASP A 1 178 ? -35.874 -9.902 6.426 1.00 89.00 178 ASP A C 1
ATOM 1361 O O . ASP A 1 178 ? -35.175 -10.916 6.410 1.00 89.00 178 ASP A O 1
ATOM 1365 N N . LEU A 1 179 ? -35.359 -8.685 6.225 1.00 89.06 179 LEU A N 1
ATOM 1366 C CA . LEU A 1 179 ? -33.924 -8.429 6.070 1.00 89.06 179 LEU A CA 1
ATOM 1367 C C . LEU A 1 179 ? -33.334 -8.065 7.437 1.00 89.06 179 LEU A C 1
ATOM 1369 O O . LEU A 1 179 ? -33.492 -6.916 7.861 1.00 89.06 179 LEU A O 1
ATOM 1373 N N . PRO A 1 180 ? -32.658 -8.993 8.140 1.00 89.75 180 PRO A N 1
ATOM 1374 C CA . PRO A 1 180 ? -32.143 -8.700 9.465 1.00 89.75 180 PRO A CA 1
ATOM 1375 C C . PRO A 1 180 ? -31.056 -7.627 9.397 1.00 89.75 180 PRO A C 1
ATOM 1377 O O . PRO A 1 180 ? -30.193 -7.633 8.506 1.00 89.75 180 PRO A O 1
ATOM 1380 N N . SER A 1 181 ? -31.122 -6.722 10.370 1.00 93.50 181 SER A N 1
ATOM 1381 C CA . SER A 1 181 ? -30.121 -5.702 10.650 1.00 93.50 181 SER A CA 1
ATOM 1382 C C . SER A 1 181 ? -29.834 -5.710 12.147 1.00 93.50 181 SER A C 1
ATOM 1384 O O . SER A 1 181 ? -30.751 -5.541 12.951 1.00 93.50 181 SER A O 1
ATOM 1386 N N . SER A 1 182 ? -28.588 -5.964 12.533 1.00 93.88 182 SER A N 1
ATOM 1387 C CA . SER A 1 182 ? -28.166 -5.961 13.930 1.00 93.88 182 SER A CA 1
ATOM 1388 C C . SER A 1 182 ? -26.706 -5.544 14.072 1.00 93.88 182 SER A C 1
ATOM 1390 O O . SER A 1 182 ? -25.896 -5.703 13.157 1.00 93.88 182 SER A O 1
ATOM 1392 N N . VAL A 1 183 ? -26.380 -5.005 15.243 1.00 94.69 183 VAL A N 1
ATOM 1393 C CA . VAL A 1 183 ? -25.018 -4.662 15.645 1.00 94.69 183 VAL A CA 1
ATOM 1394 C C . VAL A 1 183 ? -24.741 -5.394 16.949 1.00 94.69 183 VAL A C 1
ATOM 1396 O O . VAL A 1 183 ? -25.495 -5.250 17.911 1.00 94.69 183 VAL A O 1
ATOM 1399 N N . LYS A 1 184 ? -23.691 -6.216 16.974 1.00 94.19 184 LYS A N 1
ATOM 1400 C CA . LYS A 1 184 ? -23.350 -7.077 18.113 1.00 94.19 184 LYS A CA 1
ATOM 1401 C C . LYS A 1 184 ? -21.961 -6.733 18.612 1.00 94.19 184 LYS A C 1
ATOM 1403 O O . LYS A 1 184 ? -21.028 -6.657 17.821 1.00 94.19 184 LYS A O 1
ATOM 1408 N N . THR A 1 185 ? -21.810 -6.545 19.918 1.00 91.50 185 THR A N 1
ATOM 1409 C CA . THR A 1 185 ? -20.474 -6.385 20.507 1.00 91.50 185 THR A CA 1
ATOM 1410 C C . THR A 1 185 ? -19.782 -7.742 20.516 1.00 91.50 185 THR A C 1
ATOM 1412 O O . THR A 1 185 ? -20.380 -8.718 20.959 1.00 91.50 185 THR A O 1
ATOM 1415 N N . ILE A 1 186 ? -18.549 -7.793 20.019 1.00 83.12 186 ILE A N 1
ATOM 1416 C CA . ILE A 1 186 ? -17.683 -8.972 20.094 1.00 83.12 186 ILE A CA 1
ATOM 1417 C C . ILE A 1 186 ? -16.517 -8.669 21.034 1.00 83.12 186 ILE A C 1
ATOM 1419 O O . ILE A 1 186 ? -16.056 -7.527 21.113 1.00 83.12 186 ILE A O 1
ATOM 1423 N N . SER A 1 187 ? -16.064 -9.680 21.766 1.00 71.25 187 SER A N 1
ATOM 1424 C CA . SER A 1 187 ? -15.047 -9.552 22.809 1.00 71.25 187 SER A CA 1
ATOM 1425 C C . SER A 1 187 ? -14.032 -10.691 22.734 1.00 71.25 187 SER A C 1
ATOM 1427 O O . SER A 1 187 ? -14.243 -11.686 22.042 1.00 71.25 187 SER A O 1
ATOM 1429 N N . CYS A 1 188 ? -12.915 -10.538 23.443 1.00 57.19 188 CYS A N 1
ATOM 1430 C CA . CYS A 1 188 ? -11.833 -11.522 23.492 1.00 57.19 188 CYS A CA 1
ATOM 1431 C C . CYS A 1 188 ? -12.125 -12.754 24.368 1.00 57.19 188 CYS A C 1
ATOM 1433 O O . CYS A 1 188 ? -11.313 -13.671 24.408 1.00 57.19 188 CYS A O 1
ATOM 1435 N N . ASP A 1 189 ? -13.244 -12.774 25.080 1.00 51.44 189 ASP A N 1
ATOM 1436 C CA . ASP A 1 189 ? -13.647 -13.807 26.039 1.00 51.44 189 ASP A CA 1
ATOM 1437 C C . ASP A 1 189 ? -14.982 -14.486 25.671 1.00 51.44 189 ASP A C 1
ATOM 1439 O O . ASP A 1 189 ? -15.415 -15.408 26.358 1.00 51.44 189 ASP A O 1
ATOM 1443 N N . GLY A 1 190 ? -15.625 -14.057 24.578 1.00 65.75 190 GLY A N 1
ATOM 1444 C CA . GLY A 1 190 ? -16.900 -14.602 24.103 1.00 65.75 190 GLY A CA 1
ATOM 1445 C C . GLY A 1 190 ? -16.783 -15.565 22.916 1.00 65.75 190 GLY A C 1
ATOM 1446 O O . GLY A 1 190 ? -15.697 -15.841 22.405 1.00 65.75 190 GLY A O 1
ATOM 1447 N N . ASP A 1 191 ? -17.942 -16.002 22.411 1.00 71.31 191 ASP A N 1
ATOM 1448 C CA . ASP A 1 191 ? -18.093 -16.958 21.294 1.00 71.31 191 ASP A CA 1
ATOM 1449 C C . ASP A 1 191 ? -17.468 -16.499 19.955 1.00 71.31 191 ASP A C 1
ATOM 1451 O O . ASP A 1 191 ? -17.358 -17.293 19.025 1.00 71.31 191 ASP A O 1
ATOM 1455 N N . TYR A 1 192 ? -17.056 -15.228 19.852 1.00 74.00 192 TYR A N 1
ATOM 1456 C CA . TYR A 1 192 ? -16.451 -14.603 18.663 1.00 74.00 192 TYR A CA 1
ATOM 1457 C C . TYR A 1 192 ? -15.027 -14.079 18.934 1.00 74.00 192 TYR A C 1
ATOM 1459 O O . TYR A 1 192 ? -14.602 -13.081 18.346 1.00 74.00 192 TYR A O 1
ATOM 1467 N N . CYS A 1 193 ? -14.303 -14.699 19.871 1.00 59.72 193 CYS A N 1
ATOM 1468 C CA . CYS A 1 193 ? -12.955 -14.286 20.270 1.00 59.72 193 CYS A CA 1
ATOM 1469 C C . CYS A 1 193 ? -11.949 -14.284 19.105 1.00 59.72 193 CYS A C 1
ATOM 1471 O O . CYS A 1 193 ? -11.160 -13.349 18.975 1.00 59.72 193 CYS A O 1
ATOM 1473 N N . ASP A 1 194 ? -11.990 -15.288 18.230 1.00 62.09 194 ASP A N 1
ATOM 1474 C CA . ASP A 1 194 ? -11.144 -15.370 17.036 1.00 62.09 194 ASP A CA 1
ATOM 1475 C C . ASP A 1 194 ? -11.409 -14.202 16.073 1.00 62.09 194 ASP A C 1
ATOM 1477 O O . ASP A 1 194 ? -10.476 -13.521 15.648 1.00 62.09 194 ASP A O 1
ATOM 1481 N N . GLU A 1 195 ? -12.683 -13.896 15.810 1.00 81.19 195 GLU A N 1
ATOM 1482 C CA . GLU A 1 195 ? -13.088 -12.763 14.973 1.00 81.19 195 GLU A CA 1
ATOM 1483 C C . GLU A 1 195 ? -12.698 -11.416 15.610 1.00 81.19 195 GLU A C 1
ATOM 1485 O O . GLU A 1 195 ? -12.220 -10.514 14.916 1.00 81.19 195 GLU A O 1
ATOM 1490 N N . TYR A 1 196 ? -12.843 -11.276 16.935 1.00 80.62 196 TYR A N 1
ATOM 1491 C CA . TYR A 1 196 ? -12.373 -10.100 17.674 1.00 80.62 196 TYR A CA 1
ATOM 1492 C C . TYR A 1 196 ? -10.861 -9.911 17.503 1.00 80.62 196 TYR A C 1
ATOM 1494 O O . TYR A 1 196 ? -10.416 -8.810 17.165 1.00 80.62 196 TYR A O 1
ATOM 1502 N N . LEU A 1 197 ? -10.076 -10.973 17.716 1.00 63.25 197 LEU A N 1
ATOM 1503 C CA . LEU A 1 197 ? -8.618 -10.943 17.609 1.00 63.25 197 LEU A CA 1
ATOM 1504 C C . LEU A 1 197 ? -8.166 -10.603 16.186 1.00 63.25 197 LEU A C 1
ATOM 1506 O O . LEU A 1 197 ? -7.287 -9.761 16.028 1.00 63.25 197 LEU A O 1
ATOM 1510 N N . ASP A 1 198 ? -8.814 -11.150 15.157 1.00 74.56 198 ASP A N 1
ATOM 1511 C CA . ASP A 1 198 ? -8.517 -10.829 13.758 1.00 74.56 198 ASP A CA 1
ATOM 1512 C C . ASP A 1 198 ? -8.715 -9.339 13.442 1.00 74.56 198 ASP A C 1
ATOM 1514 O O . ASP A 1 198 ? -7.891 -8.716 12.759 1.00 74.56 198 ASP A O 1
ATOM 1518 N N . VAL A 1 199 ? -9.811 -8.740 13.923 1.00 82.44 199 VAL A N 1
ATOM 1519 C CA . VAL A 1 199 ? -10.088 -7.311 13.714 1.00 82.44 199 VAL A CA 1
ATOM 1520 C C . VAL A 1 199 ? -9.122 -6.455 14.528 1.00 82.44 199 VAL A C 1
ATOM 1522 O O . VAL A 1 199 ? -8.535 -5.518 13.979 1.00 82.44 199 VAL A O 1
ATOM 1525 N N . HIS A 1 200 ? -8.924 -6.786 15.803 1.00 81.81 200 HIS A N 1
ATOM 1526 C CA . HIS A 1 200 ? -7.987 -6.108 16.693 1.00 81.81 200 HIS A CA 1
ATOM 1527 C C . HIS A 1 200 ? -6.570 -6.099 16.105 1.00 81.81 200 HIS A C 1
ATOM 1529 O O . HIS A 1 200 ? -5.982 -5.036 15.893 1.00 81.81 200 HIS A O 1
ATOM 1535 N N . ASP A 1 201 ? -6.038 -7.271 15.764 1.00 70.88 201 ASP A N 1
ATOM 1536 C CA . ASP A 1 201 ? -4.679 -7.422 15.254 1.00 70.88 201 ASP A CA 1
ATOM 1537 C C . ASP A 1 201 ? -4.522 -6.731 13.903 1.00 70.88 201 ASP A C 1
ATOM 1539 O O . ASP A 1 201 ? -3.478 -6.138 13.627 1.00 70.88 201 ASP A O 1
ATOM 1543 N N . ARG A 1 202 ? -5.572 -6.707 13.073 1.00 85.00 202 ARG A N 1
ATOM 1544 C CA . ARG A 1 202 ? -5.575 -5.902 11.851 1.00 85.00 202 ARG A CA 1
ATOM 1545 C C . ARG A 1 202 ? -5.455 -4.412 12.156 1.00 85.00 202 ARG A C 1
ATOM 1547 O O . ARG A 1 202 ? -4.665 -3.738 11.499 1.00 85.00 202 ARG A O 1
ATOM 1554 N N . VAL A 1 203 ? -6.212 -3.882 13.116 1.00 84.38 203 VAL A N 1
ATOM 1555 C CA . VAL A 1 203 ? -6.110 -2.463 13.495 1.00 84.38 203 VAL A CA 1
ATOM 1556 C C . VAL A 1 203 ? -4.688 -2.141 13.929 1.00 84.38 203 VAL A C 1
ATOM 1558 O O . VAL A 1 203 ? -4.112 -1.199 13.388 1.00 84.38 203 VAL A O 1
ATOM 1561 N N . MET A 1 204 ? -4.112 -2.951 14.820 1.00 77.44 204 MET A N 1
ATOM 1562 C CA . MET A 1 204 ? -2.769 -2.727 15.358 1.00 77.44 204 MET A CA 1
ATOM 1563 C C . MET A 1 204 ? -1.677 -2.880 14.290 1.00 77.44 204 MET A C 1
ATOM 1565 O O . MET A 1 204 ? -0.777 -2.050 14.206 1.00 77.44 204 MET A O 1
ATOM 1569 N N . LYS A 1 205 ? -1.785 -3.883 13.410 1.00 75.69 205 LYS A N 1
ATOM 1570 C CA . LYS A 1 205 ? -0.815 -4.153 12.334 1.00 75.69 205 LYS A CA 1
ATOM 1571 C C . LYS A 1 205 ? -0.719 -3.034 11.297 1.00 75.69 205 LYS A C 1
ATOM 1573 O O . LYS A 1 205 ? 0.324 -2.866 10.673 1.00 75.69 205 LYS A O 1
ATOM 1578 N N . PHE A 1 206 ? -1.809 -2.307 11.065 1.00 81.88 206 PHE A N 1
ATOM 1579 C CA . PHE A 1 206 ? -1.890 -1.272 10.031 1.00 81.88 206 PHE A CA 1
ATOM 1580 C C . PHE A 1 206 ? -1.735 0.155 10.589 1.00 81.88 206 PHE A C 1
ATOM 1582 O O . PHE A 1 206 ? -2.175 1.126 9.967 1.00 81.88 206 PHE A O 1
ATOM 1589 N N . ILE A 1 207 ? -1.075 0.298 11.741 1.00 78.38 207 ILE A N 1
ATOM 1590 C CA . ILE A 1 207 ? -0.646 1.588 12.288 1.00 78.38 207 ILE A CA 1
ATOM 1591 C C . ILE A 1 207 ? 0.651 2.031 11.596 1.00 78.38 207 ILE A C 1
ATOM 1593 O O . ILE A 1 207 ? 1.592 1.266 11.413 1.00 78.38 207 ILE A O 1
ATOM 1597 N N . GLN A 1 208 ? 0.692 3.290 11.178 1.00 72.44 208 GLN A N 1
ATOM 1598 C CA . GLN A 1 208 ? 1.909 4.024 10.815 1.00 72.44 208 GLN A CA 1
ATOM 1599 C C . GLN A 1 208 ? 2.320 4.925 11.974 1.00 72.44 208 GLN A C 1
ATOM 1601 O O . GLN A 1 208 ? 1.486 5.695 12.465 1.00 72.44 208 GLN A O 1
ATOM 1606 N N . SER A 1 209 ? 3.587 4.833 12.362 1.00 59.69 209 SER A N 1
ATOM 1607 C CA . SER A 1 209 ? 4.231 5.624 13.418 1.00 59.69 209 SER A CA 1
ATOM 1608 C C . SER A 1 209 ? 4.107 7.122 13.222 1.00 59.69 209 SER A C 1
ATOM 1610 O O . SER A 1 209 ? 3.869 7.843 14.180 1.00 59.69 209 SER A O 1
ATOM 1612 N N . GLU A 1 210 ? 4.240 7.596 11.986 1.00 60.19 210 GLU A N 1
ATOM 1613 C CA . GLU A 1 210 ? 4.309 9.020 11.648 1.00 60.19 210 GLU A CA 1
ATOM 1614 C C . GLU A 1 210 ? 2.971 9.718 11.888 1.00 60.19 210 GLU A C 1
ATOM 1616 O O . GLU A 1 210 ? 2.899 10.941 11.946 1.00 60.19 210 GLU A O 1
ATOM 1621 N N . HIS A 1 211 ? 1.895 8.945 12.053 1.00 65.94 211 HIS A N 1
ATOM 1622 C CA . HIS A 1 211 ? 0.606 9.468 12.487 1.00 65.94 211 HIS A CA 1
ATOM 1623 C C . HIS A 1 211 ? 0.520 9.677 14.009 1.00 65.94 211 HIS A C 1
ATOM 1625 O O . HIS A 1 211 ? -0.483 10.215 14.472 1.00 65.94 211 HIS A O 1
ATOM 1631 N N . GLY A 1 212 ? 1.514 9.233 14.789 1.00 58.69 212 GLY A N 1
ATOM 1632 C CA . GLY A 1 212 ? 1.574 9.399 16.246 1.00 58.69 212 GLY A CA 1
ATOM 1633 C C . GLY A 1 212 ? 0.411 8.749 17.003 1.00 58.69 212 GLY A C 1
ATOM 1634 O O . GLY A 1 212 ? 0.075 9.174 18.108 1.00 58.69 212 GLY A O 1
ATOM 1635 N N . TRP A 1 213 ? -0.254 7.757 16.404 1.00 74.94 213 TRP A N 1
ATOM 1636 C CA . TRP A 1 213 ? -1.490 7.187 16.934 1.00 74.94 213 TRP A CA 1
ATOM 1637 C C . TRP A 1 213 ? -1.234 5.912 17.736 1.00 74.94 213 TRP A C 1
ATOM 1639 O O . TRP A 1 213 ? -0.824 4.893 17.181 1.00 74.94 213 TRP A O 1
ATOM 1649 N N . HIS A 1 214 ? -1.551 5.968 19.029 1.00 71.88 214 HIS A N 1
ATOM 1650 C CA . HIS A 1 214 ? -1.406 4.866 19.978 1.00 71.88 214 HIS A CA 1
ATOM 1651 C C . HIS A 1 214 ? -2.785 4.505 20.556 1.00 71.88 214 HIS A C 1
ATOM 1653 O O . HIS A 1 214 ? -3.177 5.026 21.602 1.00 71.88 214 HIS A O 1
ATOM 1659 N N . PRO A 1 215 ? -3.585 3.684 19.860 1.00 80.62 215 PRO A N 1
ATOM 1660 C CA . PRO A 1 215 ? -4.920 3.347 20.327 1.00 80.62 215 PRO A CA 1
ATOM 1661 C C . PRO A 1 215 ? -4.895 2.279 21.422 1.00 80.62 215 PRO A C 1
ATOM 1663 O O . PRO A 1 215 ? -4.152 1.303 21.334 1.00 80.62 215 PRO A O 1
ATOM 1666 N N . ALA A 1 216 ? -5.796 2.408 22.393 1.00 75.00 216 ALA A N 1
ATOM 1667 C CA . ALA A 1 216 ? -6.363 1.254 23.082 1.00 75.00 216 ALA A CA 1
ATOM 1668 C C . ALA A 1 216 ? -7.724 0.947 22.457 1.00 75.00 216 ALA A C 1
ATOM 1670 O O . ALA A 1 216 ? -8.599 1.813 22.437 1.00 75.00 216 ALA A O 1
ATOM 1671 N N . ILE A 1 217 ? -7.909 -0.269 21.940 1.00 82.19 217 ILE A N 1
ATOM 1672 C CA . ILE A 1 217 ? -9.209 -0.705 21.421 1.00 82.19 217 ILE A CA 1
ATOM 1673 C C . ILE A 1 217 ? -10.118 -0.996 22.610 1.00 82.19 217 ILE A C 1
ATOM 1675 O O . ILE A 1 217 ? -9.814 -1.857 23.430 1.00 82.19 217 ILE A O 1
ATOM 1679 N N . THR A 1 218 ? -11.209 -0.245 22.721 1.00 80.19 218 THR A N 1
ATOM 1680 C CA . THR A 1 218 ? -12.125 -0.323 23.867 1.00 80.19 218 THR A CA 1
ATOM 1681 C C . THR A 1 218 ? -13.322 -1.216 23.585 1.00 80.19 218 THR A C 1
ATOM 1683 O O . THR A 1 218 ? -13.875 -1.807 24.508 1.00 80.19 218 THR A O 1
ATOM 1686 N N . LYS A 1 219 ? -13.745 -1.303 22.320 1.00 87.06 219 LYS A N 1
ATOM 1687 C CA . LYS A 1 219 ? -14.913 -2.080 21.904 1.00 87.06 219 LYS A CA 1
ATOM 1688 C C . LYS A 1 219 ? -14.850 -2.377 20.409 1.00 87.06 219 LYS A C 1
ATOM 1690 O O . LYS A 1 219 ? -14.481 -1.503 19.624 1.00 87.06 219 LYS A O 1
ATOM 1695 N N . ILE A 1 220 ? -15.272 -3.572 20.006 1.00 92.50 220 ILE A N 1
ATOM 1696 C CA . ILE A 1 220 ? -15.507 -3.912 18.599 1.00 92.50 220 ILE A CA 1
ATOM 1697 C C . ILE A 1 220 ? -16.954 -4.372 18.450 1.00 92.50 220 ILE A C 1
ATOM 1699 O O . ILE A 1 220 ? -17.439 -5.206 19.213 1.00 92.50 220 ILE A O 1
ATOM 1703 N N . GLU A 1 221 ? -17.653 -3.820 17.465 1.00 96.06 221 GLU A N 1
ATOM 1704 C CA . GLU A 1 221 ? -19.022 -4.199 17.138 1.00 96.06 221 GLU A CA 1
ATOM 1705 C C . GLU A 1 221 ? -19.086 -4.755 15.719 1.00 96.06 221 GLU A C 1
ATOM 1707 O O . GLU A 1 221 ? -18.705 -4.079 14.765 1.00 96.06 221 GLU A O 1
ATOM 1712 N N . LYS A 1 222 ? -19.586 -5.980 15.577 1.00 97.12 222 LYS A N 1
ATOM 1713 C CA . LYS A 1 222 ? -19.887 -6.619 14.298 1.00 97.12 222 LYS A CA 1
ATOM 1714 C C . LYS A 1 222 ? -21.210 -6.099 13.754 1.00 97.12 222 LYS A C 1
ATOM 1716 O O . LYS A 1 222 ? -22.208 -6.047 14.473 1.00 97.12 222 LYS A O 1
ATOM 1721 N N . ILE A 1 223 ? -21.209 -5.742 12.476 1.00 97.38 223 ILE A N 1
ATOM 1722 C CA . ILE A 1 223 ? -22.368 -5.229 11.752 1.00 97.38 223 ILE A CA 1
ATOM 1723 C C . ILE A 1 223 ? -22.910 -6.346 10.863 1.00 97.38 223 ILE A C 1
ATOM 1725 O O . ILE A 1 223 ? -22.222 -6.835 9.969 1.00 97.38 223 ILE A O 1
ATOM 1729 N N . GLU A 1 224 ? -24.169 -6.712 11.074 1.00 95.31 224 GLU A N 1
ATOM 1730 C CA . GLU A 1 224 ? -24.901 -7.649 10.229 1.00 95.31 224 GLU A CA 1
ATOM 1731 C C . GLU A 1 224 ? -26.082 -6.906 9.616 1.00 95.31 224 GLU A C 1
ATOM 1733 O O . GLU A 1 224 ? -27.086 -6.697 10.286 1.00 95.31 224 GLU A O 1
ATOM 1738 N N . ASN A 1 225 ? -25.972 -6.480 8.355 1.00 96.56 225 ASN A N 1
ATOM 1739 C CA . ASN A 1 225 ? -27.031 -5.734 7.674 1.00 96.56 225 ASN A CA 1
ATOM 1740 C C . ASN A 1 225 ? -27.314 -6.337 6.292 1.00 96.56 225 ASN A C 1
ATOM 1742 O O . ASN A 1 225 ? -26.622 -6.062 5.309 1.00 96.56 225 ASN A O 1
ATOM 1746 N N . SER A 1 226 ? -28.364 -7.159 6.217 1.00 96.25 226 SER A N 1
ATOM 1747 C CA . SER A 1 226 ? -28.691 -7.940 5.016 1.00 96.25 226 SER A CA 1
ATOM 1748 C C . SER A 1 226 ? -29.065 -7.073 3.817 1.00 96.25 226 SER A C 1
ATOM 1750 O O . SER A 1 226 ? -28.804 -7.458 2.678 1.00 96.25 226 SER A O 1
ATOM 1752 N N . LYS A 1 227 ? -29.632 -5.882 4.051 1.00 96.12 227 LYS A N 1
ATOM 1753 C CA . LYS A 1 227 ? -29.935 -4.916 2.988 1.00 96.12 227 LYS A CA 1
ATOM 1754 C C . LYS A 1 227 ? -28.649 -4.415 2.327 1.00 96.12 227 LYS A C 1
ATOM 1756 O O . LYS A 1 227 ? -28.565 -4.412 1.099 1.00 96.12 227 LYS A O 1
ATOM 1761 N N . LEU A 1 228 ? -27.650 -4.035 3.125 1.00 97.75 228 LEU A N 1
ATOM 1762 C CA . LEU A 1 228 ? -26.362 -3.559 2.609 1.00 97.75 228 LEU A CA 1
ATOM 1763 C C . LEU A 1 228 ? -25.581 -4.688 1.931 1.00 97.75 228 LEU A C 1
ATOM 1765 O O . LEU A 1 228 ? -25.051 -4.492 0.838 1.00 97.75 228 LEU A O 1
ATOM 1769 N N . THR A 1 229 ? -25.582 -5.891 2.515 1.00 97.06 229 THR A N 1
ATOM 1770 C CA . THR A 1 229 ? -24.972 -7.077 1.895 1.00 97.06 229 THR A CA 1
ATOM 1771 C C . THR A 1 229 ? -25.620 -7.402 0.549 1.00 97.06 229 THR A C 1
ATOM 1773 O O . THR A 1 229 ? -24.915 -7.653 -0.426 1.00 97.06 229 THR A O 1
ATOM 1776 N N . LEU A 1 230 ? -26.952 -7.331 0.446 1.00 96.75 230 LEU A N 1
ATOM 1777 C CA . LEU A 1 230 ? -27.666 -7.525 -0.818 1.00 96.75 230 LEU A CA 1
ATOM 1778 C C . LEU A 1 230 ? -27.233 -6.494 -1.864 1.00 96.75 230 LEU A C 1
ATOM 1780 O O . LEU A 1 230 ? -26.938 -6.860 -2.998 1.00 96.75 230 LEU A O 1
ATOM 1784 N N . GLN A 1 231 ? -27.160 -5.213 -1.507 1.00 97.44 231 GLN A N 1
ATOM 1785 C CA . GLN A 1 231 ? -26.718 -4.173 -2.438 1.00 97.44 231 GLN A CA 1
ATOM 1786 C C . GLN A 1 231 ? -25.273 -4.395 -2.912 1.00 97.44 231 GLN A C 1
ATOM 1788 O O . GLN A 1 231 ? -24.998 -4.313 -4.112 1.00 97.44 231 GLN A O 1
ATOM 1793 N N . PHE A 1 232 ? -24.373 -4.745 -1.991 1.00 98.12 232 PHE A N 1
ATOM 1794 C CA . PHE A 1 232 ? -22.978 -5.051 -2.294 1.00 98.12 232 PHE A CA 1
ATOM 1795 C C . PHE A 1 232 ? -22.832 -6.242 -3.247 1.00 98.12 232 PHE A C 1
ATOM 1797 O O . PHE A 1 232 ? -22.116 -6.172 -4.250 1.00 98.12 232 PHE A O 1
ATOM 1804 N N . LEU A 1 233 ? -23.550 -7.335 -2.980 1.00 97.50 233 LEU A N 1
ATOM 1805 C CA . LEU A 1 233 ? -23.523 -8.516 -3.836 1.00 97.50 233 LEU A CA 1
ATOM 1806 C C . LEU A 1 233 ? -24.136 -8.241 -5.215 1.00 97.50 233 LEU A C 1
ATOM 1808 O O . LEU A 1 233 ? -23.624 -8.758 -6.208 1.00 97.50 233 LEU A O 1
ATOM 1812 N N . ASP A 1 234 ? -25.183 -7.411 -5.313 1.00 97.31 234 ASP A N 1
ATOM 1813 C CA . ASP A 1 234 ? -25.799 -7.045 -6.598 1.00 97.31 234 ASP A CA 1
ATOM 1814 C C . ASP A 1 234 ? -24.810 -6.259 -7.463 1.00 97.31 234 ASP A C 1
ATOM 1816 O O . ASP A 1 234 ? -24.602 -6.591 -8.636 1.00 97.31 234 ASP A O 1
ATOM 1820 N N . PHE A 1 235 ? -24.103 -5.305 -6.849 1.00 97.38 235 PHE A N 1
ATOM 1821 C CA . PHE A 1 235 ? -23.020 -4.581 -7.501 1.00 97.38 235 PHE A CA 1
ATOM 1822 C C . PHE A 1 235 ? -21.887 -5.525 -7.935 1.00 97.38 235 PHE A C 1
ATOM 1824 O O . PHE A 1 235 ? -21.456 -5.492 -9.093 1.00 97.38 235 PHE A O 1
ATOM 1831 N N . LYS A 1 236 ? -21.428 -6.415 -7.045 1.00 96.94 236 LYS A N 1
ATOM 1832 C CA . LYS A 1 236 ? -20.372 -7.398 -7.339 1.00 96.94 236 LYS A CA 1
ATOM 1833 C C . LYS A 1 236 ? -20.755 -8.317 -8.497 1.00 96.94 236 LYS A C 1
ATOM 1835 O O . LYS A 1 236 ? -19.938 -8.564 -9.384 1.00 96.94 236 LYS A O 1
ATOM 1840 N N . ALA A 1 237 ? -22.001 -8.783 -8.529 1.00 95.62 237 ALA A N 1
ATOM 1841 C CA . ALA A 1 237 ? -22.505 -9.691 -9.551 1.00 95.62 237 ALA A CA 1
ATOM 1842 C C . ALA A 1 237 ? -22.657 -9.019 -10.924 1.00 95.62 237 ALA A C 1
ATOM 1844 O O . ALA A 1 237 ? -22.372 -9.665 -11.934 1.00 95.62 237 ALA A O 1
ATOM 1845 N N . LYS A 1 238 ? -23.038 -7.734 -10.988 1.00 94.69 238 LYS A N 1
ATOM 1846 C CA . LYS A 1 238 ? -23.457 -7.084 -12.247 1.00 94.69 238 LYS A CA 1
ATOM 1847 C C . LYS A 1 238 ? -22.571 -5.935 -12.727 1.00 94.69 238 LYS A C 1
ATOM 1849 O O . LYS A 1 238 ? -22.417 -5.739 -13.932 1.00 94.69 238 LYS A O 1
ATOM 1854 N N . CYS A 1 239 ? -22.030 -5.141 -11.810 1.00 93.12 239 CYS A N 1
ATOM 1855 C CA . CYS A 1 239 ? -21.518 -3.812 -12.136 1.00 93.12 239 CYS A CA 1
ATOM 1856 C C . CYS A 1 239 ? -20.000 -3.761 -12.282 1.00 93.12 239 CYS A C 1
ATOM 1858 O O . CYS A 1 239 ? -19.545 -3.120 -13.234 1.00 93.12 239 CYS A O 1
ATOM 1860 N N . ALA A 1 240 ? -19.266 -4.439 -11.394 1.00 91.88 240 ALA A N 1
ATOM 1861 C CA . ALA A 1 240 ? -17.804 -4.389 -11.343 1.00 91.88 240 ALA A CA 1
ATOM 1862 C C . ALA A 1 240 ? -17.148 -4.856 -12.655 1.00 91.88 240 ALA A C 1
ATOM 1864 O O . ALA A 1 240 ? -17.652 -5.776 -13.289 1.00 91.88 240 ALA A O 1
ATOM 1865 N N . ALA A 1 241 ? -16.018 -4.290 -13.057 1.00 91.62 241 ALA A N 1
ATOM 1866 C CA . ALA A 1 241 ? -15.151 -4.777 -14.119 1.00 91.62 241 ALA A CA 1
ATOM 1867 C C . ALA A 1 241 ? -14.349 -6.002 -13.648 1.00 91.62 241 ALA A C 1
ATOM 1869 O O . ALA A 1 241 ? -14.271 -6.987 -14.381 1.00 91.62 241 ALA A O 1
ATOM 1870 N N . ASP A 1 242 ? -13.831 -5.999 -12.413 1.00 93.75 242 ASP A N 1
ATOM 1871 C CA . ASP A 1 242 ? -13.197 -7.169 -11.787 1.00 93.75 242 ASP A CA 1
ATOM 1872 C C . ASP A 1 242 ? -13.853 -7.533 -10.435 1.00 93.75 242 ASP A C 1
ATOM 1874 O O . ASP A 1 242 ? -13.555 -6.920 -9.411 1.00 93.75 242 ASP A O 1
ATOM 1878 N N . PRO A 1 243 ? -14.714 -8.567 -10.374 1.00 95.19 243 PRO A N 1
ATOM 1879 C CA . PRO A 1 243 ? -15.427 -8.947 -9.153 1.00 95.19 243 PRO A CA 1
ATOM 1880 C C . PRO A 1 243 ? -14.550 -9.696 -8.134 1.00 95.19 243 PRO A C 1
ATOM 1882 O O . PRO A 1 243 ? -15.020 -10.015 -7.041 1.00 95.19 243 PRO A O 1
ATOM 1885 N N . ARG A 1 244 ? -13.296 -10.028 -8.479 1.00 94.44 244 ARG A N 1
ATOM 1886 C CA . ARG A 1 244 ? -12.416 -10.853 -7.633 1.00 94.44 244 ARG A CA 1
ATOM 1887 C C . ARG A 1 244 ? -11.794 -10.072 -6.481 1.00 94.44 244 ARG A C 1
ATOM 1889 O O . ARG A 1 244 ? -11.482 -10.657 -5.449 1.00 94.44 244 ARG A O 1
ATOM 1896 N N . ARG A 1 245 ? -11.562 -8.770 -6.663 1.00 94.25 245 ARG A N 1
ATOM 1897 C CA . ARG A 1 245 ? -10.768 -7.959 -5.730 1.00 94.25 245 ARG A CA 1
ATOM 1898 C C . ARG A 1 245 ? -11.652 -7.249 -4.713 1.00 94.25 245 ARG A C 1
ATOM 1900 O O . ARG A 1 245 ? -11.998 -6.082 -4.893 1.00 94.25 245 ARG A O 1
ATOM 1907 N N . SER A 1 246 ? -11.993 -7.984 -3.657 1.00 94.19 246 SER A N 1
ATOM 1908 C CA . SER A 1 246 ? -12.637 -7.471 -2.446 1.00 94.19 246 SER A CA 1
ATOM 1909 C C . SER A 1 246 ? -11.617 -7.443 -1.309 1.00 94.19 246 SER A C 1
ATOM 1911 O O . SER A 1 246 ? -11.004 -8.468 -1.012 1.00 94.19 246 SER A O 1
ATOM 1913 N N . GLU A 1 247 ? -11.387 -6.281 -0.704 1.00 94.56 247 GLU A N 1
ATOM 1914 C CA . GLU A 1 247 ? -10.373 -6.092 0.336 1.00 94.56 247 GLU A CA 1
ATOM 1915 C C . GLU A 1 247 ? -10.969 -5.406 1.570 1.00 94.56 247 GLU A C 1
ATOM 1917 O O . GLU A 1 247 ? -11.869 -4.575 1.465 1.00 94.56 247 GLU A O 1
ATOM 1922 N N . LYS A 1 248 ? -10.431 -5.717 2.754 1.00 96.12 248 LYS A N 1
ATOM 1923 C CA . LYS A 1 248 ? -10.787 -5.016 3.993 1.00 96.12 248 LYS A CA 1
ATOM 1924 C C . LYS A 1 248 ? -10.043 -3.681 4.059 1.00 96.12 248 LYS A C 1
ATOM 1926 O O . LYS A 1 248 ? -8.809 -3.684 4.006 1.00 96.12 248 LYS A O 1
ATOM 1931 N N . LYS A 1 249 ? -10.760 -2.566 4.203 1.00 98.06 249 LYS A N 1
ATOM 1932 C CA . LYS A 1 249 ? -10.173 -1.220 4.309 1.00 98.06 249 LYS A CA 1
ATOM 1933 C C . LYS A 1 249 ? -10.783 -0.413 5.452 1.00 98.06 249 LYS A C 1
ATOM 1935 O O . LYS A 1 249 ? -11.934 -0.635 5.830 1.00 98.06 249 LYS A O 1
ATOM 1940 N N . PHE A 1 250 ? -10.011 0.537 5.972 1.00 98.62 250 PHE A N 1
ATOM 1941 C CA . PHE A 1 250 ? -10.440 1.431 7.043 1.00 98.62 250 PHE A CA 1
ATOM 1942 C C . PHE A 1 250 ? -11.101 2.693 6.494 1.00 98.62 250 PHE A C 1
ATOM 1944 O O . PHE A 1 250 ? -10.692 3.237 5.463 1.00 98.62 250 PHE A O 1
ATOM 1951 N N . HIS A 1 251 ? -12.108 3.171 7.219 1.00 98.44 251 HIS A N 1
ATOM 1952 C CA . HIS A 1 251 ? -12.777 4.439 6.973 1.00 98.44 251 HIS A CA 1
ATOM 1953 C C . HIS A 1 251 ? -12.989 5.174 8.301 1.00 98.44 251 HIS A C 1
ATOM 1955 O O . HIS A 1 251 ? -13.518 4.608 9.256 1.00 98.44 251 HIS A O 1
ATOM 1961 N N . GLY A 1 252 ? -12.556 6.432 8.362 1.00 96.62 252 GLY A N 1
ATOM 1962 C CA . GLY A 1 252 ? -12.725 7.304 9.522 1.00 96.62 252 GLY A CA 1
ATOM 1963 C C . GLY A 1 252 ? -13.798 8.343 9.250 1.00 96.62 252 GLY A C 1
ATOM 1964 O O . GLY A 1 252 ? -13.806 8.946 8.178 1.00 96.62 252 GLY A O 1
ATOM 1965 N N . THR A 1 253 ? -14.706 8.544 10.201 1.00 95.25 253 THR A N 1
ATOM 1966 C CA . THR A 1 253 ? -15.828 9.475 10.041 1.00 95.25 253 THR A CA 1
ATOM 1967 C C . THR A 1 253 ? -16.370 9.941 11.395 1.00 95.25 253 THR A C 1
ATOM 1969 O O . THR A 1 253 ? -15.988 9.412 12.442 1.00 95.25 253 THR A O 1
ATOM 1972 N N . SER A 1 254 ? -17.250 10.944 11.389 1.00 92.88 254 SER A N 1
ATOM 1973 C CA . SER A 1 254 ? -17.909 11.439 12.604 1.00 92.88 254 SER A CA 1
ATOM 1974 C C . SER A 1 254 ? -18.911 10.422 13.158 1.00 92.88 254 SER A C 1
ATOM 1976 O O . SER A 1 254 ? -19.436 9.595 12.416 1.00 92.88 254 SER A O 1
ATOM 1978 N N . ALA A 1 255 ? -19.241 10.511 14.450 1.00 90.38 255 ALA A N 1
ATOM 1979 C CA . ALA A 1 255 ? -20.200 9.601 15.085 1.00 90.38 255 ALA A CA 1
ATOM 1980 C C . ALA A 1 255 ? -21.572 9.586 14.373 1.00 90.38 255 ALA A C 1
ATOM 1982 O O . ALA A 1 255 ? -22.128 8.522 14.108 1.00 90.38 255 ALA A O 1
ATOM 1983 N N . ASN A 1 256 ? -22.073 10.761 13.972 1.00 89.56 256 ASN A N 1
ATOM 1984 C CA . ASN A 1 256 ? -23.356 10.891 13.269 1.00 89.56 256 ASN A CA 1
ATOM 1985 C C . ASN A 1 256 ? -23.335 10.224 11.885 1.00 89.56 256 ASN A C 1
ATOM 1987 O O . ASN A 1 256 ? -24.276 9.524 11.500 1.00 89.56 256 ASN A O 1
ATOM 1991 N N . ALA A 1 257 ? -22.256 10.435 11.125 1.00 93.62 257 ALA A N 1
ATOM 1992 C CA . ALA A 1 257 ? -22.100 9.823 9.812 1.00 93.62 257 ALA A CA 1
ATOM 1993 C C . ALA A 1 257 ? -21.899 8.307 9.928 1.00 93.62 257 ALA A C 1
ATOM 1995 O O . ALA A 1 257 ? -22.468 7.564 9.135 1.00 93.62 257 ALA A O 1
ATOM 1996 N N . LEU A 1 258 ? -21.162 7.846 10.942 1.00 95.50 258 LEU A N 1
ATOM 1997 C CA . LEU A 1 258 ? -20.954 6.428 11.222 1.00 95.50 258 LEU A CA 1
ATOM 1998 C C . LEU A 1 258 ? -22.283 5.708 11.447 1.00 95.50 258 LEU A C 1
ATOM 2000 O O . LEU A 1 258 ? -22.554 4.724 10.767 1.00 95.50 258 LEU A O 1
ATOM 2004 N N . HIS A 1 259 ? -23.138 6.229 12.331 1.00 93.50 259 HIS A N 1
ATOM 2005 C CA . HIS A 1 259 ? -24.452 5.637 12.599 1.00 93.50 259 HIS A CA 1
ATOM 2006 C C . HIS A 1 259 ? -25.313 5.534 11.327 1.00 93.50 259 HIS A C 1
ATOM 2008 O O . HIS A 1 259 ? -25.943 4.505 11.071 1.00 93.50 259 HIS A O 1
ATOM 2014 N N . SER A 1 260 ? -25.270 6.573 10.485 1.00 95.88 260 SER A N 1
ATOM 2015 C CA . SER A 1 260 ? -25.958 6.577 9.188 1.00 95.88 260 SER A CA 1
ATOM 2016 C C . SER A 1 260 ? -25.383 5.528 8.231 1.00 95.88 260 SER A C 1
ATOM 2018 O O . SER A 1 260 ? -26.139 4.834 7.565 1.00 95.88 260 SER A O 1
ATOM 2020 N N . ILE A 1 261 ? -24.056 5.371 8.175 1.00 97.94 261 ILE A N 1
ATOM 2021 C CA . ILE A 1 261 ? -23.388 4.392 7.304 1.00 97.94 261 ILE A CA 1
ATOM 2022 C C . ILE A 1 261 ? -23.714 2.956 7.726 1.00 97.94 261 ILE A C 1
ATOM 2024 O O . ILE A 1 261 ? -23.981 2.116 6.871 1.00 97.94 261 ILE A O 1
ATOM 2028 N N . VAL A 1 262 ? -23.717 2.671 9.030 1.00 97.19 262 VAL A N 1
ATOM 2029 C CA . VAL A 1 262 ? -24.051 1.343 9.573 1.00 97.19 262 VAL A CA 1
ATOM 2030 C C . VAL A 1 262 ? -25.496 0.948 9.239 1.00 97.19 262 VAL A C 1
ATOM 2032 O O . VAL A 1 262 ? -25.774 -0.212 8.928 1.00 97.19 262 VAL A O 1
ATOM 2035 N N . THR A 1 263 ? -26.412 1.917 9.268 1.00 95.19 263 THR A N 1
ATOM 2036 C CA . THR A 1 263 ? -27.850 1.679 9.076 1.00 95.19 263 THR A CA 1
ATOM 2037 C C . THR A 1 263 ? -28.248 1.683 7.597 1.00 95.19 263 THR A C 1
ATOM 2039 O O . THR A 1 263 ? -28.876 0.739 7.113 1.00 95.19 263 THR A O 1
ATOM 2042 N N . ASP A 1 264 ? -27.848 2.727 6.869 1.00 96.19 264 ASP A N 1
ATOM 2043 C CA . ASP A 1 264 ? -28.322 3.037 5.514 1.00 96.19 264 ASP A CA 1
ATOM 2044 C C . ASP A 1 264 ? -27.278 2.808 4.417 1.00 96.19 264 ASP A C 1
ATOM 2046 O O . ASP A 1 264 ? -27.614 2.873 3.233 1.00 96.19 264 ASP A O 1
ATOM 2050 N N . GLY A 1 265 ? -26.026 2.539 4.790 1.00 97.75 265 GLY A N 1
ATOM 2051 C CA . GLY A 1 265 ? -24.904 2.435 3.866 1.00 97.75 265 GLY A CA 1
ATOM 2052 C C . GLY A 1 265 ? -24.241 3.779 3.566 1.00 97.75 265 GLY A C 1
ATOM 2053 O O . GLY A 1 265 ? -24.633 4.846 4.047 1.00 97.75 265 GLY A O 1
ATOM 2054 N N . PHE A 1 266 ? -23.180 3.725 2.763 1.00 98.31 266 PHE A N 1
ATOM 2055 C CA . PHE A 1 266 ? -22.446 4.920 2.363 1.00 98.31 266 PHE A CA 1
ATOM 2056 C C . PHE A 1 266 ? -23.287 5.844 1.470 1.00 98.31 266 PHE A C 1
ATOM 2058 O O . PHE A 1 266 ? -24.204 5.425 0.767 1.00 98.31 266 PHE A O 1
ATOM 2065 N N . LYS A 1 267 ? -22.927 7.129 1.456 1.00 97.12 267 LYS A N 1
ATOM 2066 C CA . LYS A 1 267 ? -23.466 8.131 0.530 1.00 97.12 267 LYS A CA 1
ATOM 2067 C C . LYS A 1 267 ? -22.299 8.863 -0.121 1.00 97.12 267 LYS A C 1
ATOM 2069 O O . LYS A 1 267 ? -21.285 9.108 0.534 1.00 97.12 267 LYS A O 1
ATOM 2074 N N . LEU A 1 268 ? -22.432 9.200 -1.403 1.00 96.56 268 LEU A N 1
ATOM 2075 C CA . LEU A 1 268 ? -21.422 10.009 -2.084 1.00 96.56 268 LEU A CA 1
ATOM 2076 C C . LEU A 1 268 ? -21.388 11.419 -1.469 1.00 96.56 268 LEU A C 1
ATOM 2078 O O . LEU A 1 268 ? -22.447 11.975 -1.159 1.00 96.56 268 LEU A O 1
ATOM 2082 N N . PRO A 1 269 ? -20.197 12.007 -1.272 1.00 93.44 269 PRO A N 1
ATOM 2083 C CA . PRO A 1 269 ? -20.085 13.335 -0.692 1.00 93.44 269 PRO A CA 1
ATOM 2084 C C . PRO A 1 269 ? -20.565 14.410 -1.675 1.00 93.44 269 PRO A C 1
ATOM 2086 O O . PRO A 1 269 ? -20.335 14.326 -2.880 1.00 93.44 269 PRO A O 1
ATOM 2089 N N . SER A 1 270 ? -21.171 15.478 -1.151 1.00 89.25 270 SER A N 1
ATOM 2090 C CA . SER A 1 270 ? -21.560 16.649 -1.953 1.00 89.25 270 SER A CA 1
ATOM 2091 C C . SER A 1 270 ? -20.364 17.501 -2.394 1.00 89.25 270 SER A C 1
ATOM 2093 O O . SER A 1 270 ? -20.442 18.210 -3.395 1.00 89.25 270 SER A O 1
ATOM 2095 N N . LYS A 1 271 ? -19.246 17.433 -1.658 1.00 88.94 271 LYS A N 1
ATOM 2096 C CA . LYS A 1 271 ? -17.985 18.114 -1.977 1.00 88.94 271 LYS A CA 1
ATOM 2097 C C . LYS A 1 271 ? -16.938 17.098 -2.423 1.00 88.94 271 LYS A C 1
ATOM 2099 O O . LYS A 1 271 ? -16.731 16.087 -1.758 1.00 88.94 271 LYS A O 1
ATOM 2104 N N . ALA A 1 272 ? -16.263 17.392 -3.531 1.00 91.12 272 ALA A N 1
ATOM 2105 C CA . ALA A 1 272 ? -15.190 16.551 -4.041 1.00 91.12 272 ALA A CA 1
ATOM 2106 C C . ALA A 1 272 ? -13.942 16.633 -3.152 1.00 91.12 272 ALA A C 1
ATOM 2108 O O . ALA A 1 272 ? -13.541 17.718 -2.727 1.00 91.12 272 ALA A O 1
ATOM 2109 N N . GLY A 1 273 ? -13.321 15.479 -2.910 1.00 91.88 273 GLY A N 1
ATOM 2110 C CA . GLY A 1 273 ? -11.973 15.407 -2.358 1.00 91.88 273 GLY A CA 1
ATOM 2111 C C . GLY A 1 273 ? -10.906 15.562 -3.446 1.00 91.88 273 GLY A C 1
ATOM 2112 O O . GLY A 1 273 ? -11.182 15.972 -4.578 1.00 91.88 273 GLY A O 1
ATOM 2113 N N . MET A 1 274 ? -9.673 15.187 -3.106 1.00 94.19 274 MET A N 1
ATOM 2114 C CA . MET A 1 274 ? -8.514 15.301 -3.997 1.00 94.19 274 MET A CA 1
ATOM 2115 C C . MET A 1 274 ? -8.622 14.445 -5.269 1.00 94.19 274 MET A C 1
ATOM 2117 O O . MET A 1 274 ? -8.070 14.810 -6.304 1.00 94.19 274 MET A O 1
ATOM 2121 N N . TYR A 1 275 ? -9.351 13.333 -5.192 1.00 96.75 275 TYR A N 1
ATOM 2122 C CA . TYR A 1 275 ? -9.561 12.370 -6.272 1.00 96.75 275 TYR A CA 1
ATOM 2123 C C . TYR A 1 275 ? -11.020 12.336 -6.757 1.00 96.75 275 TYR A C 1
ATOM 2125 O O . TYR A 1 275 ? -11.476 11.326 -7.280 1.00 96.75 275 TYR A O 1
ATOM 2133 N N . GLY A 1 276 ? -11.777 13.420 -6.551 1.00 96.25 276 GLY A N 1
ATOM 2134 C CA . GLY A 1 276 ? -13.183 13.525 -6.950 1.00 96.25 276 GLY A CA 1
ATOM 2135 C C . GLY A 1 276 ? -14.189 13.232 -5.823 1.00 96.25 276 GLY A C 1
ATOM 2136 O O . GLY A 1 276 ? -13.799 13.019 -4.665 1.00 96.25 276 GLY A O 1
ATOM 2137 N N . PRO A 1 277 ? -15.500 13.274 -6.135 1.00 96.81 277 PRO A N 1
ATOM 2138 C CA . PRO A 1 277 ? -16.605 13.095 -5.186 1.00 96.81 277 PRO A CA 1
ATOM 2139 C C . PRO A 1 277 ? -16.894 11.611 -4.892 1.00 96.81 277 PRO A C 1
ATOM 2141 O O . PRO A 1 277 ? -18.014 11.137 -5.060 1.00 96.81 277 PRO A O 1
ATOM 2144 N N . GLY A 1 278 ? -15.868 10.866 -4.481 1.00 97.50 278 GLY A N 1
ATOM 2145 C CA . GLY A 1 278 ? -15.977 9.452 -4.114 1.00 97.50 278 GLY A CA 1
ATOM 2146 C C . GLY A 1 278 ? -15.911 9.203 -2.606 1.00 97.50 278 GLY A C 1
ATOM 2147 O O . GLY A 1 278 ? -15.754 10.127 -1.808 1.00 97.50 278 GLY A O 1
ATOM 2148 N N . ILE A 1 279 ? -16.010 7.933 -2.214 1.00 98.44 279 ILE A N 1
ATOM 2149 C CA . ILE A 1 279 ? -15.842 7.476 -0.828 1.00 98.44 279 ILE A CA 1
ATOM 2150 C C . ILE A 1 279 ? -14.409 6.973 -0.663 1.00 98.44 279 ILE A C 1
ATOM 2152 O O . ILE A 1 279 ? -13.949 6.133 -1.438 1.00 98.44 279 ILE A O 1
ATOM 2156 N N . TYR A 1 280 ? -13.715 7.497 0.345 1.00 98.19 280 TYR A N 1
ATOM 2157 C CA . TYR A 1 280 ? -12.287 7.280 0.559 1.00 98.19 280 TYR A CA 1
ATOM 2158 C C . TYR A 1 280 ? -12.052 6.206 1.616 1.00 98.19 280 TYR A C 1
ATOM 2160 O O . TYR A 1 280 ? -12.672 6.213 2.682 1.00 98.19 280 TYR A O 1
ATOM 2168 N N . PHE A 1 281 ? -11.107 5.320 1.326 1.00 98.62 281 PHE A N 1
ATOM 2169 C CA . PHE A 1 281 ? -10.675 4.241 2.202 1.00 98.62 281 PHE A CA 1
ATOM 2170 C C . PHE A 1 281 ? -9.153 4.202 2.293 1.00 98.62 281 PHE A C 1
ATOM 2172 O O . PHE A 1 281 ? -8.450 4.551 1.341 1.00 98.62 281 PHE A O 1
ATOM 2179 N N . ALA A 1 282 ? -8.638 3.730 3.425 1.00 96.62 282 ALA A N 1
ATOM 2180 C CA . ALA A 1 282 ? -7.208 3.590 3.663 1.00 96.62 282 ALA A CA 1
ATOM 2181 C C . ALA A 1 282 ? -6.825 2.142 3.978 1.00 96.62 282 ALA A C 1
ATOM 2183 O O . ALA A 1 282 ? -7.596 1.378 4.564 1.00 96.62 282 ALA A O 1
ATOM 2184 N N . THR A 1 283 ? -5.592 1.780 3.623 1.00 91.38 283 THR A N 1
ATOM 2185 C CA . THR A 1 283 ? -4.957 0.557 4.132 1.00 91.38 283 THR A CA 1
ATOM 2186 C C . THR A 1 283 ? -4.595 0.710 5.611 1.00 91.38 283 THR A C 1
ATOM 2188 O O . THR A 1 283 ? -4.763 -0.232 6.378 1.00 91.38 283 THR A O 1
ATOM 2191 N N . ASN A 1 284 ? -4.143 1.902 6.013 1.00 89.19 284 ASN A N 1
ATOM 2192 C CA . ASN A 1 284 ? -3.635 2.168 7.355 1.00 89.19 284 ASN A CA 1
ATOM 2193 C C . ASN A 1 284 ? -4.747 2.636 8.303 1.00 89.19 284 ASN A C 1
ATOM 2195 O O . ASN A 1 284 ? -5.401 3.648 8.039 1.00 89.19 284 ASN A O 1
ATOM 2199 N N . SER A 1 285 ? -4.909 1.952 9.435 1.00 94.25 285 SER A N 1
ATOM 2200 C CA . SER A 1 285 ? -5.864 2.309 10.493 1.00 94.25 285 SER A CA 1
ATOM 2201 C C . SER A 1 285 ? -5.547 3.685 11.080 1.00 94.25 285 SER A C 1
ATOM 2203 O O . SER A 1 285 ? -6.438 4.527 11.193 1.00 94.25 285 SER A O 1
ATOM 2205 N N . SER A 1 286 ? -4.261 3.965 11.327 1.00 86.69 286 SER A N 1
ATOM 2206 C CA . SER A 1 286 ? -3.818 5.252 11.875 1.00 86.69 286 SER A CA 1
ATOM 2207 C C . SER A 1 286 ? -4.010 6.430 10.924 1.00 86.69 286 SER A C 1
ATOM 2209 O O . SER A 1 286 ? -4.021 7.579 11.352 1.00 86.69 286 SER A O 1
ATOM 2211 N N . LYS A 1 287 ? -4.188 6.171 9.621 1.00 90.44 287 LYS A N 1
ATOM 2212 C CA . LYS A 1 287 ? -4.580 7.217 8.675 1.00 90.44 287 LYS A CA 1
ATOM 2213 C C . LYS A 1 287 ? -6.038 7.592 8.880 1.00 90.44 287 LYS A C 1
ATOM 2215 O O . LYS A 1 287 ? -6.358 8.766 9.022 1.00 90.44 287 LYS A O 1
ATOM 2220 N N . SER A 1 288 ? -6.911 6.589 8.902 1.00 96.56 288 SER A N 1
ATOM 2221 C CA . SER A 1 288 ? -8.341 6.794 9.107 1.00 96.56 288 SER A CA 1
ATOM 2222 C C . SER A 1 288 ? -8.661 7.339 10.499 1.00 96.56 288 SER A C 1
ATOM 2224 O O . SER A 1 288 ? -9.679 8.003 10.639 1.00 96.56 288 SER A O 1
ATOM 2226 N N . SER A 1 289 ? -7.814 7.112 11.510 1.00 93.31 289 SER A N 1
ATOM 2227 C CA . SER A 1 289 ? -8.050 7.581 12.885 1.00 93.31 289 SER A CA 1
ATOM 2228 C C . SER A 1 289 ? -7.784 9.072 13.097 1.00 93.31 289 SER A C 1
ATOM 2230 O O . SER A 1 289 ? -8.249 9.638 14.092 1.00 93.31 289 SER A O 1
ATOM 2232 N N . GLN A 1 290 ? -7.066 9.724 12.173 1.00 87.12 290 GLN A N 1
ATOM 2233 C CA . GLN A 1 290 ? -6.712 11.136 12.302 1.00 87.12 290 GLN A CA 1
ATOM 2234 C C . GLN A 1 290 ? -7.964 11.997 12.499 1.00 87.12 290 GLN A C 1
ATOM 2236 O O . GLN A 1 290 ? -8.979 11.821 11.815 1.00 87.12 290 GLN A O 1
ATOM 2241 N N . GLN A 1 291 ? -7.873 12.977 13.404 1.00 84.75 291 GLN A N 1
ATOM 2242 C CA . GLN A 1 291 ? -9.007 13.823 13.795 1.00 84.75 291 GLN A CA 1
ATOM 2243 C C . GLN A 1 291 ? -9.676 14.531 12.610 1.00 84.75 291 GLN A C 1
ATOM 2245 O O . GLN A 1 291 ? -10.885 14.770 12.628 1.00 84.75 291 GLN A O 1
ATOM 2250 N N . ILE A 1 292 ? -8.917 14.827 11.550 1.00 83.19 292 ILE A N 1
ATOM 2251 C CA . ILE A 1 292 ? -9.447 15.433 10.325 1.00 83.19 292 ILE A CA 1
ATOM 2252 C C . ILE A 1 292 ? -10.545 14.580 9.670 1.00 83.19 292 ILE A C 1
ATOM 2254 O O . ILE A 1 292 ? -11.451 15.158 9.063 1.00 83.19 292 ILE A O 1
ATOM 2258 N N . TYR A 1 293 ? -10.515 13.255 9.844 1.00 91.62 293 TYR A N 1
ATOM 2259 C CA . TYR A 1 293 ? -11.507 12.315 9.319 1.00 91.62 293 TYR A CA 1
ATOM 2260 C C . TYR A 1 293 ? -12.534 11.922 10.382 1.00 91.62 293 TYR A C 1
ATOM 2262 O O . TYR A 1 293 ? -13.734 12.033 10.143 1.00 91.62 293 TYR A O 1
ATOM 2270 N N . THR A 1 294 ? -12.082 11.525 11.576 1.00 91.56 294 THR A N 1
ATOM 2271 C CA . THR A 1 294 ? -12.970 11.032 12.647 1.00 91.56 294 THR A CA 1
ATOM 2272 C C . THR A 1 294 ? -13.786 12.129 13.317 1.00 91.56 294 THR A C 1
ATOM 2274 O O . THR A 1 294 ? -14.797 11.845 13.953 1.00 91.56 294 THR A O 1
ATOM 2277 N N . LYS A 1 295 ? -13.376 13.397 13.195 1.00 87.69 295 LYS A N 1
ATOM 2278 C CA . LYS A 1 295 ? -14.028 14.539 13.860 1.00 87.69 295 LYS A CA 1
ATOM 2279 C C . LYS A 1 295 ? -14.211 14.314 15.369 1.00 87.69 295 LYS A C 1
ATOM 2281 O O . LYS A 1 295 ? -15.223 14.714 15.934 1.00 87.69 295 LYS A O 1
ATOM 2286 N N . GLY A 1 296 ? -13.250 13.634 16.001 1.00 81.12 296 GLY A N 1
ATOM 2287 C CA . GLY A 1 296 ? -13.271 13.335 17.436 1.00 81.12 296 GLY A CA 1
ATOM 2288 C C . GLY A 1 296 ? -14.184 12.177 17.846 1.00 81.12 296 GLY A C 1
ATOM 2289 O O . GLY A 1 296 ? -14.381 11.968 19.036 1.00 81.12 296 GLY A O 1
ATOM 2290 N N . SER A 1 297 ? -14.729 11.408 16.896 1.00 89.38 297 SER A N 1
ATOM 2291 C CA . SER A 1 297 ? -15.586 10.255 17.203 1.00 89.38 297 SER A CA 1
ATOM 2292 C C . SER A 1 297 ? -14.859 9.129 17.938 1.00 89.38 297 SER A C 1
ATOM 2294 O O . SER A 1 297 ? -15.507 8.335 18.608 1.00 89.38 297 SER A O 1
ATOM 2296 N N . ASN A 1 298 ? -13.532 9.050 17.787 1.00 91.25 298 ASN A N 1
ATOM 2297 C CA . ASN A 1 298 ? -12.698 7.937 18.239 1.00 91.25 298 ASN A CA 1
ATOM 2298 C C . ASN A 1 298 ? -13.240 6.561 17.805 1.00 91.25 298 ASN A C 1
ATOM 2300 O O . ASN A 1 298 ? -13.143 5.567 18.525 1.00 91.25 298 ASN A O 1
ATOM 2304 N N . MET A 1 299 ? -13.823 6.520 16.605 1.00 94.75 299 MET A N 1
ATOM 2305 C CA . MET A 1 299 ? -14.353 5.311 15.991 1.00 94.75 299 MET A CA 1
ATOM 2306 C C . MET A 1 299 ? -13.831 5.152 14.562 1.00 94.75 299 MET A C 1
ATOM 2308 O O . MET A 1 299 ? -13.694 6.127 13.818 1.00 94.75 299 MET A O 1
ATOM 2312 N N . LEU A 1 300 ? -13.576 3.906 14.168 1.00 97.00 300 LEU A N 1
ATOM 2313 C CA . LEU A 1 300 ? -13.263 3.506 12.797 1.00 97.00 300 LEU A CA 1
ATOM 2314 C C . LEU A 1 300 ? -14.297 2.513 12.283 1.00 97.00 300 LEU A C 1
ATOM 2316 O O . LEU A 1 300 ? -14.801 1.681 13.033 1.00 97.00 300 LEU A O 1
ATOM 2320 N N . LEU A 1 301 ? -14.539 2.546 10.978 1.00 98.56 301 LEU A N 1
ATOM 2321 C CA . LEU A 1 301 ? -15.191 1.455 10.271 1.00 98.56 301 LEU A CA 1
ATOM 2322 C C . LEU A 1 301 ? -14.137 0.577 9.598 1.00 98.56 301 LEU A C 1
ATOM 2324 O O . LEU A 1 301 ? -13.264 1.083 8.886 1.00 98.56 301 LEU A O 1
ATOM 2328 N N . LEU A 1 302 ? -14.257 -0.738 9.769 1.00 98.62 302 LEU A N 1
ATOM 2329 C CA . LEU A 1 302 ? -13.591 -1.721 8.918 1.00 98.62 302 LEU A CA 1
ATOM 2330 C C . LEU A 1 302 ? -14.619 -2.271 7.931 1.00 98.62 302 LEU A C 1
ATOM 2332 O O . LEU A 1 302 ? -15.630 -2.857 8.322 1.00 98.62 302 LEU A O 1
ATOM 2336 N N . CYS A 1 303 ? -14.366 -2.047 6.646 1.00 98.69 303 CYS A N 1
ATOM 2337 C CA . CYS A 1 303 ? -15.320 -2.322 5.578 1.00 98.69 303 CYS A CA 1
ATOM 2338 C C . CYS A 1 303 ? -14.759 -3.360 4.619 1.00 98.69 303 CYS A C 1
ATOM 2340 O O . CYS A 1 303 ? -13.558 -3.357 4.342 1.00 98.69 303 CYS A O 1
ATOM 2342 N N . GLU A 1 304 ? -15.628 -4.192 4.059 1.00 98.19 304 GLU A N 1
ATOM 2343 C CA . GLU A 1 304 ? -15.314 -4.912 2.833 1.00 98.19 304 GLU A CA 1
ATOM 2344 C C . GLU A 1 304 ? -15.560 -3.985 1.644 1.00 98.19 304 GLU A C 1
ATOM 2346 O O . GLU A 1 304 ? -16.641 -3.413 1.507 1.00 98.19 304 GLU A O 1
ATOM 2351 N N . VAL A 1 305 ? -14.535 -3.807 0.812 1.00 98.56 305 VAL A N 1
ATOM 2352 C CA . VAL A 1 305 ? -14.541 -2.879 -0.320 1.00 98.56 305 VAL A CA 1
ATOM 2353 C C . VAL A 1 305 ? -14.162 -3.625 -1.592 1.00 98.56 305 VAL A C 1
ATOM 2355 O O . VAL A 1 305 ? -13.042 -4.124 -1.735 1.00 98.56 305 VAL A O 1
ATOM 2358 N N . LEU A 1 306 ? -15.081 -3.650 -2.554 1.00 98.25 306 LEU A N 1
ATOM 2359 C CA . LEU A 1 306 ? -14.855 -4.154 -3.900 1.00 98.25 306 LEU A CA 1
ATOM 2360 C C . LEU A 1 306 ? -14.116 -3.100 -4.728 1.00 98.25 306 LEU A C 1
ATOM 2362 O O . LEU A 1 306 ? -14.699 -2.336 -5.501 1.00 98.25 306 LEU A O 1
ATOM 2366 N N . ILE A 1 307 ? -12.799 -3.066 -4.548 1.00 97.50 307 ILE A N 1
ATOM 2367 C CA . ILE A 1 307 ? -11.913 -2.160 -5.282 1.00 97.50 307 ILE A CA 1
ATOM 2368 C C . ILE A 1 307 ? -11.769 -2.560 -6.757 1.00 97.50 307 ILE A C 1
ATOM 2370 O O . ILE A 1 307 ? -11.456 -1.711 -7.589 1.00 97.50 307 ILE A O 1
ATOM 2374 N N . GLY A 1 308 ? -11.982 -3.837 -7.090 1.00 96.31 308 GLY A N 1
ATOM 2375 C CA . GLY A 1 308 ? -11.933 -4.337 -8.461 1.00 96.31 308 GLY A CA 1
ATOM 2376 C C . GLY A 1 308 ? -10.650 -3.969 -9.212 1.00 96.31 308 GLY A C 1
ATOM 2377 O O . GLY A 1 308 ? -9.535 -4.028 -8.671 1.00 96.31 308 GLY A O 1
ATOM 2378 N N . ARG A 1 309 ? -10.790 -3.601 -10.487 1.00 96.25 309 ARG A N 1
ATOM 2379 C CA . ARG A 1 309 ? -9.678 -3.099 -11.294 1.00 96.25 309 ARG A CA 1
ATOM 2380 C C . ARG A 1 309 ? -9.435 -1.628 -10.962 1.00 96.25 309 ARG A C 1
ATOM 2382 O O . ARG A 1 309 ? -10.233 -0.760 -11.290 1.00 96.25 309 ARG A O 1
ATOM 2389 N N . THR A 1 310 ? -8.305 -1.345 -10.329 1.00 97.69 310 THR A N 1
ATOM 2390 C CA . THR A 1 310 ? -7.941 -0.009 -9.839 1.00 97.69 310 THR A CA 1
ATOM 2391 C C . THR A 1 310 ? -7.195 0.805 -10.896 1.00 97.69 310 THR A C 1
ATOM 2393 O O . THR A 1 310 ? -6.205 0.315 -11.446 1.00 97.69 310 THR A O 1
ATOM 2396 N N . LEU A 1 311 ? -7.603 2.051 -11.137 1.00 98.19 311 LEU A N 1
ATOM 2397 C CA . LEU A 1 311 ? -6.826 3.015 -11.919 1.00 98.19 311 LEU A CA 1
ATOM 2398 C C . LEU A 1 311 ? -5.828 3.722 -10.998 1.00 98.19 311 LEU A C 1
ATOM 2400 O O . LEU A 1 311 ? -6.220 4.398 -10.048 1.00 98.19 311 LEU A O 1
ATOM 2404 N N . LYS A 1 312 ? -4.533 3.570 -11.283 1.00 97.81 312 LYS A N 1
ATOM 2405 C CA . LYS A 1 312 ? -3.467 4.234 -10.524 1.00 97.81 312 LYS A CA 1
ATOM 2406 C C . LYS A 1 312 ? -3.454 5.736 -10.836 1.00 97.81 312 LYS A C 1
ATOM 2408 O O . LYS A 1 312 ? -3.315 6.107 -11.998 1.00 97.81 312 LYS A O 1
ATOM 2413 N N . VAL A 1 313 ? -3.530 6.580 -9.807 1.00 96.75 313 VAL A N 1
ATOM 2414 C CA . VAL A 1 313 ? -3.445 8.049 -9.915 1.00 96.75 313 VAL A CA 1
ATOM 2415 C C . VAL A 1 313 ? -2.345 8.584 -9.002 1.00 96.75 313 VAL A C 1
ATOM 2417 O O . VAL A 1 313 ? -2.348 8.317 -7.808 1.00 96.75 313 VAL A O 1
ATOM 2420 N N . THR A 1 314 ? -1.369 9.312 -9.545 1.00 93.06 314 THR A N 1
ATOM 2421 C CA . THR A 1 314 ? -0.217 9.827 -8.770 1.00 93.06 314 THR A CA 1
ATOM 2422 C C . THR A 1 314 ? -0.342 11.308 -8.410 1.00 93.06 314 THR A C 1
ATOM 2424 O O . THR A 1 314 ? 0.456 11.824 -7.638 1.00 93.06 314 THR A O 1
ATOM 2427 N N . SER A 1 315 ? -1.348 12.005 -8.927 1.00 94.25 315 SER A N 1
ATOM 2428 C CA . SER A 1 315 ? -1.618 13.418 -8.656 1.00 94.25 315 SER A CA 1
ATOM 2429 C C . SER A 1 315 ? -3.104 13.630 -8.390 1.00 94.25 315 SER A C 1
ATOM 2431 O O . SER A 1 315 ? -3.936 12.832 -8.834 1.00 94.25 315 SER A O 1
ATOM 2433 N N . ALA A 1 316 ? -3.442 14.692 -7.655 1.00 94.25 316 ALA A N 1
ATOM 2434 C CA . ALA A 1 316 ? -4.822 15.131 -7.470 1.00 94.25 316 ALA A CA 1
ATOM 2435 C C . ALA A 1 316 ? -5.573 15.216 -8.811 1.00 94.25 316 ALA A C 1
ATOM 2437 O O . ALA A 1 316 ? -5.065 15.773 -9.785 1.00 94.25 316 ALA A O 1
ATOM 2438 N N . THR A 1 317 ? -6.790 14.674 -8.870 1.00 94.75 317 THR A N 1
ATOM 2439 C CA . THR A 1 317 ? -7.617 14.694 -10.080 1.00 94.75 317 THR A CA 1
ATOM 2440 C C . THR A 1 317 ? -9.102 14.668 -9.747 1.00 94.75 317 THR A C 1
ATOM 2442 O O . THR A 1 317 ? -9.553 13.910 -8.901 1.00 94.75 317 THR A O 1
ATOM 2445 N N . GLN A 1 318 ? -9.898 15.472 -10.448 1.00 93.44 318 GLN A N 1
ATOM 2446 C CA . GLN A 1 318 ? -11.364 15.442 -10.354 1.00 93.44 318 GLN A CA 1
ATOM 2447 C C . GLN A 1 318 ? -12.019 15.003 -11.671 1.00 93.44 318 GLN A C 1
ATOM 2449 O O . GLN A 1 318 ? -13.193 15.284 -11.916 1.00 93.44 318 GLN A O 1
ATOM 2454 N N . MET A 1 319 ? -11.251 14.331 -12.537 1.00 94.81 319 MET A N 1
ATOM 2455 C CA . MET A 1 319 ? -11.723 13.880 -13.849 1.00 94.81 319 MET A CA 1
ATOM 2456 C C . MET A 1 319 ? -12.860 12.858 -13.753 1.00 94.81 319 MET A C 1
ATOM 2458 O O . MET A 1 319 ? -13.731 12.836 -14.617 1.00 94.81 319 MET A O 1
ATOM 2462 N N . TYR A 1 320 ? -12.860 12.031 -12.709 1.00 95.00 320 TYR A N 1
ATOM 2463 C CA . TYR A 1 320 ? -13.840 10.967 -12.507 1.00 95.00 320 TYR A CA 1
ATOM 2464 C C . TYR A 1 320 ? -14.804 11.368 -11.396 1.00 95.00 320 TYR A C 1
ATOM 2466 O O . TYR A 1 320 ? -14.376 11.746 -10.303 1.00 95.00 320 TYR A O 1
ATOM 2474 N N . LYS A 1 321 ? -16.107 11.322 -11.686 1.00 95.00 321 LYS A N 1
ATOM 2475 C CA . LYS A 1 321 ? -17.154 11.760 -10.751 1.00 95.00 321 LYS A CA 1
ATOM 2476 C C . LYS A 1 321 ? -18.146 10.655 -10.410 1.00 95.00 321 LYS A C 1
ATOM 2478 O O . LYS A 1 321 ? -18.923 10.810 -9.476 1.00 95.00 321 LYS A O 1
ATOM 2483 N N . SER A 1 322 ? -18.114 9.549 -11.146 1.00 96.56 322 SER A N 1
ATOM 2484 C CA . SER A 1 322 ? -19.010 8.412 -10.975 1.00 96.56 322 SER A CA 1
ATOM 2485 C C . SER A 1 322 ? -18.316 7.095 -11.322 1.00 96.56 322 SER A C 1
ATOM 2487 O O . SER A 1 322 ? -17.336 7.068 -12.071 1.00 96.56 322 SER A O 1
ATOM 2489 N N . HIS A 1 323 ? -18.865 5.975 -10.843 1.00 96.88 323 HIS A N 1
ATOM 2490 C CA . HIS A 1 323 ? -18.390 4.648 -11.244 1.00 96.88 323 HIS A CA 1
ATOM 2491 C C . HIS A 1 323 ? -18.546 4.426 -12.760 1.00 96.88 323 HIS A C 1
ATOM 2493 O O . HIS A 1 323 ? -17.712 3.772 -13.384 1.00 96.88 323 HIS A O 1
ATOM 2499 N N . ALA A 1 324 ? -19.561 5.031 -13.390 1.00 96.31 324 ALA A N 1
ATOM 2500 C CA . ALA A 1 324 ? -19.754 4.960 -14.836 1.00 96.31 324 ALA A CA 1
ATOM 2501 C C . ALA A 1 324 ? -18.580 5.568 -15.626 1.00 96.31 324 ALA A C 1
ATOM 2503 O O . ALA A 1 324 ? -18.241 5.053 -16.692 1.00 96.31 324 ALA A O 1
ATOM 2504 N N . ASP A 1 325 ? -17.934 6.619 -15.109 1.00 96.25 325 ASP A N 1
ATOM 2505 C CA . ASP A 1 325 ? -16.770 7.232 -15.759 1.00 96.25 325 ASP A CA 1
ATOM 2506 C C . ASP A 1 325 ? -15.571 6.282 -15.772 1.00 96.25 325 ASP A C 1
ATOM 2508 O O . ASP A 1 325 ? -14.928 6.112 -16.807 1.00 96.25 325 ASP A O 1
ATOM 2512 N N . LEU A 1 326 ? -15.312 5.605 -14.648 1.00 97.12 326 LEU A N 1
ATOM 2513 C CA . LEU A 1 326 ? -14.245 4.606 -14.547 1.00 97.12 326 LEU A CA 1
ATOM 2514 C C . LEU A 1 326 ? -14.559 3.363 -15.381 1.00 97.12 326 LEU A C 1
ATOM 2516 O O . LEU A 1 326 ? -13.689 2.844 -16.084 1.00 97.12 326 LEU A O 1
ATOM 2520 N N . LYS A 1 327 ? -15.818 2.922 -15.389 1.00 94.62 327 LYS A N 1
ATOM 2521 C CA . LYS A 1 327 ? -16.234 1.744 -16.149 1.00 94.62 327 LYS A CA 1
ATOM 2522 C C . LYS A 1 327 ? -16.017 1.915 -17.654 1.00 94.62 327 LYS A C 1
ATOM 2524 O O . LYS A 1 327 ? -15.602 0.959 -18.306 1.00 94.62 327 LYS A O 1
ATOM 2529 N N . LYS A 1 328 ? -16.220 3.122 -18.204 1.00 95.81 328 LYS A N 1
ATOM 2530 C CA . LYS A 1 328 ? -15.949 3.434 -19.627 1.00 95.81 328 LYS A CA 1
ATOM 2531 C C . LYS A 1 328 ? -14.502 3.154 -20.034 1.00 95.81 328 LYS A C 1
ATOM 2533 O O . LYS A 1 328 ? -14.257 2.766 -21.170 1.00 95.81 328 LYS A O 1
ATOM 2538 N N . ILE A 1 329 ? -13.562 3.330 -19.110 1.00 96.19 329 ILE A N 1
ATOM 2539 C CA . ILE A 1 329 ? -12.132 3.075 -19.325 1.00 96.19 329 ILE A CA 1
ATOM 2540 C C . ILE A 1 329 ? -11.668 1.743 -18.709 1.00 96.19 329 ILE A C 1
ATOM 2542 O O . ILE A 1 329 ? -10.472 1.462 -18.668 1.00 96.19 329 ILE A O 1
ATOM 2546 N N . GLY A 1 330 ? -12.608 0.899 -18.269 1.00 95.69 330 GLY A N 1
ATOM 2547 C CA . GLY A 1 330 ? -12.348 -0.460 -17.795 1.00 95.69 330 GLY A CA 1
ATOM 2548 C C . GLY A 1 330 ? -11.859 -0.568 -16.350 1.00 95.69 330 GLY A C 1
ATOM 2549 O O . GLY A 1 330 ? -11.180 -1.544 -16.033 1.00 95.69 330 GLY A O 1
ATOM 2550 N N . TYR A 1 331 ? -12.178 0.403 -15.491 1.00 97.94 331 TYR A N 1
ATOM 2551 C CA . TYR A 1 331 ? -11.794 0.432 -14.076 1.00 97.94 331 TYR A CA 1
ATOM 2552 C C . TYR A 1 331 ? -13.013 0.521 -13.145 1.00 97.94 331 TYR A C 1
ATOM 2554 O O . TYR A 1 331 ? -14.085 0.961 -13.548 1.00 97.94 331 TYR A O 1
ATOM 2562 N N . ASP A 1 332 ? -12.820 0.118 -11.891 1.00 98.19 332 ASP A N 1
ATOM 2563 C CA . ASP A 1 332 ? -13.833 0.079 -10.827 1.00 98.19 332 ASP A CA 1
ATOM 2564 C C . ASP A 1 332 ? -13.622 1.158 -9.763 1.00 98.19 332 ASP A C 1
ATOM 2566 O O . ASP A 1 332 ? -14.569 1.653 -9.154 1.00 98.19 332 ASP A O 1
ATOM 2570 N N . SER A 1 333 ? -12.365 1.505 -9.499 1.00 98.50 333 SER A N 1
ATOM 2571 C CA . SER A 1 333 ? -11.978 2.434 -8.438 1.00 98.50 333 SER A CA 1
ATOM 2572 C C . SER A 1 333 ? -10.673 3.144 -8.784 1.00 98.50 333 SER A C 1
ATOM 2574 O O . SER A 1 333 ? -9.959 2.753 -9.714 1.00 98.50 333 SER A O 1
ATOM 2576 N N . LEU A 1 334 ? -10.346 4.187 -8.024 1.00 98.44 334 LEU A N 1
ATOM 2577 C CA . LEU A 1 334 ? -9.027 4.813 -8.063 1.00 98.44 334 LEU A CA 1
ATOM 2578 C C . LEU A 1 334 ? -8.141 4.252 -6.953 1.00 98.44 334 LEU A C 1
ATOM 2580 O O . LEU A 1 334 ? -8.600 4.018 -5.835 1.00 98.44 334 LEU A O 1
ATOM 2584 N N . PHE A 1 335 ? -6.856 4.100 -7.261 1.00 98.19 335 PHE A N 1
ATOM 2585 C CA . PHE A 1 335 ? -5.805 3.817 -6.293 1.00 98.19 335 PHE A CA 1
ATOM 2586 C C . PHE A 1 335 ? -4.757 4.926 -6.341 1.00 98.19 335 PHE A C 1
ATOM 2588 O O . PHE A 1 335 ? -4.054 5.089 -7.342 1.00 98.19 335 PHE A O 1
ATOM 2595 N N . ALA A 1 336 ? -4.647 5.670 -5.248 1.00 96.56 336 ALA A N 1
ATOM 2596 C CA . ALA A 1 336 ? -3.599 6.651 -5.044 1.00 96.56 336 ALA A CA 1
ATOM 2597 C C . ALA A 1 336 ? -2.455 5.994 -4.260 1.00 96.56 336 ALA A C 1
ATOM 2599 O O . ALA A 1 336 ? -2.644 5.654 -3.090 1.00 96.56 336 ALA A O 1
ATOM 2600 N N . PRO A 1 337 ? -1.282 5.761 -4.869 1.00 85.44 337 PRO A N 1
ATOM 2601 C CA . PRO A 1 337 ? -0.180 5.109 -4.190 1.00 85.44 337 PRO A CA 1
ATOM 2602 C C . PRO A 1 337 ? 0.514 6.076 -3.227 1.00 85.44 337 PRO A C 1
ATOM 2604 O O . PRO A 1 337 ? 0.579 7.287 -3.462 1.00 85.44 337 PRO A O 1
ATOM 2607 N N . ARG A 1 338 ? 1.070 5.505 -2.156 1.00 85.88 338 ARG A N 1
ATOM 2608 C CA . ARG A 1 338 ? 1.935 6.202 -1.196 1.00 85.88 338 ARG A CA 1
ATOM 2609 C C . ARG A 1 338 ? 3.139 6.865 -1.876 1.00 85.88 338 ARG A C 1
ATOM 2611 O O . ARG A 1 338 ? 3.521 6.469 -2.978 1.00 85.88 338 ARG A O 1
ATOM 2618 N N . ASN A 1 339 ? 3.737 7.838 -1.195 1.00 80.44 339 ASN A N 1
ATOM 2619 C CA . ASN A 1 339 ? 4.933 8.573 -1.623 1.00 80.44 339 ASN A CA 1
ATOM 2620 C C . ASN A 1 339 ? 4.780 9.301 -2.972 1.00 80.44 339 ASN A C 1
ATOM 2622 O O . ASN A 1 339 ? 5.706 9.359 -3.775 1.00 80.44 339 ASN A O 1
ATOM 2626 N N . THR A 1 340 ? 3.607 9.888 -3.228 1.00 78.00 340 THR A N 1
ATOM 2627 C CA . THR A 1 340 ? 3.323 10.661 -4.454 1.00 78.00 340 THR A CA 1
ATOM 2628 C C . THR A 1 340 ? 3.203 12.167 -4.218 1.00 78.00 340 THR A C 1
ATOM 2630 O O . THR A 1 340 ? 2.711 12.908 -5.069 1.00 78.00 340 THR A O 1
ATOM 2633 N N . LYS A 1 341 ? 3.676 12.666 -3.069 1.00 80.12 341 LYS A N 1
ATOM 2634 C CA . LYS A 1 341 ? 3.636 14.100 -2.732 1.00 80.12 341 LYS A CA 1
ATOM 2635 C C . LYS A 1 341 ? 4.372 14.986 -3.740 1.00 80.12 341 LYS A C 1
ATOM 2637 O O . LYS A 1 341 ? 3.889 16.079 -4.018 1.00 80.12 341 LYS A O 1
ATOM 2642 N N . SER A 1 342 ? 5.457 14.499 -4.343 1.00 80.38 342 SER A N 1
ATOM 2643 C CA . SER A 1 342 ? 6.212 15.211 -5.387 1.00 80.38 342 SER A CA 1
ATOM 2644 C C . SER A 1 342 ? 5.377 15.539 -6.630 1.00 80.38 342 SER A C 1
ATOM 2646 O O . SER A 1 342 ? 5.641 16.530 -7.303 1.00 80.38 342 SER A O 1
ATOM 2648 N N . THR A 1 343 ? 4.339 14.750 -6.912 1.00 83.19 343 THR A N 1
ATOM 2649 C CA . THR A 1 343 ? 3.393 14.975 -8.013 1.00 83.19 343 THR A CA 1
ATOM 2650 C C . THR A 1 343 ? 2.041 15.510 -7.533 1.00 83.19 343 THR A C 1
ATOM 2652 O O . THR A 1 343 ? 1.058 15.445 -8.264 1.00 83.19 343 THR A O 1
ATOM 2655 N N . GLY A 1 344 ? 1.956 16.032 -6.304 1.00 84.31 344 GLY A N 1
ATOM 2656 C CA . GLY A 1 344 ? 0.709 16.555 -5.733 1.00 84.31 344 GLY A CA 1
ATOM 2657 C C . GLY A 1 344 ? -0.289 15.472 -5.308 1.00 84.31 344 GLY A C 1
ATOM 2658 O O . GLY A 1 344 ? -1.494 15.713 -5.307 1.00 84.31 344 GLY A O 1
ATOM 2659 N N . GLY A 1 345 ? 0.192 14.265 -5.006 1.00 87.81 345 GLY A N 1
ATOM 2660 C CA . GLY A 1 345 ? -0.605 13.148 -4.504 1.00 87.81 345 GLY A CA 1
ATOM 2661 C C . GLY A 1 345 ? -0.588 13.007 -2.975 1.00 87.81 345 GLY A C 1
ATOM 2662 O O . GLY A 1 345 ? -0.580 13.982 -2.212 1.00 87.81 345 GLY A O 1
ATOM 2663 N N . VAL A 1 346 ? -0.588 11.757 -2.512 1.00 81.81 346 VAL A N 1
ATOM 2664 C CA . VAL A 1 346 ? -0.691 11.383 -1.094 1.00 81.81 346 VAL A CA 1
ATOM 2665 C C . VAL A 1 346 ? 0.626 10.850 -0.540 1.00 81.81 346 VAL A C 1
ATOM 2667 O O . VAL A 1 346 ? 1.451 10.292 -1.261 1.00 81.81 346 VAL A O 1
ATOM 2670 N N . LEU A 1 347 ? 0.808 11.009 0.773 1.00 78.31 347 LEU A N 1
ATOM 2671 C CA . LEU A 1 347 ? 1.923 10.391 1.492 1.00 78.31 347 LEU A CA 1
ATOM 2672 C C . LEU A 1 347 ? 1.646 8.903 1.742 1.00 78.31 347 LEU A C 1
ATOM 2674 O O . LEU A 1 347 ? 2.465 8.058 1.418 1.00 78.31 347 LEU A O 1
ATOM 2678 N N . PHE A 1 348 ? 0.434 8.575 2.188 1.00 82.75 348 PHE A N 1
ATOM 2679 C CA . PHE A 1 348 ? -0.033 7.202 2.408 1.00 82.75 348 PHE A CA 1
ATOM 2680 C C . PHE A 1 348 ? -1.111 6.835 1.400 1.00 82.75 348 PHE A C 1
ATOM 2682 O O . PHE A 1 348 ? -1.878 7.709 1.003 1.00 82.75 348 PHE A O 1
ATOM 2689 N N . ASP A 1 349 ? -1.224 5.562 1.035 1.00 86.06 349 ASP A N 1
ATOM 2690 C CA . ASP A 1 349 ? -2.142 5.136 -0.016 1.00 86.06 349 ASP A CA 1
ATOM 2691 C C . ASP A 1 349 ? -3.627 5.370 0.315 1.00 86.06 349 ASP A C 1
ATOM 2693 O O . ASP A 1 349 ? -4.036 5.399 1.482 1.00 86.06 349 ASP A O 1
ATOM 2697 N N . GLU A 1 350 ? -4.430 5.566 -0.733 1.00 96.00 350 GLU A N 1
ATOM 2698 C CA . GLU A 1 350 ? -5.889 5.722 -0.669 1.00 96.00 350 GLU A CA 1
ATOM 2699 C C . GLU A 1 350 ? -6.571 4.946 -1.787 1.00 96.00 350 GLU A C 1
ATOM 2701 O O . GLU A 1 350 ? -6.047 4.809 -2.895 1.00 96.00 350 GLU A O 1
ATOM 2706 N N . TYR A 1 351 ? -7.783 4.494 -1.491 1.00 98.25 351 TYR A N 1
ATOM 2707 C CA . TYR A 1 351 ? -8.700 3.907 -2.454 1.00 98.25 351 TYR A CA 1
ATOM 2708 C C . TYR A 1 351 ? -9.951 4.767 -2.507 1.00 98.25 351 TYR A C 1
ATOM 2710 O O . TYR A 1 351 ? -10.467 5.164 -1.461 1.00 98.25 351 TYR A O 1
ATOM 2718 N N . VAL A 1 352 ? -10.441 5.035 -3.715 1.00 98.56 352 VAL A N 1
ATOM 2719 C CA . VAL A 1 352 ? -11.645 5.846 -3.915 1.00 98.56 352 VAL A CA 1
ATOM 2720 C C . VAL A 1 352 ? -12.629 5.091 -4.791 1.00 98.56 352 VAL A C 1
ATOM 2722 O O . VAL A 1 352 ? -12.322 4.756 -5.937 1.00 98.56 352 VAL A O 1
ATOM 2725 N N . ILE A 1 353 ? -13.809 4.824 -4.236 1.00 98.62 353 ILE A N 1
ATOM 2726 C CA . ILE A 1 353 ? -14.944 4.223 -4.946 1.00 98.62 353 ILE A CA 1
ATOM 2727 C C . ILE A 1 353 ? -15.984 5.297 -5.267 1.00 98.62 353 ILE A C 1
ATOM 2729 O O . ILE A 1 353 ? -16.088 6.304 -4.564 1.00 98.62 353 ILE A O 1
ATOM 2733 N N . PHE A 1 354 ? -16.765 5.075 -6.321 1.00 98.06 354 PHE A N 1
ATOM 2734 C CA . PHE A 1 354 ? -17.727 6.060 -6.835 1.00 98.06 354 PHE A CA 1
ATOM 2735 C C . PHE A 1 354 ? -19.151 5.514 -6.941 1.00 98.06 354 PHE A C 1
ATOM 2737 O O . PHE A 1 354 ? -20.029 6.175 -7.493 1.00 98.06 354 PHE A O 1
ATOM 2744 N N . ASP A 1 355 ? -19.383 4.319 -6.411 1.00 98.31 355 ASP A N 1
ATOM 2745 C CA . ASP A 1 355 ? -20.703 3.769 -6.154 1.00 98.31 355 ASP A CA 1
ATOM 2746 C C . ASP A 1 355 ? -20.737 3.285 -4.694 1.00 98.31 355 ASP A C 1
ATOM 2748 O O . ASP A 1 355 ? -19.875 2.492 -4.303 1.00 98.31 355 ASP A O 1
ATOM 2752 N N . PRO A 1 356 ? -21.683 3.754 -3.861 1.00 98.31 356 PRO A N 1
ATOM 2753 C CA . PRO A 1 356 ? -21.775 3.331 -2.466 1.00 98.31 356 PRO A CA 1
ATOM 2754 C C . PRO A 1 356 ? -21.894 1.821 -2.264 1.00 98.31 356 PRO A C 1
ATOM 2756 O O . PRO A 1 356 ? -21.426 1.305 -1.254 1.00 98.31 356 PRO A O 1
ATOM 2759 N N . HIS A 1 357 ? -22.466 1.104 -3.231 1.00 98.38 357 HIS A N 1
ATOM 2760 C CA . HIS A 1 357 ? -22.642 -0.341 -3.162 1.00 98.38 357 HIS A CA 1
ATOM 2761 C C . HIS A 1 357 ? -21.339 -1.110 -3.444 1.00 98.38 357 HIS A C 1
ATOM 2763 O O . HIS A 1 357 ? -21.317 -2.333 -3.361 1.00 98.38 357 HIS A O 1
ATOM 2769 N N . GLN A 1 358 ? -20.226 -0.427 -3.740 1.00 98.25 358 GLN A N 1
ATOM 2770 C CA . GLN A 1 358 ? -18.898 -1.049 -3.768 1.00 98.25 358 GLN A CA 1
ATOM 2771 C C . GLN A 1 358 ? -18.353 -1.364 -2.372 1.00 98.25 358 GLN A C 1
ATOM 2773 O O . GLN A 1 358 ? -17.325 -2.032 -2.284 1.00 98.25 358 GLN A O 1
ATOM 2778 N N . ALA A 1 359 ? -18.980 -0.895 -1.289 1.00 98.44 359 ALA A N 1
ATOM 2779 C CA . ALA A 1 359 ? -18.508 -1.150 0.066 1.00 98.44 359 ALA A CA 1
ATOM 2780 C C . ALA A 1 359 ? -19.641 -1.513 1.026 1.00 98.44 359 ALA A C 1
ATOM 2782 O O . ALA A 1 359 ? -20.734 -0.955 0.964 1.00 98.44 359 ALA A O 1
ATOM 2783 N N . VAL A 1 360 ? -19.339 -2.406 1.966 1.00 98.19 360 VAL A N 1
ATOM 2784 C CA . VAL A 1 360 ? -20.220 -2.759 3.082 1.00 98.19 360 VAL A CA 1
ATOM 2785 C C . VAL A 1 360 ? -19.447 -2.633 4.402 1.00 98.19 360 VAL A C 1
ATOM 2787 O O . VAL A 1 360 ? -18.351 -3.193 4.527 1.00 98.19 360 VAL A O 1
ATOM 2790 N N . PRO A 1 361 ? -19.954 -1.868 5.388 1.00 98.25 361 PRO A N 1
ATOM 2791 C CA . PRO A 1 361 ? -19.326 -1.788 6.700 1.00 98.25 361 PRO A CA 1
ATOM 2792 C C . PRO A 1 361 ? -19.536 -3.114 7.441 1.00 98.25 361 PRO A C 1
ATOM 2794 O O . PRO A 1 361 ? -20.648 -3.633 7.473 1.00 98.25 361 PRO A O 1
ATOM 2797 N N . GLN A 1 362 ? -18.473 -3.673 8.021 1.00 98.00 362 GLN A N 1
ATOM 2798 C CA . GLN A 1 362 ? -18.541 -4.962 8.724 1.00 98.00 362 GLN A CA 1
ATOM 2799 C C . GLN A 1 362 ? -18.239 -4.843 10.211 1.00 98.00 362 GLN A C 1
ATOM 2801 O O . GLN A 1 362 ? -18.784 -5.619 10.991 1.00 98.00 362 GLN A O 1
ATOM 2806 N N . TYR A 1 363 ? -17.422 -3.864 10.613 1.00 98.50 363 TYR A N 1
ATOM 2807 C CA . TYR A 1 363 ? -17.151 -3.616 12.027 1.00 98.50 363 TYR A CA 1
ATOM 2808 C C . TYR A 1 363 ? -17.082 -2.130 12.358 1.00 98.50 363 TYR A C 1
ATOM 2810 O O . TYR A 1 363 ? -16.551 -1.342 11.570 1.00 98.50 363 TYR A O 1
ATOM 2818 N N . VAL A 1 364 ? -17.549 -1.782 13.557 1.00 98.31 364 VAL A N 1
ATOM 2819 C CA . VAL A 1 364 ? -17.232 -0.533 14.254 1.00 98.31 364 VAL A CA 1
ATOM 2820 C C . VAL A 1 364 ? -16.147 -0.828 15.280 1.00 98.31 364 VAL A C 1
ATOM 2822 O O . VAL A 1 364 ? -16.287 -1.731 16.100 1.00 98.31 364 VAL A O 1
ATOM 2825 N N . ILE A 1 365 ? -15.062 -0.068 15.238 1.00 97.56 365 ILE A N 1
ATOM 2826 C CA . ILE A 1 365 ? -13.941 -0.177 16.169 1.00 97.56 365 ILE A CA 1
ATOM 2827 C C . ILE A 1 365 ? -13.915 1.098 16.996 1.00 97.56 365 ILE A C 1
ATOM 2829 O O . ILE A 1 365 ? -13.658 2.175 16.459 1.00 97.56 365 ILE A O 1
ATOM 2833 N N . HIS A 1 366 ? -14.154 0.969 18.293 1.00 94.00 366 HIS A N 1
ATOM 2834 C CA . HIS A 1 366 ? -14.037 2.053 19.259 1.00 94.00 366 HIS A CA 1
ATOM 2835 C C . HIS A 1 366 ? -12.648 2.019 19.874 1.00 94.00 366 HIS A C 1
ATOM 2837 O O . HIS A 1 366 ? -12.128 0.949 20.208 1.00 94.00 366 HIS A O 1
ATOM 2843 N N . TYR A 1 367 ? -12.047 3.190 20.037 1.00 90.62 367 TYR A N 1
ATOM 2844 C CA . TYR A 1 367 ? -10.741 3.303 20.662 1.00 90.62 367 TYR A CA 1
ATOM 2845 C C . TYR A 1 367 ? -10.662 4.510 21.590 1.00 90.62 367 TYR A C 1
ATOM 2847 O O . TYR A 1 367 ? -11.432 5.461 21.487 1.00 90.62 367 TYR A O 1
ATOM 2855 N N . SER A 1 368 ? -9.692 4.489 22.493 1.00 81.44 368 SER A N 1
ATOM 2856 C CA . SER A 1 368 ? -9.203 5.679 23.178 1.00 81.44 368 SER A CA 1
ATOM 2857 C C . SER A 1 368 ? -7.786 5.978 22.702 1.00 81.44 368 SER A C 1
ATOM 2859 O O . SER A 1 368 ? -7.012 5.073 22.385 1.00 81.44 368 SER A O 1
ATOM 2861 N N . ASN A 1 369 ? -7.446 7.263 22.600 1.00 71.06 369 ASN A N 1
ATOM 2862 C CA . ASN A 1 369 ? -6.067 7.659 22.342 1.00 71.06 369 ASN A CA 1
ATOM 2863 C C . ASN A 1 369 ? -5.312 7.560 23.664 1.00 71.06 369 ASN A C 1
ATOM 2865 O O . ASN A 1 369 ? -5.585 8.325 24.591 1.00 71.06 369 ASN A O 1
ATOM 2869 N N . LEU A 1 370 ? -4.388 6.610 23.760 1.00 58.12 370 LEU A N 1
ATOM 2870 C CA . LEU A 1 370 ? -3.462 6.559 24.876 1.00 58.12 370 LEU A CA 1
ATOM 2871 C C . LEU A 1 370 ? -2.441 7.684 24.687 1.00 58.12 370 LEU A C 1
ATOM 2873 O O . LEU A 1 370 ? -1.733 7.717 23.683 1.00 58.12 370 LEU A O 1
ATOM 2877 N N . ALA A 1 371 ? -2.368 8.612 25.644 1.00 46.41 371 ALA A N 1
ATOM 2878 C CA . ALA A 1 371 ? -1.282 9.595 25.684 1.00 46.41 371 ALA A CA 1
ATOM 2879 C C . ALA A 1 371 ? 0.074 8.903 25.935 1.00 46.41 371 ALA A C 1
ATOM 2881 O O . ALA A 1 371 ? 1.097 9.311 25.395 1.00 46.41 371 ALA A O 1
ATOM 2882 N N . GLU A 1 372 ? 0.059 7.810 26.705 1.00 52.62 372 GLU A N 1
ATOM 2883 C CA . GLU A 1 372 ? 1.185 6.916 26.967 1.00 52.62 372 GLU A CA 1
ATOM 2884 C C . GLU A 1 372 ? 0.670 5.472 27.080 1.00 52.62 372 GLU A C 1
ATOM 2886 O O . GLU A 1 372 ? -0.457 5.246 27.527 1.00 52.62 372 GLU A O 1
ATOM 2891 N N . LEU A 1 373 ? 1.491 4.481 26.707 1.00 59.38 373 LEU A N 1
ATOM 2892 C CA . LEU A 1 373 ? 1.184 3.076 27.003 1.00 59.38 373 LEU A CA 1
ATOM 2893 C C . LEU A 1 373 ? 0.951 2.893 28.512 1.00 59.38 373 LEU A C 1
ATOM 2895 O O . LEU A 1 373 ? 1.664 3.520 29.301 1.00 59.38 373 LEU A O 1
ATOM 2899 N N . PRO A 1 374 ? 0.005 2.031 28.937 1.00 60.53 374 PRO A N 1
ATOM 2900 C CA . PRO A 1 374 ? -0.319 1.921 30.347 1.00 60.53 374 PRO A CA 1
ATOM 2901 C C . PRO A 1 374 ? 0.905 1.461 31.145 1.00 60.53 374 PRO A C 1
ATOM 2903 O O . PRO A 1 374 ? 1.666 0.582 30.736 1.00 60.53 374 PRO A O 1
ATOM 2906 N N . VAL A 1 375 ? 1.116 2.096 32.289 1.00 63.91 375 VAL A N 1
ATOM 2907 C CA . VAL A 1 375 ? 2.279 1.880 33.147 1.00 63.91 375 VAL A CA 1
ATOM 2908 C C . VAL A 1 375 ? 2.140 0.521 33.844 1.00 63.91 375 VAL A C 1
ATOM 2910 O O . VAL A 1 375 ? 1.220 0.323 34.632 1.00 63.91 375 VAL A O 1
ATOM 2913 N N . MET A 1 376 ? 3.036 -0.434 33.567 1.00 69.31 376 MET A N 1
ATOM 2914 C CA . MET A 1 376 ? 3.009 -1.745 34.236 1.00 69.31 376 MET A CA 1
ATOM 2915 C C . MET A 1 376 ? 3.642 -1.656 35.630 1.00 69.31 376 MET A C 1
ATOM 2917 O O . MET A 1 376 ? 4.773 -1.177 35.779 1.00 69.31 376 MET A O 1
ATOM 2921 N N . SER A 1 377 ? 2.942 -2.138 36.657 1.00 67.75 377 SER A N 1
ATOM 2922 C CA . SER A 1 377 ? 3.511 -2.302 37.996 1.00 67.75 377 SER A CA 1
ATOM 2923 C C . SER A 1 377 ? 4.546 -3.434 38.004 1.00 67.75 377 SER A C 1
ATOM 2925 O O . SER A 1 377 ? 4.343 -4.491 37.405 1.00 67.75 377 SER A O 1
ATOM 2927 N N . LEU A 1 378 ? 5.686 -3.204 38.663 1.00 68.06 378 LEU A N 1
ATOM 2928 C CA . LEU A 1 378 ? 6.670 -4.258 38.917 1.00 68.06 378 LEU A CA 1
ATOM 2929 C C . LEU A 1 378 ? 6.120 -5.183 40.015 1.00 68.06 378 LEU A C 1
ATOM 2931 O O . LEU A 1 378 ? 5.706 -4.673 41.059 1.00 68.06 378 LEU A O 1
ATOM 2935 N N . PRO A 1 379 ? 6.113 -6.518 39.836 1.00 65.25 379 PRO A N 1
ATOM 2936 C CA . PRO A 1 379 ? 5.857 -7.418 40.943 1.00 65.25 379 PRO A CA 1
ATOM 2937 C C . PRO A 1 379 ? 6.967 -7.255 41.993 1.00 65.25 379 PRO A C 1
ATOM 2939 O O . PRO A 1 379 ? 8.106 -6.943 41.630 1.00 65.25 379 PRO A O 1
ATOM 2942 N N . PRO A 1 380 ? 6.678 -7.525 43.278 1.00 55.06 380 PRO A N 1
ATOM 2943 C CA . PRO A 1 380 ? 7.656 -7.400 44.364 1.00 55.06 380 PRO A CA 1
ATOM 2944 C C . PRO A 1 380 ? 8.952 -8.206 44.150 1.00 55.06 380 PRO A C 1
ATOM 2946 O O . PRO A 1 380 ? 9.972 -7.896 44.751 1.00 55.06 380 PRO A O 1
ATOM 2949 N N . SER A 1 381 ? 8.916 -9.230 43.291 1.00 55.88 381 SER A N 1
ATOM 2950 C CA . SER A 1 381 ? 10.028 -10.128 42.957 1.00 55.88 381 SER A CA 1
ATOM 2951 C C . SER A 1 381 ? 10.822 -9.740 41.699 1.00 55.88 381 SER A C 1
ATOM 2953 O O . SER A 1 381 ? 11.684 -10.506 41.268 1.00 55.88 381 SER A O 1
ATOM 2955 N N . ALA A 1 382 ? 10.534 -8.602 41.060 1.00 59.00 382 ALA A N 1
ATOM 2956 C CA . ALA A 1 382 ? 11.209 -8.214 39.823 1.00 59.00 382 ALA A CA 1
ATOM 2957 C C . ALA A 1 382 ? 12.672 -7.804 40.071 1.00 59.00 382 ALA A C 1
ATOM 2959 O O . ALA A 1 382 ? 12.963 -6.686 40.496 1.00 59.00 382 ALA A O 1
ATOM 2960 N N . GLU A 1 383 ? 13.608 -8.694 39.745 1.00 60.06 383 GLU A N 1
ATOM 2961 C CA . GLU A 1 383 ? 15.032 -8.361 39.709 1.00 60.06 383 GLU A CA 1
ATOM 2962 C C . GLU A 1 383 ? 15.330 -7.307 38.624 1.00 60.06 383 GLU A C 1
ATOM 2964 O O . GLU A 1 383 ? 14.856 -7.394 37.489 1.00 60.06 383 GLU A O 1
ATOM 2969 N N . ASN A 1 384 ? 16.181 -6.329 38.955 1.00 65.81 384 ASN A N 1
ATOM 2970 C CA . ASN A 1 384 ? 16.753 -5.349 38.018 1.00 65.81 384 ASN A CA 1
ATOM 2971 C C . ASN A 1 384 ? 15.749 -4.439 37.270 1.00 65.81 384 ASN A C 1
ATOM 2973 O O . ASN A 1 384 ? 16.071 -3.971 36.182 1.00 65.81 384 ASN A O 1
ATOM 2977 N N . HIS A 1 385 ? 14.562 -4.160 37.822 1.00 78.88 385 HIS A N 1
ATOM 2978 C CA . HIS A 1 385 ? 13.544 -3.291 37.195 1.00 78.88 385 HIS A CA 1
ATOM 2979 C C . HIS A 1 385 ? 12.994 -3.802 35.849 1.00 78.88 385 HIS A C 1
ATOM 2981 O O . HIS A 1 385 ? 12.491 -3.012 35.050 1.00 78.88 385 HIS A O 1
ATOM 2987 N N . VAL A 1 386 ? 13.069 -5.109 35.578 1.00 84.00 386 VAL A N 1
ATOM 2988 C CA . VAL A 1 386 ? 12.632 -5.687 34.300 1.00 84.00 386 VAL A CA 1
ATOM 2989 C C . VAL A 1 386 ? 11.340 -6.486 34.445 1.00 84.00 386 VAL A C 1
ATOM 2991 O O . VAL A 1 386 ? 11.228 -7.377 35.284 1.00 84.00 386 VAL A O 1
ATOM 2994 N N . LEU A 1 387 ? 10.386 -6.224 33.551 1.00 85.38 387 LEU A N 1
ATOM 2995 C CA . LEU A 1 387 ? 9.171 -7.021 33.370 1.00 85.38 387 LEU A CA 1
ATOM 2996 C C . LEU A 1 387 ? 9.271 -7.854 32.096 1.00 85.38 387 LEU A C 1
ATOM 2998 O O . LEU A 1 387 ? 9.449 -7.309 31.013 1.00 85.38 387 LEU A O 1
ATOM 3002 N N . LYS A 1 388 ? 9.128 -9.175 32.206 1.00 88.25 388 LYS A N 1
ATOM 3003 C CA . LYS A 1 388 ? 9.191 -10.082 31.053 1.00 88.25 388 LYS A CA 1
ATOM 3004 C C . LYS A 1 388 ? 7.787 -10.356 30.521 1.00 88.25 388 LYS A C 1
ATOM 3006 O O . LYS A 1 388 ? 6.921 -10.813 31.263 1.00 88.25 388 LYS A O 1
ATOM 3011 N N . ILE A 1 389 ? 7.581 -10.101 29.237 1.00 85.31 389 ILE A N 1
ATOM 3012 C CA . ILE A 1 389 ? 6.361 -10.404 28.492 1.00 85.31 389 ILE A CA 1
ATOM 3013 C C . ILE A 1 389 ? 6.694 -11.497 27.481 1.00 85.31 389 ILE A C 1
ATOM 3015 O O . ILE A 1 389 ? 7.631 -11.360 26.695 1.00 85.31 389 ILE A O 1
ATOM 3019 N N . ARG A 1 390 ? 5.918 -12.579 27.481 1.00 82.00 390 ARG A N 1
ATOM 3020 C CA . ARG A 1 390 ? 6.000 -13.635 26.469 1.00 82.00 390 ARG A CA 1
ATOM 3021 C C . ARG A 1 390 ? 4.732 -13.620 25.621 1.00 82.00 390 ARG A C 1
ATOM 3023 O O . ARG A 1 390 ? 3.673 -13.301 26.159 1.00 82.00 390 ARG A O 1
ATOM 3030 N N . PRO A 1 391 ? 4.823 -13.960 24.327 1.00 69.31 391 PRO A N 1
ATOM 3031 C CA . PRO A 1 391 ? 3.641 -14.259 23.545 1.00 69.31 391 PRO A CA 1
ATOM 3032 C C . PRO A 1 391 ? 2.981 -15.496 24.153 1.00 69.31 391 PRO A C 1
ATOM 3034 O O . PRO A 1 391 ? 3.568 -16.578 24.156 1.00 69.31 391 PRO A O 1
ATOM 3037 N N . ASP A 1 392 ? 1.780 -15.315 24.693 1.00 61.28 392 ASP A N 1
ATOM 3038 C CA . ASP A 1 392 ? 0.950 -16.405 25.191 1.00 61.28 392 ASP A CA 1
ATOM 3039 C C . ASP A 1 392 ? -0.185 -16.669 24.201 1.00 61.28 392 ASP A C 1
ATOM 3041 O O . ASP A 1 392 ? -0.756 -15.748 23.608 1.00 61.28 392 ASP A O 1
ATOM 3045 N N . ARG A 1 393 ? -0.495 -17.950 24.013 1.00 46.78 393 ARG A N 1
ATOM 3046 C CA . ARG A 1 393 ? -1.656 -18.388 23.241 1.00 46.78 393 ARG A CA 1
ATOM 3047 C C . ARG A 1 393 ? -2.951 -18.044 23.979 1.00 46.78 393 ARG A C 1
ATOM 3049 O O . ARG A 1 393 ? -3.951 -17.775 23.322 1.00 46.78 393 ARG A O 1
ATOM 3056 N N . TYR A 1 394 ? -2.935 -18.063 25.309 1.00 45.16 394 TYR A N 1
ATOM 3057 C CA . TYR A 1 394 ? -4.106 -17.817 26.141 1.00 45.16 394 TYR A CA 1
ATOM 3058 C C . TYR A 1 394 ? -3.959 -16.457 26.826 1.00 45.16 394 TYR A C 1
ATOM 3060 O O . TYR A 1 394 ? -2.976 -16.205 27.514 1.00 45.16 394 TYR A O 1
ATOM 3068 N N . LYS A 1 395 ? -4.919 -15.556 26.608 1.00 47.53 395 LYS A N 1
ATOM 3069 C CA . LYS A 1 395 ? -4.927 -14.213 27.203 1.00 47.53 395 LYS A CA 1
ATOM 3070 C C . LYS A 1 395 ? -5.916 -14.201 28.370 1.00 47.53 395 LYS A C 1
ATOM 3072 O O . LYS A 1 395 ? -7.041 -14.657 28.203 1.00 47.53 395 LYS A O 1
ATOM 3077 N N . THR A 1 396 ? -5.505 -13.692 29.530 1.00 48.12 396 THR A N 1
ATOM 3078 C CA . THR A 1 396 ? -6.405 -13.445 30.674 1.00 48.12 396 THR A CA 1
ATOM 3079 C C . THR A 1 396 ? -6.681 -11.946 30.816 1.00 48.12 396 THR A C 1
ATOM 3081 O O . THR A 1 396 ? -5.881 -11.129 30.361 1.00 48.12 396 THR A O 1
ATOM 3084 N N . ASP A 1 397 ? -7.768 -11.554 31.485 1.00 40.44 397 ASP A N 1
ATOM 3085 C CA . ASP A 1 397 ? -8.144 -10.137 31.670 1.00 40.44 397 ASP A CA 1
ATOM 3086 C C . ASP A 1 397 ? -7.059 -9.292 32.366 1.00 40.44 397 ASP A C 1
ATOM 3088 O O . ASP A 1 397 ? -6.938 -8.086 32.134 1.00 40.44 397 ASP A O 1
ATOM 3092 N N . SER A 1 398 ? -6.202 -9.934 33.170 1.00 46.53 398 SER A N 1
ATOM 3093 C CA . SER A 1 398 ? -5.063 -9.295 33.843 1.00 46.53 398 SER A CA 1
ATOM 3094 C C . SER A 1 398 ? -3.899 -8.922 32.902 1.00 46.53 398 SER A C 1
ATOM 3096 O O . SER A 1 398 ? -2.982 -8.205 33.309 1.00 46.53 398 SER A O 1
ATOM 3098 N N . ASP A 1 399 ? -3.939 -9.355 31.633 1.00 58.56 399 ASP A N 1
ATOM 3099 C CA . ASP A 1 399 ? -2.864 -9.198 30.642 1.00 58.56 399 ASP A CA 1
ATOM 3100 C C . ASP A 1 399 ? -3.121 -8.134 29.565 1.00 58.56 399 ASP A C 1
ATOM 3102 O O . ASP A 1 399 ? -2.281 -7.956 28.679 1.00 58.56 399 ASP A O 1
ATOM 3106 N N . SER A 1 400 ? -4.220 -7.374 29.633 1.00 59.78 400 SER A N 1
ATOM 3107 C CA . SER A 1 400 ? -4.534 -6.331 28.636 1.00 59.78 400 SER A CA 1
ATOM 3108 C C . SER A 1 400 ? -3.382 -5.331 28.438 1.00 59.78 400 SER A C 1
ATOM 3110 O O . SER A 1 400 ? -3.023 -4.992 27.311 1.00 59.78 400 SER A O 1
ATOM 3112 N N . CYS A 1 401 ? -2.712 -4.936 29.524 1.00 66.00 401 CYS A N 1
ATOM 3113 C CA . CYS A 1 401 ? -1.552 -4.049 29.467 1.00 66.00 401 CYS A CA 1
ATOM 3114 C C . CYS A 1 401 ? -0.322 -4.715 28.821 1.00 66.00 401 CYS A C 1
ATOM 3116 O O . CYS A 1 401 ? 0.309 -4.125 27.942 1.00 66.00 401 CYS A O 1
ATOM 3118 N N . LYS A 1 402 ? -0.003 -5.969 29.179 1.00 72.56 402 LYS A N 1
ATOM 3119 C CA . LYS A 1 402 ? 1.115 -6.706 28.560 1.00 72.56 402 LYS A CA 1
ATOM 3120 C C . LYS A 1 402 ? 0.876 -6.929 27.068 1.00 72.56 402 LYS A C 1
ATOM 3122 O O . LYS A 1 402 ? 1.811 -6.809 26.280 1.00 72.56 402 LYS A O 1
ATOM 3127 N N . ALA A 1 403 ? -0.369 -7.205 26.682 1.00 65.44 403 ALA A N 1
ATOM 3128 C CA . ALA A 1 403 ? -0.770 -7.362 25.291 1.00 65.44 403 ALA A CA 1
ATOM 3129 C C . ALA A 1 403 ? -0.573 -6.067 24.489 1.00 65.44 403 ALA A C 1
ATOM 3131 O O . ALA A 1 403 ? -0.061 -6.129 23.375 1.00 65.44 403 ALA A O 1
ATOM 3132 N N . LEU A 1 404 ? -0.899 -4.901 25.062 1.00 63.31 404 LEU A N 1
ATOM 3133 C CA . LEU A 1 404 ? -0.662 -3.600 24.425 1.00 63.31 404 LEU A CA 1
ATOM 3134 C C . LEU A 1 404 ? 0.833 -3.311 24.246 1.00 63.31 404 LEU A C 1
ATOM 3136 O O . LEU A 1 404 ? 1.254 -2.965 23.145 1.00 63.31 404 LEU A O 1
ATOM 3140 N N . HIS A 1 405 ? 1.651 -3.515 25.287 1.00 75.00 405 HIS A N 1
ATOM 3141 C CA . HIS A 1 405 ? 3.110 -3.360 25.183 1.00 75.00 405 HIS A CA 1
ATOM 3142 C C . HIS A 1 405 ? 3.704 -4.307 24.135 1.00 75.00 405 HIS A C 1
ATOM 3144 O O . HIS A 1 405 ? 4.492 -3.877 23.294 1.00 75.00 405 HIS A O 1
ATOM 3150 N N . PHE A 1 406 ? 3.298 -5.581 24.136 1.00 75.38 406 PHE A N 1
ATOM 3151 C CA . PHE A 1 406 ? 3.760 -6.554 23.148 1.00 75.38 406 PHE A CA 1
ATOM 3152 C C . PHE A 1 406 ? 3.344 -6.166 21.725 1.00 75.38 406 PHE A C 1
ATOM 3154 O O . PHE A 1 406 ? 4.179 -6.196 20.825 1.00 75.38 406 PHE A O 1
ATOM 3161 N N . ALA A 1 407 ? 2.090 -5.753 21.521 1.00 65.19 407 ALA A N 1
ATOM 3162 C CA . ALA A 1 407 ? 1.582 -5.325 20.219 1.00 65.19 407 ALA A CA 1
ATOM 3163 C C . ALA A 1 407 ? 2.314 -4.080 19.695 1.00 65.19 407 ALA A C 1
ATOM 3165 O O . ALA A 1 407 ? 2.654 -4.029 18.513 1.00 65.19 407 ALA A O 1
ATOM 3166 N N . SER A 1 408 ? 2.619 -3.105 20.560 1.00 68.88 408 SER A N 1
ATOM 3167 C CA . SER A 1 408 ? 3.429 -1.941 20.189 1.00 68.88 408 SER A CA 1
ATOM 3168 C C . SER A 1 408 ? 4.829 -2.350 19.741 1.00 68.88 408 SER A C 1
ATOM 3170 O O . SER A 1 408 ? 5.245 -1.979 18.647 1.00 68.88 408 SER A O 1
ATOM 3172 N N . VAL A 1 409 ? 5.531 -3.180 20.521 1.00 77.69 409 VAL A N 1
ATOM 3173 C CA . VAL A 1 409 ? 6.865 -3.675 20.138 1.00 77.69 409 VAL A CA 1
ATOM 3174 C C . VAL A 1 409 ? 6.807 -4.481 18.843 1.00 77.69 409 VAL A C 1
ATOM 3176 O O . VAL A 1 409 ? 7.661 -4.309 17.978 1.00 77.69 409 VAL A O 1
ATOM 3179 N N . GLN A 1 410 ? 5.794 -5.332 18.677 1.00 75.50 410 GLN A N 1
ATOM 3180 C CA . GLN A 1 410 ? 5.600 -6.125 17.469 1.00 75.50 410 GLN A CA 1
ATOM 3181 C C . GLN A 1 410 ? 5.345 -5.249 16.237 1.00 75.50 410 GLN A C 1
ATOM 3183 O O . GLN A 1 410 ? 5.888 -5.537 15.173 1.00 75.50 410 GLN A O 1
ATOM 3188 N N . SER A 1 411 ? 4.569 -4.172 16.375 1.00 66.44 411 SER A N 1
ATOM 3189 C CA . SER A 1 411 ? 4.324 -3.199 15.306 1.00 66.44 411 SER A CA 1
ATOM 3190 C C . SER A 1 411 ? 5.614 -2.492 14.873 1.00 66.44 411 SER A C 1
ATOM 3192 O O . SER A 1 411 ? 5.913 -2.449 13.680 1.00 66.44 411 SER A O 1
ATOM 3194 N N . GLU A 1 412 ? 6.418 -2.004 15.825 1.00 74.00 412 GLU A N 1
ATOM 3195 C CA . GLU A 1 412 ? 7.721 -1.383 15.533 1.00 74.00 412 GLU A CA 1
ATOM 3196 C C . GLU A 1 412 ? 8.696 -2.387 14.899 1.00 74.00 412 GLU A C 1
ATOM 3198 O O . GLU A 1 412 ? 9.361 -2.089 13.912 1.00 74.00 412 GLU A O 1
ATOM 3203 N N . TYR A 1 413 ? 8.748 -3.610 15.427 1.00 77.00 413 TYR A N 1
ATOM 3204 C CA . TYR A 1 413 ? 9.651 -4.667 14.967 1.00 77.00 413 TYR A CA 1
ATOM 3205 C C . TYR A 1 413 ? 9.350 -5.145 13.539 1.00 77.00 413 TYR A C 1
ATOM 3207 O O . TYR A 1 413 ? 10.250 -5.527 12.791 1.00 77.00 413 TYR A O 1
ATOM 3215 N N . LEU A 1 414 ? 8.074 -5.129 13.147 1.00 70.25 414 LEU A N 1
ATOM 3216 C CA . LEU A 1 414 ? 7.633 -5.520 11.809 1.00 70.25 414 LEU A CA 1
ATOM 3217 C C . LEU A 1 414 ? 7.673 -4.367 10.795 1.00 70.25 414 LEU A C 1
ATOM 3219 O O . LEU A 1 414 ? 7.306 -4.579 9.635 1.00 70.25 414 LEU A O 1
ATOM 3223 N N . ARG A 1 415 ? 8.131 -3.169 11.187 1.00 64.19 415 ARG A N 1
ATOM 3224 C CA . ARG A 1 415 ? 8.326 -2.038 10.274 1.00 64.19 415 ARG A CA 1
ATOM 3225 C C . ARG A 1 415 ? 9.490 -2.338 9.321 1.00 64.19 415 ARG A C 1
ATOM 3227 O O . ARG A 1 415 ? 10.658 -2.114 9.632 1.00 64.19 415 ARG A O 1
ATOM 3234 N N . ILE A 1 416 ? 9.168 -2.889 8.149 1.00 60.53 416 ILE A N 1
ATOM 3235 C CA . ILE A 1 416 ? 10.125 -3.215 7.081 1.00 60.53 416 ILE A CA 1
ATOM 3236 C C . ILE A 1 416 ? 9.565 -2.784 5.723 1.00 60.53 416 ILE A C 1
ATOM 3238 O O . ILE A 1 416 ? 8.382 -2.978 5.438 1.00 60.53 416 ILE A O 1
ATOM 3242 N N . ASP A 1 417 ? 10.462 -2.324 4.851 1.00 46.88 417 ASP A N 1
ATOM 3243 C CA . ASP A 1 417 ? 10.286 -2.146 3.404 1.00 46.88 417 ASP A CA 1
ATOM 3244 C C . ASP A 1 417 ? 10.177 -3.490 2.632 1.00 46.88 417 ASP A C 1
ATOM 3246 O O . ASP A 1 417 ? 10.917 -3.780 1.698 1.00 46.88 417 ASP A O 1
ATOM 3250 N N . GLY A 1 418 ? 9.263 -4.376 3.051 1.00 43.47 418 GLY A N 1
ATOM 3251 C CA . GLY A 1 418 ? 8.841 -5.521 2.227 1.00 43.47 418 GLY A CA 1
ATOM 3252 C C . GLY A 1 418 ? 9.512 -6.888 2.450 1.00 43.47 418 GLY A C 1
ATOM 3253 O O . GLY A 1 418 ? 9.183 -7.821 1.717 1.00 43.47 418 GLY A O 1
ATOM 3254 N N . THR A 1 419 ? 10.350 -7.092 3.476 1.00 43.84 419 THR A N 1
ATOM 3255 C CA . THR A 1 419 ? 11.072 -8.378 3.672 1.00 43.84 419 THR A CA 1
ATOM 3256 C C . THR A 1 419 ? 10.758 -9.059 5.013 1.00 43.84 419 THR A C 1
ATOM 3258 O O . THR A 1 419 ? 11.584 -9.136 5.915 1.00 43.84 419 THR A O 1
ATOM 3261 N N . ILE A 1 420 ? 9.542 -9.600 5.152 1.00 48.12 420 ILE A N 1
ATOM 3262 C CA . ILE A 1 420 ? 9.017 -10.182 6.412 1.00 48.12 420 ILE A CA 1
ATOM 3263 C C . ILE A 1 420 ? 9.758 -11.463 6.862 1.00 48.12 420 ILE A C 1
ATOM 3265 O O . ILE A 1 420 ? 9.761 -11.799 8.042 1.00 48.12 420 ILE A O 1
ATOM 3269 N N . LYS A 1 421 ? 10.407 -12.206 5.955 1.00 50.78 421 LYS A N 1
ATOM 3270 C CA . LYS A 1 421 ? 10.938 -13.548 6.276 1.00 50.78 421 LYS A CA 1
ATOM 3271 C C . LYS A 1 421 ? 12.301 -13.567 6.985 1.00 50.78 421 LYS A C 1
ATOM 3273 O O . LYS A 1 421 ? 12.659 -14.608 7.522 1.00 50.78 421 LYS A O 1
ATOM 3278 N N . SER A 1 422 ? 13.063 -12.471 7.001 1.00 62.03 422 SER A N 1
ATOM 3279 C CA . SER A 1 422 ? 14.477 -12.500 7.421 1.00 62.03 422 SER A CA 1
ATOM 3280 C C . SER A 1 422 ? 14.752 -12.149 8.888 1.00 62.03 422 SER A C 1
ATOM 3282 O O . SER A 1 422 ? 15.903 -12.258 9.301 1.00 62.03 422 SER A O 1
ATOM 3284 N N . LEU A 1 423 ? 13.760 -11.696 9.667 1.00 67.62 423 LEU A N 1
ATOM 3285 C CA . LEU A 1 423 ? 13.990 -11.224 11.046 1.00 67.62 423 LEU A CA 1
ATOM 3286 C C . LEU A 1 423 ? 13.628 -12.242 12.142 1.00 67.62 423 LEU A C 1
ATOM 3288 O O . LEU A 1 423 ? 14.193 -12.172 13.228 1.00 67.62 423 LEU A O 1
ATOM 3292 N N . GLY A 1 424 ? 12.768 -13.225 11.853 1.00 75.44 424 GLY A N 1
ATOM 3293 C CA . GLY A 1 424 ? 12.243 -14.159 12.857 1.00 75.44 424 GLY A CA 1
ATOM 3294 C C . GLY A 1 424 ? 10.997 -13.624 13.570 1.00 75.44 424 GLY A C 1
ATOM 3295 O O . GLY A 1 424 ? 10.510 -12.539 13.261 1.00 75.44 424 GLY A O 1
ATOM 3296 N N . SER A 1 425 ? 10.439 -14.404 14.499 1.00 80.06 425 SER A N 1
ATOM 3297 C CA . SER A 1 425 ? 9.303 -13.982 15.332 1.00 80.06 425 SER A CA 1
ATOM 3298 C C . SER A 1 425 ? 9.766 -13.608 16.735 1.00 80.06 425 SER A C 1
ATOM 3300 O O . SER A 1 425 ? 10.664 -14.252 17.275 1.00 80.06 425 SER A O 1
ATOM 3302 N N . ILE A 1 426 ? 9.127 -12.610 17.350 1.00 84.62 426 ILE A N 1
ATOM 3303 C CA . ILE A 1 426 ? 9.395 -12.221 18.740 1.00 84.62 426 ILE A CA 1
ATOM 3304 C C . ILE A 1 426 ? 9.008 -13.375 19.674 1.00 84.62 426 ILE A C 1
ATOM 3306 O O . ILE A 1 426 ? 7.882 -13.864 19.618 1.00 84.62 426 ILE A O 1
ATOM 3310 N N . THR A 1 427 ? 9.932 -13.803 20.531 1.00 86.75 427 THR A N 1
ATOM 3311 C CA . THR A 1 427 ? 9.726 -14.862 21.535 1.00 86.75 427 THR A CA 1
ATOM 3312 C C . THR A 1 427 ? 9.532 -14.307 22.937 1.00 86.75 427 THR A C 1
ATOM 3314 O O . THR A 1 427 ? 8.951 -14.972 23.786 1.00 86.75 427 THR A O 1
ATOM 3317 N N . GLU A 1 428 ? 10.061 -13.117 23.210 1.00 90.12 428 GLU A N 1
ATOM 3318 C CA . GLU A 1 428 ? 9.989 -12.470 24.518 1.00 90.12 428 GLU A CA 1
ATOM 3319 C C . GLU A 1 428 ? 10.278 -10.970 24.359 1.00 90.12 428 GLU A C 1
ATOM 3321 O O . GLU A 1 428 ? 11.058 -10.560 23.498 1.00 90.12 428 GLU A O 1
ATOM 3326 N N . VAL A 1 429 ? 9.656 -10.148 25.197 1.00 90.38 429 VAL A N 1
ATOM 3327 C CA . VAL A 1 429 ? 9.902 -8.709 25.311 1.00 90.38 429 VAL A CA 1
ATOM 3328 C C . VAL A 1 429 ? 10.170 -8.405 26.774 1.00 90.38 429 VAL A C 1
ATOM 3330 O O . VAL A 1 429 ? 9.357 -8.718 27.638 1.00 90.38 429 VAL A O 1
ATOM 3333 N N . TRP A 1 430 ? 11.310 -7.798 27.073 1.00 92.38 430 TRP A N 1
ATOM 3334 C CA . TRP A 1 430 ? 11.598 -7.283 28.411 1.00 92.38 430 TRP A CA 1
ATOM 3335 C C . TRP A 1 430 ? 11.308 -5.792 28.431 1.00 92.38 430 TRP A C 1
ATOM 3337 O O . TRP A 1 430 ? 11.858 -5.065 27.612 1.00 92.38 430 TRP A O 1
ATOM 3347 N N . VAL A 1 431 ? 10.476 -5.344 29.363 1.00 90.38 431 VAL A N 1
ATOM 3348 C CA . VAL A 1 431 ? 10.157 -3.934 29.595 1.00 90.38 431 VAL A CA 1
ATOM 3349 C C . VAL A 1 431 ? 11.033 -3.410 30.725 1.00 90.38 431 VAL A C 1
ATOM 3351 O O . VAL A 1 431 ? 11.027 -3.974 31.820 1.00 90.38 431 VAL A O 1
ATOM 3354 N N . ASN A 1 432 ? 11.773 -2.338 30.465 1.00 91.44 432 ASN A N 1
ATOM 3355 C CA . ASN A 1 432 ? 12.558 -1.623 31.461 1.00 91.44 432 ASN A CA 1
ATOM 3356 C C . ASN A 1 432 ? 11.662 -0.672 32.263 1.00 91.44 432 ASN A C 1
ATOM 3358 O O . ASN A 1 432 ? 10.889 0.091 31.687 1.00 91.44 432 ASN A O 1
ATOM 3362 N N . ARG A 1 433 ? 11.772 -0.712 33.589 1.00 87.38 433 ARG A N 1
ATOM 3363 C CA . ARG A 1 433 ? 10.991 0.104 34.533 1.00 87.38 433 ARG A CA 1
ATOM 3364 C C . ARG A 1 433 ? 11.901 0.854 35.502 1.00 87.38 433 ARG A C 1
ATOM 3366 O O . ARG A 1 433 ? 11.579 1.035 36.676 1.00 87.38 433 ARG A O 1
ATOM 3373 N N . ASN A 1 434 ? 13.081 1.232 35.021 1.00 89.94 434 ASN A N 1
ATOM 3374 C CA . ASN A 1 434 ? 14.041 2.010 35.782 1.00 89.94 434 ASN A CA 1
ATOM 3375 C C . ASN A 1 434 ? 13.536 3.453 35.952 1.00 89.94 434 ASN A C 1
ATOM 3377 O O . ASN A 1 434 ? 13.604 4.266 35.028 1.00 89.94 434 ASN A O 1
ATOM 3381 N N . ALA A 1 435 ? 13.035 3.764 37.150 1.00 87.94 435 ALA A N 1
ATOM 3382 C CA . ALA A 1 435 ? 12.424 5.053 37.465 1.00 87.94 435 ALA A CA 1
ATOM 3383 C C . ALA A 1 435 ? 13.384 6.238 37.282 1.00 87.94 435 ALA A C 1
ATOM 3385 O O . ALA A 1 435 ? 12.945 7.310 36.874 1.00 87.94 435 ALA A O 1
ATOM 3386 N N . GLN A 1 436 ? 14.685 6.048 37.532 1.00 91.38 436 GLN A N 1
ATOM 3387 C CA . GLN A 1 436 ? 15.676 7.109 37.349 1.00 91.38 436 GLN A CA 1
ATOM 3388 C C . GLN A 1 436 ? 15.824 7.475 35.870 1.00 91.38 436 GLN A C 1
ATOM 3390 O O . GLN A 1 436 ? 15.841 8.653 35.525 1.00 91.38 436 GLN A O 1
ATOM 3395 N N . LEU A 1 437 ? 15.878 6.476 34.983 1.00 93.94 437 LEU A N 1
ATOM 3396 C CA . LEU A 1 437 ? 15.965 6.720 33.541 1.00 93.94 437 LEU A CA 1
ATOM 3397 C C . LEU A 1 437 ? 14.689 7.378 33.007 1.00 93.94 437 LEU A C 1
ATOM 3399 O O . LEU A 1 437 ? 14.768 8.304 32.203 1.00 93.94 437 LEU A O 1
ATOM 3403 N N . GLU A 1 438 ? 13.518 6.943 33.486 1.00 89.38 438 GLU A N 1
ATOM 3404 C CA . GLU A 1 438 ? 12.237 7.571 33.141 1.00 89.38 438 GLU A CA 1
ATOM 3405 C C . GLU A 1 438 ? 12.186 9.043 33.585 1.00 89.38 438 GLU A C 1
ATOM 3407 O O . GLU A 1 438 ? 11.717 9.894 32.829 1.00 89.38 438 GLU A O 1
ATOM 3412 N N . GLN A 1 439 ? 12.686 9.361 34.784 1.00 91.50 439 GLN A N 1
ATOM 3413 C CA . GLN A 1 439 ? 12.758 10.735 35.289 1.00 91.50 439 GLN A CA 1
ATOM 3414 C C . GLN A 1 439 ? 13.728 11.599 34.479 1.00 91.50 439 GLN A C 1
ATOM 3416 O O . GLN A 1 439 ? 13.356 12.703 34.086 1.00 91.50 439 GLN A O 1
ATOM 3421 N N . ASN A 1 440 ? 14.927 11.094 34.173 1.00 94.81 440 ASN A N 1
ATOM 3422 C CA . ASN A 1 440 ? 15.907 11.818 33.358 1.00 94.81 440 ASN A CA 1
ATOM 3423 C C . ASN A 1 440 ? 15.347 12.138 31.966 1.00 94.81 440 ASN A C 1
ATOM 3425 O O . ASN A 1 440 ? 15.440 13.275 31.504 1.00 94.81 440 ASN A O 1
ATOM 3429 N N . PHE A 1 441 ? 14.703 11.159 31.325 1.00 93.75 441 PHE A N 1
ATOM 3430 C CA . PHE A 1 441 ? 14.079 11.355 30.019 1.00 93.75 441 PHE A CA 1
ATOM 3431 C C . PHE A 1 441 ? 12.947 12.390 30.078 1.00 93.75 441 PHE A C 1
ATOM 3433 O O . PHE A 1 441 ? 12.887 13.279 29.232 1.00 93.75 441 PHE A O 1
ATOM 3440 N N . LYS A 1 442 ? 12.080 12.338 31.100 1.00 89.12 442 LYS A N 1
ATOM 3441 C CA . LYS A 1 442 ? 11.007 13.331 31.297 1.00 89.12 442 LYS A CA 1
ATOM 3442 C C . LYS A 1 442 ? 11.550 14.740 31.535 1.00 89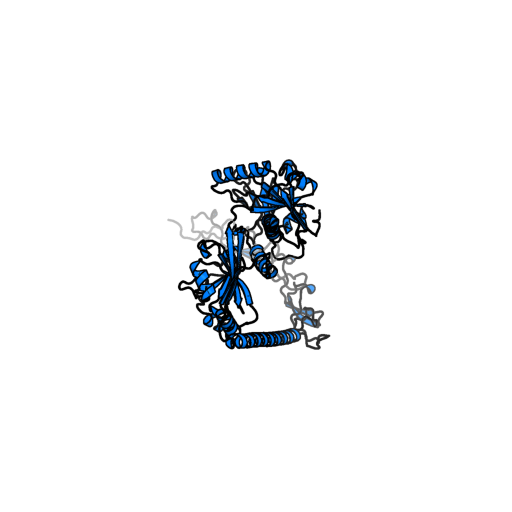.12 442 LYS A C 1
ATOM 3444 O O . LYS A 1 442 ? 11.034 15.688 30.948 1.00 89.12 442 LYS A O 1
ATOM 3449 N N . ALA A 1 443 ? 12.608 14.879 32.334 1.00 95.31 443 ALA A N 1
ATOM 3450 C CA . ALA A 1 443 ? 13.286 16.159 32.525 1.00 95.31 443 ALA A CA 1
ATOM 3451 C C . ALA A 1 443 ? 13.847 16.690 31.195 1.00 95.31 443 ALA A C 1
ATOM 3453 O O . ALA A 1 443 ? 13.706 17.873 30.884 1.00 95.31 443 ALA A O 1
ATOM 3454 N N . LYS A 1 444 ? 14.404 15.805 30.356 1.00 95.00 444 LYS A N 1
ATOM 3455 C CA . LYS A 1 444 ? 14.893 16.181 29.027 1.00 95.00 444 LYS A CA 1
ATOM 3456 C C . LYS A 1 444 ? 13.769 16.576 28.065 1.00 95.00 444 LYS A C 1
ATOM 3458 O O . LYS A 1 444 ? 13.932 17.517 27.290 1.00 95.00 444 LYS A O 1
ATOM 3463 N N . GLN A 1 445 ? 12.617 15.908 28.133 1.00 86.50 445 GLN A N 1
ATOM 3464 C CA . GLN A 1 445 ? 11.420 16.300 27.386 1.00 86.50 445 GLN A CA 1
ATOM 3465 C C . GLN A 1 445 ? 10.932 17.695 27.780 1.00 86.50 445 GLN A C 1
ATOM 3467 O O . GLN A 1 445 ? 10.598 18.486 26.904 1.00 86.50 445 GLN A O 1
ATOM 3472 N N . GLU A 1 446 ? 10.912 18.015 29.074 1.00 87.00 446 GLU A N 1
ATOM 3473 C CA . GLU A 1 446 ? 10.540 19.347 29.555 1.00 87.00 446 GLU A CA 1
ATOM 3474 C C . GLU A 1 446 ? 11.536 20.419 29.092 1.00 87.00 446 GLU A C 1
ATOM 3476 O O . GLU A 1 446 ? 11.124 21.479 28.617 1.00 87.00 446 GLU A O 1
ATOM 3481 N N . GLU A 1 447 ? 12.838 20.121 29.124 1.00 94.25 447 GLU A N 1
ATOM 3482 C CA . GLU A 1 447 ? 13.871 20.992 28.555 1.00 94.25 447 GLU A CA 1
ATOM 3483 C C . GLU A 1 447 ? 13.603 21.286 27.068 1.00 94.25 447 GLU A C 1
ATOM 3485 O O . GLU A 1 447 ? 13.604 22.448 26.658 1.00 94.25 447 GLU A O 1
ATOM 3490 N N . PHE A 1 448 ? 13.331 20.260 26.254 1.00 89.06 448 PHE A N 1
ATOM 3491 C CA . PHE A 1 448 ? 13.064 20.433 24.820 1.00 89.06 448 PHE A CA 1
ATOM 3492 C C . PHE A 1 448 ? 11.730 21.130 24.557 1.00 89.06 448 PHE A C 1
ATOM 3494 O O . PHE A 1 448 ? 11.659 21.980 23.667 1.00 89.06 448 PHE A O 1
ATOM 3501 N N . ARG A 1 449 ? 10.701 20.866 25.370 1.00 83.25 449 ARG A N 1
ATOM 3502 C CA . ARG A 1 449 ? 9.426 21.588 25.308 1.00 83.25 449 ARG A CA 1
ATOM 3503 C C . ARG A 1 449 ? 9.651 23.083 25.505 1.00 83.25 449 ARG A C 1
ATOM 3505 O O . ARG A 1 449 ? 9.163 23.878 24.711 1.00 83.25 449 ARG A O 1
ATOM 3512 N N . ASN A 1 450 ? 10.448 23.459 26.500 1.00 89.38 450 ASN A N 1
ATOM 3513 C CA . ASN A 1 450 ? 10.762 24.858 26.779 1.00 89.38 450 ASN A CA 1
ATOM 3514 C C . ASN A 1 450 ? 11.660 25.483 25.699 1.00 89.38 450 ASN A C 1
ATOM 3516 O O . ASN A 1 450 ? 11.482 26.646 25.346 1.00 89.38 450 ASN A O 1
ATOM 3520 N N . LYS A 1 451 ? 12.614 24.720 25.152 1.00 88.12 451 LYS A N 1
ATOM 3521 C CA . LYS A 1 451 ? 13.592 25.214 24.170 1.00 88.12 451 LYS A CA 1
ATOM 3522 C C . LYS A 1 451 ? 13.036 25.313 22.745 1.00 88.12 451 LYS A C 1
ATOM 3524 O O . LYS A 1 451 ? 13.397 26.229 22.011 1.00 88.12 451 LYS A O 1
ATOM 3529 N N . TYR A 1 452 ? 12.187 24.369 22.345 1.00 82.38 452 TYR A N 1
ATOM 3530 C CA . TYR A 1 452 ? 11.757 24.170 20.956 1.00 82.38 452 TYR A CA 1
ATOM 3531 C C . TYR A 1 452 ? 10.241 24.148 20.766 1.00 82.38 452 TYR A C 1
ATOM 3533 O O . TYR A 1 452 ? 9.782 24.002 19.635 1.00 82.38 452 TYR A O 1
ATOM 3541 N N . ASN A 1 453 ? 9.459 24.260 21.845 1.00 75.12 453 ASN A N 1
ATOM 3542 C CA . ASN A 1 453 ? 8.015 24.021 21.825 1.00 75.12 453 ASN A CA 1
ATOM 3543 C C . ASN A 1 453 ? 7.657 22.622 21.276 1.00 75.12 453 ASN A C 1
ATOM 3545 O O . ASN A 1 453 ? 6.650 22.447 20.592 1.00 75.12 453 ASN A O 1
ATOM 3549 N N . SER A 1 454 ? 8.517 21.631 21.543 1.00 63.62 454 SER A N 1
ATOM 3550 C CA . SER A 1 454 ? 8.346 20.236 21.128 1.00 63.62 454 SER A CA 1
ATOM 3551 C C . SER A 1 454 ? 9.021 19.286 22.116 1.00 63.62 454 SER A C 1
ATOM 3553 O O . SER A 1 454 ? 10.161 19.500 22.511 1.00 63.62 454 SER A O 1
ATOM 3555 N N . ASP A 1 455 ? 8.326 18.216 22.483 1.00 74.94 455 ASP A N 1
ATOM 3556 C CA . ASP A 1 455 ? 8.780 17.108 23.334 1.00 74.94 455 ASP A CA 1
ATOM 3557 C C . ASP A 1 455 ? 8.578 15.737 22.656 1.00 74.94 455 ASP A C 1
ATOM 3559 O O . ASP A 1 455 ? 8.558 14.687 23.313 1.00 74.94 455 ASP A O 1
ATOM 3563 N N . CYS A 1 456 ? 8.404 15.765 21.331 1.00 71.00 456 CYS A N 1
ATOM 3564 C CA . CYS A 1 456 ? 8.087 14.609 20.506 1.00 71.00 456 CYS A CA 1
ATOM 3565 C C . CYS A 1 456 ? 9.269 13.643 20.423 1.00 71.00 456 CYS A C 1
ATOM 3567 O O . CYS A 1 456 ? 10.376 14.029 20.052 1.00 71.00 456 CYS A O 1
ATOM 3569 N N . TRP A 1 457 ? 9.009 12.370 20.697 1.00 82.62 457 TRP A N 1
ATOM 3570 C CA . TRP A 1 457 ? 9.978 11.285 20.588 1.00 82.62 457 TRP A CA 1
ATOM 3571 C C . TRP A 1 457 ? 9.543 10.271 19.529 1.00 82.62 457 TRP A C 1
ATOM 3573 O O . TRP A 1 457 ? 8.366 10.179 19.179 1.00 82.62 457 TRP A O 1
ATOM 3583 N N . VAL A 1 458 ? 10.501 9.484 19.048 1.00 76.94 458 VAL A N 1
ATOM 3584 C CA . VAL A 1 458 ? 10.289 8.372 18.113 1.00 76.94 458 VAL A CA 1
ATOM 3585 C C . VAL A 1 458 ? 10.727 7.055 18.740 1.00 76.94 458 VAL A C 1
ATOM 3587 O O . VAL A 1 458 ? 11.548 7.031 19.662 1.00 76.94 458 VAL A O 1
ATOM 3590 N N . TYR A 1 459 ? 10.185 5.948 18.238 1.00 83.44 459 TYR A N 1
ATOM 3591 C CA . TYR A 1 459 ? 10.732 4.628 18.520 1.00 83.44 459 TYR A CA 1
ATOM 3592 C C . TYR A 1 459 ? 11.896 4.345 17.576 1.00 83.44 459 TYR A C 1
ATOM 3594 O O . TYR A 1 459 ? 11.752 4.432 16.361 1.00 83.44 459 TYR A O 1
ATOM 3602 N N . ALA A 1 460 ? 13.046 3.979 18.138 1.00 87.88 460 ALA A N 1
ATOM 3603 C CA . ALA A 1 460 ? 14.203 3.594 17.345 1.00 87.88 460 ALA A CA 1
ATOM 3604 C C . ALA A 1 460 ? 14.968 2.432 17.988 1.00 87.88 460 ALA A C 1
ATOM 3606 O O . ALA A 1 460 ? 15.101 2.324 19.210 1.00 87.88 460 ALA A O 1
ATOM 3607 N N . PHE A 1 461 ? 15.469 1.545 17.139 1.00 92.25 461 PHE A N 1
ATOM 3608 C CA . PHE A 1 461 ? 16.209 0.354 17.505 1.00 92.25 461 PHE A CA 1
ATOM 3609 C C . PHE A 1 461 ? 17.698 0.630 17.674 1.00 92.25 461 PHE A C 1
ATOM 3611 O O . PHE A 1 461 ? 18.313 1.298 16.844 1.00 92.25 461 PHE A O 1
ATOM 3618 N N . HIS A 1 462 ? 18.304 -0.002 18.673 1.00 94.00 462 HIS A N 1
ATOM 3619 C CA . HIS A 1 462 ? 19.749 -0.073 18.857 1.00 94.00 462 HIS A CA 1
ATOM 3620 C C . HIS A 1 462 ? 20.186 -1.533 18.978 1.00 94.00 462 HIS A C 1
ATOM 3622 O O . HIS A 1 462 ? 19.712 -2.257 19.855 1.00 94.00 462 HIS A O 1
ATOM 3628 N N . GLY A 1 463 ? 21.086 -1.967 18.096 1.00 92.31 463 GLY A N 1
ATOM 3629 C CA . GLY A 1 463 ? 21.729 -3.273 18.196 1.00 92.31 463 GLY A CA 1
ATOM 3630 C C . GLY A 1 463 ? 23.004 -3.194 19.015 1.00 92.31 463 GLY A C 1
ATOM 3631 O O . GLY A 1 463 ? 23.793 -2.264 18.861 1.00 92.31 463 GLY A O 1
ATOM 3632 N N . THR A 1 464 ? 23.200 -4.166 19.896 1.00 92.25 464 THR A N 1
ATOM 3633 C CA . THR A 1 464 ? 24.374 -4.251 20.766 1.00 92.25 464 THR A CA 1
ATOM 3634 C C . THR A 1 464 ? 24.595 -5.689 21.232 1.00 92.25 464 THR A C 1
ATOM 3636 O O . THR A 1 464 ? 23.857 -6.592 20.848 1.00 92.25 464 THR A O 1
ATOM 3639 N N . ASN A 1 465 ? 25.607 -5.936 22.062 1.00 91.94 465 ASN A N 1
ATOM 3640 C CA . ASN A 1 465 ? 25.792 -7.243 22.697 1.00 91.94 465 ASN A CA 1
ATOM 3641 C C . ASN A 1 465 ? 24.971 -7.360 23.996 1.00 91.94 465 ASN A C 1
ATOM 3643 O O . ASN A 1 465 ? 24.638 -6.356 24.629 1.00 91.94 465 ASN A O 1
ATOM 3647 N N . ARG A 1 466 ? 24.685 -8.589 24.440 1.00 90.88 466 ARG A N 1
ATOM 3648 C CA . ARG A 1 466 ? 23.874 -8.847 25.654 1.00 90.88 466 ARG A CA 1
ATOM 3649 C C . ARG A 1 466 ? 24.349 -8.114 26.907 1.00 90.88 466 ARG A C 1
ATOM 3651 O O . ARG A 1 466 ? 23.519 -7.538 27.601 1.00 90.88 466 ARG A O 1
ATOM 3658 N N . ASN A 1 467 ? 25.655 -8.112 27.173 1.00 90.88 467 ASN A N 1
ATOM 3659 C CA . ASN A 1 467 ? 26.208 -7.501 28.384 1.00 90.88 467 ASN A CA 1
ATOM 3660 C C . ASN A 1 467 ? 26.007 -5.982 28.367 1.00 90.88 467 ASN A C 1
ATOM 3662 O O . ASN A 1 467 ? 25.630 -5.386 29.374 1.00 90.88 467 ASN A O 1
ATOM 3666 N N . SER A 1 468 ? 26.219 -5.357 27.208 1.00 92.94 468 SER A N 1
ATOM 3667 C CA . SER A 1 468 ? 25.939 -3.938 27.007 1.00 92.94 468 SER A CA 1
ATOM 3668 C C . SER A 1 468 ? 24.447 -3.635 27.131 1.00 92.94 468 SER A C 1
ATOM 3670 O O . SER A 1 468 ? 24.103 -2.662 27.791 1.00 92.94 468 SER A O 1
ATOM 3672 N N . ALA A 1 469 ? 23.562 -4.474 26.581 1.00 92.75 469 ALA A N 1
ATOM 3673 C CA . ALA A 1 469 ? 22.115 -4.307 26.726 1.00 92.75 469 ALA A CA 1
ATOM 3674 C C . ALA A 1 469 ? 21.670 -4.310 28.201 1.00 92.75 469 ALA A C 1
ATOM 3676 O O . ALA A 1 469 ? 20.898 -3.442 28.610 1.00 92.75 469 ALA A O 1
ATOM 3677 N N . ASP A 1 470 ? 22.196 -5.239 29.005 1.00 91.44 470 ASP A N 1
ATOM 3678 C CA . ASP A 1 470 ? 21.885 -5.324 30.436 1.00 91.44 470 ASP A CA 1
ATOM 3679 C C . ASP A 1 470 ? 22.409 -4.111 31.219 1.00 91.44 470 ASP A C 1
ATOM 3681 O O . ASP A 1 470 ? 21.724 -3.612 32.111 1.00 91.44 470 ASP A O 1
ATOM 3685 N N . GLN A 1 471 ? 23.592 -3.595 30.872 1.00 93.25 471 GLN A N 1
ATOM 3686 C CA . GLN A 1 471 ? 24.122 -2.363 31.470 1.00 93.25 471 GLN A CA 1
ATOM 3687 C C . GLN A 1 471 ? 23.301 -1.133 31.074 1.00 93.25 471 GLN A C 1
ATOM 3689 O O . GLN A 1 471 ? 22.980 -0.322 31.936 1.00 93.25 471 GLN A O 1
ATOM 3694 N N . ILE A 1 472 ? 22.905 -1.017 29.803 1.00 95.25 472 ILE A N 1
ATOM 3695 C CA . ILE A 1 472 ? 22.102 0.108 29.300 1.00 95.25 472 ILE A CA 1
ATOM 3696 C C . ILE A 1 472 ? 20.765 0.207 30.045 1.00 95.25 472 ILE A C 1
ATOM 3698 O O . ILE A 1 472 ? 20.325 1.304 30.377 1.00 95.25 472 ILE A O 1
ATOM 3702 N N . PHE A 1 473 ? 20.133 -0.923 30.369 1.00 93.56 473 PHE A N 1
ATOM 3703 C CA . PHE A 1 473 ? 18.896 -0.935 31.158 1.00 93.56 473 PHE A CA 1
ATOM 3704 C C . PHE A 1 473 ? 19.075 -0.382 32.582 1.00 93.56 473 PHE A C 1
ATOM 3706 O O . PHE A 1 473 ? 18.147 0.212 33.138 1.00 93.56 473 PHE A O 1
ATOM 3713 N N . LYS A 1 474 ? 20.265 -0.554 33.167 1.00 91.44 474 LYS A N 1
ATOM 3714 C CA . LYS A 1 474 ? 20.585 -0.118 34.533 1.00 91.44 474 LYS A CA 1
ATOM 3715 C C . LYS A 1 474 ? 21.079 1.326 34.590 1.00 91.44 474 LYS A C 1
ATOM 3717 O O . LYS A 1 474 ? 20.655 2.075 35.462 1.00 91.44 474 LYS A O 1
ATOM 3722 N N . GLU A 1 475 ? 21.960 1.700 33.669 1.00 92.38 475 GLU A N 1
ATOM 3723 C CA . GLU A 1 475 ? 22.801 2.901 33.770 1.00 92.38 475 GLU A CA 1
ATOM 3724 C C . GLU A 1 475 ? 22.650 3.866 32.581 1.00 92.38 475 GLU A C 1
ATOM 3726 O O . GLU A 1 475 ? 23.346 4.877 32.526 1.00 92.38 475 GLU A O 1
ATOM 3731 N N . ASN A 1 476 ? 21.742 3.581 31.642 1.00 94.31 476 ASN A N 1
ATOM 3732 C CA . ASN A 1 476 ? 21.623 4.262 30.349 1.00 94.31 476 ASN A CA 1
ATOM 3733 C C . ASN A 1 476 ? 22.828 4.032 29.407 1.00 94.31 476 ASN A C 1
ATOM 3735 O O . ASN A 1 476 ? 23.757 3.267 29.681 1.00 94.31 476 ASN A O 1
ATOM 3739 N N . PHE A 1 477 ? 22.793 4.671 28.237 1.00 95.31 477 PHE A N 1
ATOM 3740 C CA . PHE A 1 477 ? 23.865 4.637 27.249 1.00 95.31 477 PHE A CA 1
ATOM 3741 C C . PHE A 1 477 ? 25.102 5.430 27.688 1.00 95.31 477 PHE A C 1
ATOM 3743 O O . PHE A 1 477 ? 25.021 6.493 28.299 1.00 95.31 477 PHE A O 1
ATOM 3750 N N . ARG A 1 478 ? 26.276 4.930 27.295 1.00 91.50 478 ARG A N 1
ATOM 3751 C CA . ARG A 1 478 ? 27.588 5.495 27.632 1.00 91.50 478 ARG A CA 1
ATOM 3752 C C . ARG A 1 478 ? 28.362 5.822 26.358 1.00 91.50 478 ARG A C 1
ATOM 3754 O O . ARG A 1 478 ? 28.809 4.924 25.645 1.00 91.50 478 ARG A O 1
ATOM 3761 N N . LEU A 1 479 ? 28.520 7.114 26.065 1.00 88.25 479 LEU A N 1
ATOM 3762 C CA . LEU A 1 479 ? 29.208 7.598 24.856 1.00 88.25 479 LEU A CA 1
ATOM 3763 C C . LEU A 1 479 ? 30.668 7.152 24.778 1.00 88.25 479 LEU A C 1
ATOM 3765 O O . LEU A 1 479 ? 31.177 6.910 23.689 1.00 88.25 479 LEU A O 1
ATOM 3769 N N . ASP A 1 480 ? 31.336 7.025 25.922 1.00 87.88 480 ASP A N 1
ATOM 3770 C CA . ASP A 1 480 ? 32.714 6.540 26.032 1.00 87.88 480 ASP A CA 1
ATOM 3771 C C . ASP A 1 480 ? 32.877 5.080 25.584 1.00 87.88 480 ASP A C 1
ATOM 3773 O O . ASP A 1 480 ? 33.971 4.680 25.198 1.00 87.88 480 ASP A O 1
ATOM 3777 N N . LYS A 1 481 ? 31.789 4.299 25.558 1.00 86.31 481 LYS A N 1
ATOM 3778 C CA . LYS A 1 481 ? 31.790 2.910 25.076 1.00 86.31 481 LYS A CA 1
ATOM 3779 C C . LYS A 1 481 ? 31.450 2.778 23.583 1.00 86.31 481 LYS A C 1
ATOM 3781 O O . LYS A 1 481 ? 31.474 1.670 23.051 1.00 86.31 481 LYS A O 1
ATOM 3786 N N . CYS A 1 482 ? 31.125 3.874 22.892 1.00 84.19 482 CYS A N 1
ATOM 3787 C CA . CYS A 1 482 ? 30.715 3.852 21.485 1.00 84.19 482 CYS A CA 1
ATOM 3788 C C . CYS A 1 482 ? 31.935 3.891 20.550 1.00 84.19 482 CYS A C 1
ATOM 3790 O O . CYS A 1 482 ? 32.564 4.936 20.398 1.00 84.19 482 CYS A O 1
ATOM 3792 N N . THR A 1 483 ? 32.251 2.774 19.887 1.00 79.81 483 THR A N 1
ATOM 3793 C CA . THR A 1 483 ? 33.470 2.628 19.060 1.00 79.81 483 THR A CA 1
ATOM 3794 C C . THR A 1 483 ? 33.263 2.856 17.559 1.00 79.81 483 THR A C 1
ATOM 3796 O O . THR A 1 483 ? 34.206 3.227 16.866 1.00 79.81 483 THR A O 1
ATOM 3799 N N . ARG A 1 484 ? 32.046 2.659 17.032 1.00 78.25 484 ARG A N 1
ATOM 3800 C CA . ARG A 1 484 ? 31.714 2.840 15.605 1.00 78.25 484 ARG A CA 1
ATOM 3801 C C . ARG A 1 484 ? 30.987 4.174 15.402 1.00 78.25 484 ARG A C 1
ATOM 3803 O O . ARG A 1 484 ? 29.847 4.305 15.827 1.00 78.25 484 ARG A O 1
ATOM 3810 N N . GLN A 1 485 ? 31.646 5.155 14.776 1.00 82.81 485 GLN A N 1
ATOM 3811 C CA . GLN A 1 485 ? 31.165 6.548 14.686 1.00 82.81 485 GLN A CA 1
ATOM 3812 C C . GLN A 1 485 ? 31.252 7.134 13.258 1.00 82.81 485 GLN A C 1
ATOM 3814 O O . GLN A 1 485 ? 31.768 8.231 13.053 1.00 82.81 485 GLN A O 1
ATOM 3819 N N . ALA A 1 486 ? 30.762 6.397 12.255 1.00 83.38 486 ALA A N 1
ATOM 3820 C CA . ALA A 1 486 ? 30.889 6.756 10.833 1.00 83.38 486 ALA A CA 1
ATOM 3821 C C . ALA A 1 486 ? 30.259 8.115 10.450 1.00 83.38 486 ALA A C 1
ATOM 3823 O O . ALA A 1 486 ? 30.758 8.797 9.559 1.00 83.38 486 ALA A O 1
ATOM 3824 N N . TYR A 1 487 ? 29.194 8.523 11.141 1.00 86.00 487 TYR A N 1
ATOM 3825 C CA . TYR A 1 487 ? 28.413 9.736 10.869 1.00 86.00 487 TYR A CA 1
ATOM 3826 C C . TYR A 1 487 ? 28.544 10.794 11.975 1.00 86.00 487 TYR A C 1
ATOM 3828 O O . TYR A 1 487 ? 27.702 11.679 12.111 1.00 86.00 487 TYR A O 1
ATOM 3836 N N . GLY A 1 488 ? 29.621 10.709 12.761 1.00 86.06 488 GLY A N 1
ATOM 3837 C CA . GLY A 1 488 ? 29.905 11.603 13.879 1.00 86.06 488 GLY A CA 1
ATOM 3838 C C . GLY A 1 488 ? 29.807 10.919 15.241 1.00 86.06 488 GLY A C 1
ATOM 3839 O O . GLY A 1 488 ? 29.355 9.777 15.375 1.00 86.06 488 GLY A O 1
ATOM 3840 N N . ARG A 1 489 ? 30.267 11.629 16.275 1.00 86.94 489 ARG A N 1
ATOM 3841 C CA . ARG A 1 489 ? 30.280 11.124 17.649 1.00 86.94 489 ARG A CA 1
ATOM 3842 C C . ARG A 1 489 ? 28.867 11.078 18.218 1.00 86.94 489 ARG A C 1
ATOM 3844 O O . ARG A 1 489 ? 28.232 12.114 18.375 1.00 86.94 489 ARG A O 1
ATOM 3851 N N . GLY A 1 490 ? 28.412 9.885 18.587 1.00 91.12 490 GLY A N 1
ATOM 3852 C CA . GLY A 1 490 ? 27.118 9.697 19.230 1.00 91.12 490 GLY A CA 1
ATOM 3853 C C . GLY A 1 490 ? 26.730 8.232 19.364 1.00 91.12 490 GLY A C 1
ATOM 3854 O O . GLY A 1 490 ? 27.503 7.329 19.040 1.00 91.12 490 GLY A O 1
ATOM 3855 N N . ILE A 1 491 ? 25.518 8.024 19.861 1.00 94.25 491 ILE A N 1
AT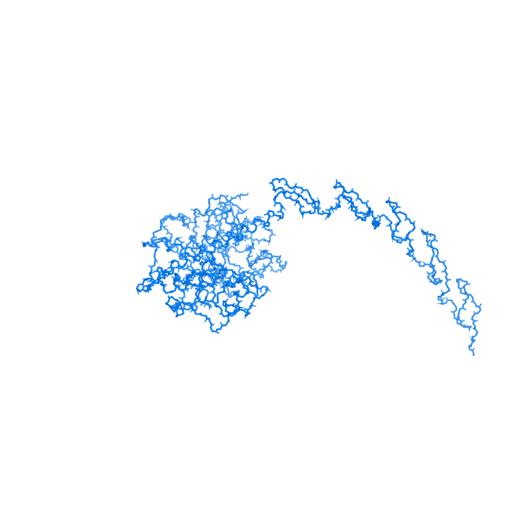OM 3856 C CA . ILE A 1 491 ? 24.854 6.735 20.006 1.00 94.25 491 ILE A CA 1
ATOM 3857 C C . ILE A 1 491 ? 23.929 6.566 18.803 1.00 94.25 491 ILE A C 1
ATOM 3859 O O . ILE A 1 491 ? 23.140 7.457 18.491 1.00 94.25 491 ILE A O 1
ATOM 3863 N N . TYR A 1 492 ? 24.059 5.434 18.121 1.00 93.50 492 TYR A N 1
ATOM 3864 C CA . TYR A 1 492 ? 23.419 5.189 16.835 1.00 93.50 492 TYR A CA 1
ATOM 3865 C C . TYR A 1 492 ? 22.133 4.397 17.036 1.00 93.50 492 TYR A C 1
ATOM 3867 O O . TYR A 1 492 ? 22.135 3.364 17.707 1.00 93.50 492 TYR A O 1
ATOM 3875 N N . PHE A 1 493 ? 21.061 4.866 16.414 1.00 93.19 493 PHE A N 1
ATOM 3876 C CA . PHE A 1 493 ? 19.766 4.201 16.358 1.00 93.19 493 PHE A CA 1
ATOM 3877 C C . PHE A 1 493 ? 19.293 4.100 14.915 1.00 93.19 493 PHE A C 1
ATOM 3879 O O . PHE A 1 493 ? 19.763 4.839 14.057 1.00 93.19 493 PHE A O 1
ATOM 3886 N N . SER A 1 494 ? 18.327 3.228 14.660 1.00 88.44 494 SER A N 1
ATOM 3887 C CA . SER A 1 494 ? 17.592 3.179 13.400 1.00 88.44 494 SER A CA 1
ATOM 3888 C C . SER A 1 494 ? 16.113 2.972 13.672 1.00 88.44 494 SER A C 1
ATOM 3890 O O . SER A 1 494 ? 15.755 2.157 14.517 1.00 88.44 494 SER A O 1
ATOM 3892 N N . GLU A 1 495 ? 15.237 3.644 12.933 1.00 81.81 495 GLU A N 1
ATOM 3893 C CA . GLU A 1 495 ? 13.794 3.366 12.985 1.00 81.81 495 GLU A CA 1
ATOM 3894 C C . GLU A 1 495 ? 13.447 2.003 12.353 1.00 81.81 495 GLU A C 1
ATOM 3896 O O . GLU A 1 495 ? 12.317 1.527 12.461 1.00 81.81 495 GLU A O 1
ATOM 3901 N N . PHE A 1 496 ? 14.432 1.333 11.739 1.00 81.50 496 PHE A N 1
ATOM 3902 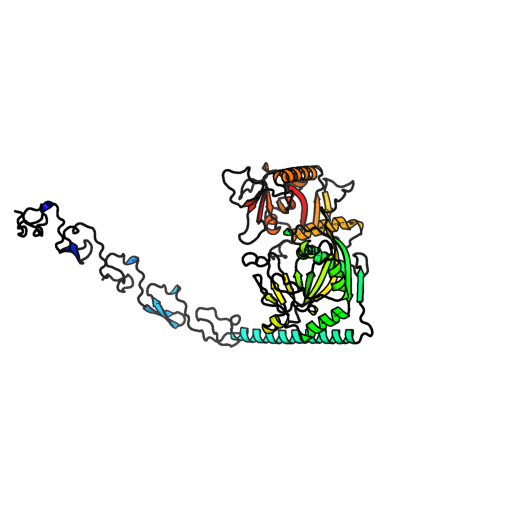C CA . PHE A 1 496 ? 14.279 0.036 11.102 1.00 81.50 496 PHE A CA 1
ATOM 3903 C C . PHE A 1 496 ? 15.069 -1.067 11.808 1.00 81.50 496 PHE A C 1
ATOM 3905 O O . PHE A 1 496 ? 16.295 -1.028 11.929 1.00 81.50 496 PHE A O 1
ATOM 3912 N N . THR A 1 497 ? 14.377 -2.149 12.169 1.00 83.19 497 THR A N 1
ATOM 3913 C CA . THR A 1 497 ? 15.005 -3.307 12.821 1.00 83.19 497 THR A CA 1
ATOM 3914 C C . THR A 1 497 ? 16.107 -3.950 11.979 1.00 83.19 497 THR A C 1
ATOM 3916 O O . THR A 1 497 ? 17.119 -4.382 12.528 1.00 83.19 497 THR A O 1
ATOM 3919 N N . HIS A 1 498 ? 15.929 -4.016 10.653 1.00 79.50 498 HIS A N 1
ATOM 3920 C CA . HIS A 1 498 ? 16.870 -4.692 9.757 1.00 79.50 498 HIS A CA 1
ATOM 3921 C C . HIS A 1 498 ? 18.247 -4.012 9.679 1.00 79.50 498 HIS A C 1
ATOM 3923 O O . HIS A 1 498 ? 19.199 -4.687 9.312 1.00 79.50 498 HIS A O 1
ATOM 3929 N N . ILE A 1 499 ? 18.347 -2.729 10.048 1.00 83.69 499 ILE A N 1
ATOM 3930 C CA . ILE A 1 499 ? 19.615 -1.995 10.141 1.00 83.69 499 ILE A CA 1
ATOM 3931 C C . ILE A 1 499 ? 20.272 -2.298 11.488 1.00 83.69 499 ILE A C 1
ATOM 3933 O O . ILE A 1 499 ? 21.422 -2.723 11.548 1.00 83.69 499 ILE A O 1
ATOM 3937 N N . SER A 1 500 ? 19.530 -2.134 12.586 1.00 87.25 500 SER A N 1
ATOM 3938 C CA . SER A 1 500 ? 20.091 -2.288 13.932 1.00 87.25 500 SER A CA 1
ATOM 3939 C C . SER A 1 500 ? 20.491 -3.726 14.271 1.00 87.25 500 SER A C 1
ATOM 3941 O O . SER A 1 500 ? 21.409 -3.916 15.061 1.00 87.25 500 SER A O 1
ATOM 3943 N N . LYS A 1 501 ? 19.868 -4.749 13.674 1.00 82.62 501 LYS A N 1
ATOM 3944 C CA . LYS A 1 501 ? 20.201 -6.160 13.955 1.00 82.62 501 LYS A CA 1
ATOM 3945 C C . LYS A 1 501 ? 21.650 -6.557 13.633 1.00 82.62 501 LYS A C 1
ATOM 3947 O O . LYS A 1 501 ? 22.130 -7.528 14.199 1.00 82.62 501 LYS A O 1
ATOM 3952 N N . ASP A 1 502 ? 22.342 -5.832 12.758 1.00 82.94 502 ASP A N 1
ATOM 3953 C CA . ASP A 1 502 ? 23.691 -6.201 12.305 1.00 82.94 502 ASP A CA 1
ATOM 3954 C C . ASP A 1 502 ? 24.792 -5.659 13.248 1.00 82.94 502 ASP A C 1
ATOM 3956 O O . ASP A 1 502 ? 25.986 -5.753 12.963 1.00 82.94 502 ASP A O 1
ATOM 3960 N N . TYR A 1 503 ? 24.403 -5.069 14.388 1.00 84.00 503 TYR A N 1
ATOM 3961 C CA . TYR A 1 503 ? 25.310 -4.451 15.364 1.00 84.00 503 TYR A CA 1
ATOM 3962 C C . TYR A 1 503 ? 25.488 -5.263 16.657 1.00 84.00 503 TYR A C 1
ATOM 3964 O O . TYR A 1 503 ? 26.199 -4.826 17.566 1.00 84.00 503 TYR A O 1
ATOM 3972 N N . GLY A 1 504 ? 24.881 -6.449 16.749 1.00 85.38 504 GLY A N 1
ATOM 3973 C CA . GLY A 1 504 ? 25.109 -7.389 17.842 1.00 85.38 504 GLY A CA 1
ATOM 3974 C C . GLY A 1 504 ? 23.964 -8.374 18.059 1.00 85.38 504 GLY A C 1
ATOM 3975 O O . GLY A 1 504 ? 22.979 -8.398 17.329 1.00 85.38 504 GLY A O 1
ATOM 3976 N N . ASP A 1 505 ? 24.091 -9.192 19.102 1.00 87.50 505 ASP A N 1
ATOM 3977 C CA . ASP A 1 505 ? 23.172 -10.292 19.406 1.00 87.50 505 ASP A CA 1
ATOM 3978 C C . ASP A 1 505 ? 22.030 -9.917 20.374 1.00 87.50 505 ASP A C 1
ATOM 3980 O O . ASP A 1 505 ? 21.276 -10.783 20.832 1.00 87.50 505 ASP A O 1
ATOM 3984 N N . ALA A 1 506 ? 21.893 -8.629 20.694 1.00 90.56 506 ALA A N 1
ATOM 3985 C CA . ALA A 1 506 ? 20.811 -8.057 21.479 1.00 90.56 506 ALA A CA 1
ATOM 3986 C C . ALA A 1 506 ? 20.227 -6.823 20.782 1.00 90.56 506 ALA A C 1
ATOM 3988 O O . ALA A 1 506 ? 20.950 -5.972 20.265 1.00 90.56 506 ALA A O 1
ATOM 3989 N N . LEU A 1 507 ? 18.900 -6.710 20.819 1.00 93.06 507 LEU A N 1
ATOM 3990 C CA . LEU A 1 507 ? 18.164 -5.617 20.198 1.00 93.06 507 LEU A CA 1
ATOM 3991 C C . LEU A 1 507 ? 17.371 -4.854 21.258 1.00 93.06 507 LEU A C 1
ATOM 3993 O O . LEU A 1 507 ? 16.545 -5.435 21.969 1.00 93.06 507 LEU A O 1
ATOM 3997 N N . LEU A 1 508 ? 17.627 -3.553 21.345 1.00 95.44 508 LEU A N 1
ATOM 3998 C CA . LEU A 1 508 ? 16.891 -2.623 22.189 1.00 95.44 508 LEU A CA 1
ATOM 3999 C C . LEU A 1 508 ? 15.954 -1.780 21.330 1.00 95.44 508 LEU A C 1
ATOM 4001 O O . LEU A 1 508 ? 16.335 -1.358 20.242 1.00 95.44 508 LEU A O 1
ATOM 4005 N N . LEU A 1 509 ? 14.754 -1.513 21.834 1.00 93.38 509 LEU A N 1
ATOM 4006 C CA . LEU A 1 509 ? 13.830 -0.529 21.284 1.00 93.38 509 LEU A CA 1
ATOM 4007 C C . LEU A 1 509 ? 13.690 0.607 22.296 1.00 93.38 509 LEU A C 1
ATOM 4009 O O . LEU A 1 509 ? 13.241 0.407 23.430 1.00 93.38 509 LEU A O 1
ATOM 4013 N N . CYS A 1 510 ? 14.100 1.795 21.876 1.00 94.56 510 CYS A N 1
ATOM 4014 C CA . CYS A 1 510 ? 14.214 2.965 22.729 1.00 94.56 510 CYS A CA 1
ATOM 4015 C C . CYS A 1 510 ? 13.221 4.040 22.295 1.00 94.56 510 CYS A C 1
ATOM 4017 O O . CYS A 1 510 ? 12.931 4.173 21.106 1.00 94.56 510 CYS A O 1
ATOM 4019 N N . ARG A 1 511 ? 12.751 4.845 23.252 1.00 89.88 511 ARG A N 1
ATOM 4020 C CA . ARG A 1 511 ? 12.232 6.176 22.925 1.00 89.88 511 ARG A CA 1
ATOM 4021 C C . ARG A 1 511 ? 13.429 7.092 22.759 1.00 89.88 511 ARG A C 1
ATOM 4023 O O . ARG A 1 511 ? 14.268 7.171 23.654 1.00 89.88 511 ARG A O 1
ATOM 4030 N N . VAL A 1 512 ? 13.510 7.744 21.613 1.00 90.88 512 VAL A N 1
ATOM 4031 C CA . VAL A 1 512 ? 14.579 8.677 21.277 1.00 90.88 512 VAL A CA 1
ATOM 4032 C C . VAL A 1 512 ? 13.946 10.031 21.030 1.00 90.88 512 VAL A C 1
ATOM 4034 O O . VAL A 1 512 ? 13.004 10.131 20.253 1.00 90.88 512 VAL A O 1
ATOM 4037 N N . LEU A 1 513 ? 14.449 11.055 21.708 1.00 88.81 513 LEU A N 1
ATOM 4038 C CA . LEU A 1 513 ? 14.011 12.438 21.599 1.00 88.81 513 LEU A CA 1
ATOM 4039 C C . LEU A 1 513 ? 14.933 13.175 20.605 1.00 88.81 513 LEU A C 1
ATOM 4041 O O . LEU A 1 513 ? 16.036 13.570 21.000 1.00 88.81 513 LEU A O 1
ATOM 4045 N N . PRO A 1 514 ? 14.543 13.354 19.325 1.00 85.25 514 PRO A N 1
ATOM 4046 C CA . PRO A 1 514 ? 15.465 13.848 18.298 1.00 85.25 514 PRO A CA 1
ATOM 4047 C C . PRO A 1 514 ? 15.801 15.333 18.462 1.00 85.25 514 PRO A C 1
ATOM 4049 O O . PRO A 1 514 ? 16.904 15.749 18.122 1.00 85.25 514 PRO A O 1
ATOM 4052 N N . GLY A 1 515 ? 14.879 16.130 19.015 1.00 86.25 515 GLY A N 1
ATOM 4053 C CA . GLY A 1 515 ? 15.065 17.574 19.170 1.00 86.25 515 GLY A CA 1
ATOM 4054 C C . GLY A 1 515 ? 15.225 18.273 17.824 1.00 86.25 515 GLY A C 1
ATOM 4055 O O . GLY A 1 515 ? 14.477 18.008 16.884 1.00 86.25 515 GLY A O 1
ATOM 4056 N N . ARG A 1 516 ? 16.199 19.180 17.720 1.00 86.44 516 ARG A N 1
ATOM 4057 C CA . ARG A 1 516 ? 16.536 19.816 16.445 1.00 86.44 516 ARG A CA 1
ATOM 4058 C C . ARG A 1 516 ? 17.427 18.891 15.618 1.00 86.44 516 ARG A C 1
ATOM 4060 O O . ARG A 1 516 ? 18.595 18.692 15.938 1.00 86.44 516 ARG A O 1
ATOM 4067 N N . GLU A 1 517 ? 16.876 18.359 14.536 1.00 87.88 517 GLU A N 1
ATOM 4068 C CA . GLU A 1 517 ? 17.576 17.449 13.627 1.00 87.88 517 GLU A CA 1
ATOM 4069 C C . GLU A 1 517 ? 18.390 18.192 12.553 1.00 87.88 517 GLU A C 1
ATOM 4071 O O . GLU A 1 517 ? 18.002 19.263 12.077 1.00 87.88 517 GLU A O 1
ATOM 4076 N N . VAL A 1 518 ? 19.496 17.584 12.118 1.00 88.25 518 VAL A N 1
ATOM 4077 C CA . VAL A 1 518 ? 20.268 17.990 10.935 1.00 88.25 518 VAL A CA 1
ATOM 4078 C C . VAL A 1 518 ? 20.600 16.771 10.083 1.00 88.25 518 VAL A C 1
ATOM 4080 O O . VAL A 1 518 ? 20.914 15.713 10.620 1.00 88.25 518 VAL A O 1
ATOM 4083 N N . ASP A 1 519 ? 20.559 16.894 8.759 1.00 88.06 519 ASP A N 1
ATOM 4084 C CA . ASP A 1 519 ? 20.972 15.788 7.896 1.00 88.06 519 ASP A CA 1
ATOM 4085 C C . ASP A 1 519 ? 22.496 15.692 7.792 1.00 88.06 519 ASP A C 1
ATOM 4087 O O . ASP A 1 519 ? 23.208 16.698 7.795 1.00 88.06 519 ASP A O 1
ATOM 4091 N N . TYR A 1 520 ? 23.000 14.467 7.669 1.00 85.88 520 TYR A N 1
ATOM 4092 C CA . TYR A 1 520 ? 24.408 14.217 7.395 1.00 85.88 520 TYR A CA 1
ATOM 4093 C C . TYR A 1 520 ? 24.782 14.611 5.945 1.00 85.88 520 TYR A C 1
ATOM 4095 O O . TYR A 1 520 ? 24.042 14.264 5.021 1.00 85.88 520 TYR A O 1
ATOM 4103 N N . PRO A 1 521 ? 25.952 15.244 5.709 1.00 86.00 521 PRO A N 1
ATOM 4104 C CA . PRO A 1 521 ? 26.942 15.656 6.705 1.00 86.00 521 PRO A CA 1
ATOM 4105 C C . PRO A 1 521 ? 26.538 16.952 7.433 1.00 86.00 521 PRO A C 1
ATOM 4107 O O . PRO A 1 521 ? 26.137 17.919 6.782 1.00 86.00 521 PRO A O 1
ATOM 4110 N N . PRO A 1 522 ? 26.682 17.016 8.772 1.00 80.44 522 PRO A N 1
ATOM 4111 C CA . PRO A 1 522 ? 26.345 18.217 9.524 1.00 80.44 522 PRO A CA 1
ATOM 4112 C C . PRO A 1 522 ? 27.343 19.365 9.250 1.00 80.44 522 PRO A C 1
ATOM 4114 O O . PRO A 1 522 ? 28.494 19.114 8.875 1.00 80.44 522 PRO A O 1
ATOM 4117 N N . PRO A 1 523 ? 26.954 20.635 9.477 1.00 77.81 523 PRO A N 1
ATOM 4118 C CA . PRO A 1 523 ? 27.832 21.786 9.277 1.00 77.81 523 PRO A CA 1
ATOM 4119 C C . PRO A 1 523 ? 29.076 21.735 10.191 1.00 77.81 523 PRO A C 1
ATOM 4121 O O . PRO A 1 523 ? 28.925 21.582 11.405 1.00 77.81 523 PRO A O 1
ATOM 4124 N N . PRO A 1 524 ? 30.298 21.952 9.666 1.00 65.69 524 PRO A N 1
ATOM 4125 C CA . PRO A 1 524 ? 31.552 21.673 10.379 1.00 65.69 524 PRO A CA 1
ATOM 4126 C C . PRO A 1 524 ? 31.818 22.522 11.639 1.00 65.69 524 PRO A C 1
ATOM 4128 O O . PRO A 1 524 ? 32.622 22.113 12.468 1.00 65.69 524 PRO A O 1
ATOM 4131 N N . ASN A 1 525 ? 31.135 23.662 11.828 1.00 66.00 525 ASN A N 1
ATOM 4132 C CA . ASN A 1 525 ? 31.425 24.628 12.906 1.00 66.00 525 ASN A CA 1
ATOM 4133 C C . ASN A 1 525 ? 30.219 24.970 13.806 1.00 66.00 525 ASN A C 1
ATOM 4135 O O . ASN A 1 525 ? 30.220 26.012 14.459 1.00 66.00 525 ASN A O 1
ATOM 4139 N N . LYS A 1 526 ? 29.165 24.140 13.832 1.00 63.38 526 LYS A N 1
ATOM 4140 C CA . LYS A 1 526 ? 27.932 24.424 14.601 1.00 63.38 526 LYS A CA 1
ATOM 4141 C C . LYS A 1 526 ? 27.394 23.227 15.415 1.00 63.38 526 LYS A C 1
ATOM 4143 O O . LYS A 1 526 ? 26.197 22.953 15.356 1.00 63.38 526 LYS A O 1
ATOM 4148 N N . PRO A 1 527 ? 28.220 22.521 16.211 1.00 60.09 527 PRO A N 1
ATOM 4149 C CA . PRO A 1 527 ? 27.763 21.358 16.982 1.00 60.09 527 PRO A CA 1
ATOM 4150 C C . PRO A 1 527 ? 26.725 21.695 18.070 1.00 60.09 527 PRO A C 1
ATOM 4152 O O . PRO A 1 527 ? 26.035 20.802 18.539 1.00 60.09 527 PRO A O 1
ATOM 4155 N N . ALA A 1 528 ? 26.586 22.967 18.464 1.00 61.97 528 ALA A N 1
ATOM 4156 C CA . ALA A 1 528 ? 25.586 23.419 19.437 1.00 61.97 528 ALA A CA 1
ATOM 4157 C C . ALA A 1 528 ? 24.199 23.726 18.825 1.00 61.97 528 ALA A C 1
ATOM 4159 O O . ALA A 1 528 ? 23.284 24.108 19.554 1.00 61.97 528 ALA A O 1
ATOM 4160 N N . GLU A 1 529 ? 24.034 23.615 17.500 1.00 75.19 529 GLU A N 1
ATOM 4161 C CA . GLU A 1 529 ? 22.789 23.994 16.812 1.00 75.19 529 GLU A CA 1
ATOM 4162 C C . GLU A 1 529 ? 21.829 22.830 16.538 1.00 75.19 529 GLU A C 1
ATOM 4164 O O . GLU A 1 529 ? 20.735 23.077 16.035 1.00 75.19 529 GLU A O 1
ATOM 4169 N N . TYR A 1 530 ? 22.195 21.591 16.857 1.00 84.12 530 TYR A N 1
ATOM 4170 C CA . TYR A 1 530 ? 21.358 20.413 16.628 1.00 84.12 530 TYR A CA 1
ATOM 4171 C C . TYR A 1 530 ? 21.539 19.387 17.752 1.00 84.12 530 TYR A C 1
ATOM 4173 O O . TYR A 1 530 ? 22.600 19.315 18.367 1.00 84.12 530 TYR A O 1
ATOM 4181 N N . ASP A 1 531 ? 20.502 18.593 18.009 1.00 90.19 531 ASP A N 1
ATOM 4182 C CA . ASP A 1 531 ? 20.487 17.550 19.044 1.00 90.19 531 ASP A CA 1
ATOM 4183 C C . ASP A 1 531 ? 20.523 16.129 18.447 1.00 90.19 531 ASP A C 1
ATOM 4185 O O . ASP A 1 531 ? 20.721 15.151 19.172 1.00 90.19 531 ASP A O 1
ATOM 4189 N N . CYS A 1 532 ? 20.343 16.006 17.126 1.00 90.31 532 CYS A N 1
ATOM 4190 C CA . CYS A 1 532 ? 20.376 14.742 16.397 1.00 90.31 532 CYS A CA 1
ATOM 4191 C C . CYS A 1 532 ? 20.939 14.920 14.980 1.00 90.31 532 CYS A C 1
ATOM 4193 O O . CYS A 1 532 ? 20.555 15.850 14.267 1.00 90.31 532 CYS A O 1
ATOM 4195 N N . VAL A 1 533 ? 21.818 14.005 14.554 1.00 90.94 533 VAL A N 1
ATOM 4196 C CA . VAL A 1 533 ? 22.213 13.870 13.142 1.00 90.94 533 VAL A CA 1
ATOM 4197 C C . VAL A 1 533 ? 21.410 12.745 12.500 1.00 90.94 533 VAL A C 1
ATOM 4199 O O . VAL A 1 533 ? 21.448 11.604 12.966 1.00 90.94 533 VAL A O 1
ATOM 4202 N N . ARG A 1 534 ? 20.728 13.059 11.401 1.00 88.56 534 ARG A N 1
ATOM 4203 C CA . ARG A 1 534 ? 19.928 12.133 10.609 1.00 88.56 534 ARG A CA 1
ATOM 4204 C C . ARG A 1 534 ? 20.665 11.708 9.344 1.00 88.56 534 ARG A C 1
ATOM 4206 O O . ARG A 1 534 ? 21.080 12.531 8.532 1.00 88.56 534 ARG A O 1
ATOM 4213 N N . VAL A 1 535 ? 20.770 10.403 9.137 1.00 86.50 535 VAL A N 1
ATOM 4214 C CA . VAL A 1 535 ? 21.268 9.807 7.893 1.00 86.50 535 VAL A CA 1
ATOM 4215 C C . VAL A 1 535 ? 20.069 9.243 7.142 1.00 86.50 535 VAL A C 1
ATOM 4217 O O . VAL A 1 535 ? 19.450 8.277 7.594 1.00 86.50 535 VAL A O 1
ATOM 4220 N N . ARG A 1 536 ? 19.718 9.864 6.013 1.00 73.62 536 ARG A N 1
ATOM 4221 C CA . ARG A 1 536 ? 18.583 9.448 5.177 1.00 73.62 536 ARG A CA 1
ATOM 4222 C C . ARG A 1 536 ? 19.036 8.567 4.019 1.00 73.62 536 ARG A C 1
ATOM 4224 O O . ARG A 1 536 ? 20.119 8.771 3.474 1.00 73.62 536 ARG A O 1
ATOM 4231 N N . ASP A 1 537 ? 18.164 7.656 3.596 1.00 62.19 537 ASP A N 1
ATOM 4232 C CA . ASP A 1 537 ? 18.169 7.204 2.205 1.00 62.19 537 ASP A CA 1
ATOM 4233 C C . ASP A 1 537 ? 17.427 8.237 1.350 1.00 62.19 537 ASP A C 1
ATOM 4235 O O . ASP A 1 537 ? 16.422 8.807 1.772 1.00 62.19 537 ASP A O 1
ATOM 4239 N N . SER A 1 538 ? 17.890 8.438 0.124 1.00 47.12 538 SER A N 1
ATOM 4240 C CA . SER A 1 538 ? 17.346 9.342 -0.897 1.00 47.12 538 SER A CA 1
ATOM 4241 C C . SER A 1 538 ? 15.856 9.149 -1.250 1.00 47.12 538 SER A C 1
ATOM 4243 O O . SER A 1 538 ? 15.314 9.918 -2.043 1.00 47.12 538 SER A O 1
ATOM 4245 N N . SER A 1 539 ? 15.185 8.142 -0.680 1.00 46.56 539 SER A N 1
ATOM 4246 C CA . SER A 1 539 ? 13.849 7.681 -1.068 1.00 46.56 539 SER A CA 1
ATOM 4247 C C . SER A 1 539 ? 12.809 7.597 0.064 1.00 46.56 539 SER A C 1
ATOM 4249 O O . SER A 1 539 ? 11.657 7.265 -0.228 1.00 46.56 539 SER A O 1
ATOM 4251 N N . SER A 1 540 ? 13.150 7.910 1.326 1.00 49.62 540 SER A N 1
ATOM 4252 C CA . SER A 1 540 ? 12.212 7.780 2.460 1.00 49.62 540 SER A CA 1
ATOM 4253 C C . SER A 1 540 ? 12.256 8.955 3.448 1.00 49.62 540 SER A C 1
ATOM 4255 O O . SER A 1 540 ? 13.311 9.552 3.655 1.00 49.62 540 SER A O 1
ATOM 4257 N N . ASP A 1 541 ? 11.115 9.252 4.083 1.00 46.62 541 ASP A N 1
ATOM 4258 C CA . ASP A 1 541 ? 11.003 10.241 5.171 1.00 46.62 541 ASP A CA 1
ATOM 4259 C C . ASP A 1 541 ? 11.546 9.718 6.521 1.00 46.62 541 ASP A C 1
ATOM 4261 O O . ASP A 1 541 ? 11.681 10.494 7.465 1.00 46.62 541 ASP A O 1
ATOM 4265 N N . TYR A 1 542 ? 11.893 8.428 6.611 1.00 52.16 542 TYR A N 1
ATOM 4266 C CA . TYR A 1 542 ? 12.484 7.804 7.795 1.00 52.16 542 TYR A CA 1
ATOM 4267 C C . TYR A 1 542 ? 14.011 7.879 7.797 1.00 52.16 542 TYR A C 1
ATOM 4269 O O . TYR A 1 542 ? 14.679 7.956 6.758 1.00 52.16 542 TYR A O 1
ATOM 4277 N N . SER A 1 543 ? 14.572 7.782 8.996 1.00 58.25 543 SER A N 1
ATOM 4278 C CA . SER A 1 543 ? 16.009 7.828 9.222 1.00 58.25 543 SER A CA 1
ATOM 4279 C C . SER A 1 543 ? 16.594 6.424 9.228 1.00 58.25 543 SER A C 1
ATOM 4281 O O . SER A 1 543 ? 16.335 5.628 10.134 1.00 58.25 543 SER A O 1
ATOM 4283 N N . ASN A 1 544 ? 17.468 6.137 8.260 1.00 73.75 544 ASN A N 1
ATOM 4284 C CA . ASN A 1 544 ? 18.276 4.920 8.302 1.00 73.75 544 ASN A CA 1
ATOM 4285 C C . ASN A 1 544 ? 19.135 4.904 9.563 1.00 73.75 544 ASN A C 1
ATOM 4287 O O . ASN A 1 544 ? 19.267 3.855 10.193 1.00 73.75 544 ASN A O 1
ATOM 4291 N N . MET A 1 545 ? 19.683 6.064 9.943 1.00 86.44 545 MET A N 1
ATOM 4292 C CA . MET A 1 545 ? 20.361 6.231 11.223 1.00 86.44 545 MET A CA 1
ATOM 4293 C C . MET A 1 545 ? 20.039 7.572 11.884 1.00 86.44 545 MET A C 1
ATOM 4295 O O . MET A 1 545 ? 20.033 8.612 11.226 1.00 86.44 545 MET A O 1
ATOM 4299 N N . LEU A 1 546 ? 19.833 7.529 13.198 1.00 89.75 546 LEU A N 1
ATOM 4300 C CA . LEU A 1 546 ? 19.780 8.674 14.102 1.00 89.75 546 LEU A CA 1
ATOM 4301 C C . LEU A 1 546 ? 21.011 8.618 15.008 1.00 89.75 546 LEU A C 1
ATOM 4303 O O . LEU A 1 546 ? 21.245 7.604 15.669 1.00 89.75 546 LEU A O 1
ATOM 4307 N N . VAL A 1 547 ? 21.793 9.694 15.052 1.00 92.81 547 VAL A N 1
ATOM 4308 C CA . VAL A 1 547 ? 22.973 9.806 15.919 1.00 92.81 547 VAL A CA 1
ATOM 4309 C C . VAL A 1 547 ? 22.675 10.805 17.028 1.00 92.81 547 VAL A C 1
ATOM 4311 O O . VAL A 1 547 ? 22.446 11.985 16.762 1.00 92.81 547 VAL A O 1
ATOM 4314 N N . ILE A 1 548 ? 22.676 10.317 18.268 1.00 93.62 548 ILE A N 1
ATOM 4315 C CA . ILE A 1 548 ? 22.289 11.071 19.464 1.00 93.62 548 ILE A CA 1
ATOM 4316 C C . ILE A 1 548 ? 23.496 11.263 20.376 1.00 93.62 548 ILE A C 1
ATOM 4318 O O . ILE A 1 548 ? 24.179 10.302 20.733 1.00 93.62 548 ILE A O 1
ATOM 4322 N N . SER A 1 549 ? 23.770 12.504 20.769 1.00 88.75 549 SER A N 1
ATOM 4323 C CA . SER A 1 549 ? 24.956 12.856 21.556 1.00 88.75 549 SER A CA 1
ATOM 4324 C C . SER A 1 549 ? 24.695 13.047 23.047 1.00 88.75 549 SER A C 1
ATOM 4326 O O . SER A 1 549 ? 25.661 13.187 23.789 1.00 88.75 549 SER A O 1
ATOM 4328 N N . ASN A 1 550 ? 23.442 13.066 23.510 1.00 93.25 550 ASN A N 1
ATOM 4329 C CA . ASN A 1 550 ? 23.117 13.113 24.937 1.00 93.25 550 ASN A CA 1
ATOM 4330 C C . ASN A 1 550 ? 22.301 11.867 25.344 1.00 93.25 550 ASN A C 1
ATOM 4332 O O . ASN A 1 550 ? 21.193 11.688 24.839 1.00 93.25 550 ASN A O 1
ATOM 4336 N N . PRO A 1 551 ? 22.806 11.018 26.262 1.00 94.94 551 PRO A N 1
ATOM 4337 C CA . PRO A 1 551 ? 22.085 9.842 26.747 1.00 94.94 551 PRO A CA 1
ATOM 4338 C C . PRO A 1 551 ? 20.708 10.137 27.353 1.00 94.94 551 PRO A C 1
ATOM 4340 O O . PRO A 1 551 ? 19.818 9.301 27.243 1.00 94.94 551 PRO A O 1
ATOM 4343 N N . ASP A 1 552 ? 20.491 11.316 27.942 1.00 95.38 552 ASP A N 1
ATOM 4344 C CA . ASP A 1 552 ? 19.200 11.677 28.544 1.00 95.38 552 ASP A CA 1
ATOM 4345 C C . ASP A 1 552 ? 18.102 11.935 27.493 1.00 95.38 552 ASP A C 1
ATOM 4347 O O . ASP A 1 552 ? 16.920 11.950 27.822 1.00 95.38 552 ASP A O 1
ATOM 4351 N N . GLN A 1 553 ? 18.460 12.068 26.206 1.00 95.69 553 GLN A N 1
ATOM 4352 C CA . GLN A 1 553 ? 17.499 12.044 25.090 1.00 95.69 553 GLN A CA 1
ATOM 4353 C C . GLN A 1 553 ? 16.964 10.633 24.801 1.00 95.69 553 GLN A C 1
ATOM 4355 O O . GLN A 1 553 ? 16.170 10.460 23.877 1.00 95.69 553 GLN A O 1
ATOM 4360 N N . ILE A 1 554 ? 17.438 9.607 25.511 1.00 96.94 554 ILE A N 1
ATOM 4361 C CA . ILE A 1 554 ? 17.158 8.210 25.203 1.00 96.94 554 ILE A CA 1
ATOM 4362 C C . ILE A 1 554 ? 16.596 7.521 26.440 1.00 96.94 554 ILE A C 1
ATOM 4364 O O . ILE A 1 554 ? 17.195 7.534 27.512 1.00 96.94 554 ILE A O 1
ATOM 4368 N N . LEU A 1 555 ? 15.472 6.836 26.252 1.00 94.94 555 LEU A N 1
ATOM 4369 C CA . LEU A 1 555 ? 14.927 5.904 27.227 1.00 94.94 555 LEU A CA 1
ATOM 4370 C C . LEU A 1 555 ? 14.940 4.488 26.633 1.00 94.94 555 LEU A C 1
ATOM 4372 O O . LEU A 1 555 ? 14.165 4.215 25.709 1.00 94.94 555 LEU A O 1
ATOM 4376 N N . PRO A 1 556 ? 15.786 3.566 27.131 1.00 95.62 556 PRO A N 1
ATOM 4377 C CA . PRO A 1 556 ? 15.749 2.167 26.719 1.00 95.62 556 PRO A CA 1
ATOM 4378 C C . PRO A 1 556 ? 14.521 1.482 27.324 1.00 95.62 556 PRO A C 1
ATOM 4380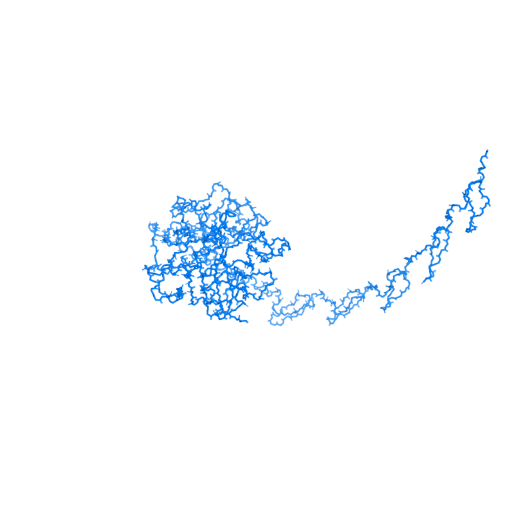 O O . PRO A 1 556 ? 14.547 1.094 28.490 1.00 95.62 556 PRO A O 1
ATOM 4383 N N . VAL A 1 557 ? 13.444 1.354 26.540 1.00 91.81 557 VAL A N 1
ATOM 4384 C CA . VAL A 1 557 ? 12.144 0.854 27.024 1.00 91.81 557 VAL A CA 1
ATOM 4385 C C . VAL A 1 557 ? 12.041 -0.659 26.911 1.00 91.81 557 VAL A C 1
ATOM 4387 O O . VAL A 1 557 ? 11.583 -1.305 27.850 1.00 91.81 557 VAL A O 1
ATOM 4390 N N . TYR A 1 558 ? 12.460 -1.235 25.781 1.00 93.94 558 TYR A N 1
ATOM 4391 C CA . TYR A 1 558 ? 12.301 -2.665 25.536 1.00 93.94 558 TYR A CA 1
ATOM 4392 C C . TYR A 1 558 ? 13.589 -3.340 25.094 1.00 93.94 558 TYR A C 1
ATOM 4394 O O . TYR A 1 558 ? 14.396 -2.766 24.368 1.00 93.94 558 TYR A O 1
ATOM 4402 N N . ARG A 1 559 ? 13.733 -4.607 25.479 1.00 93.81 559 ARG A N 1
ATOM 4403 C CA . ARG A 1 559 ? 14.680 -5.546 24.882 1.00 93.81 559 ARG A CA 1
ATOM 4404 C C . ARG A 1 559 ? 13.883 -6.648 24.204 1.00 93.81 559 ARG A C 1
ATOM 4406 O O . ARG A 1 559 ? 13.013 -7.260 24.822 1.00 93.81 559 ARG A O 1
ATOM 4413 N N . VAL A 1 560 ? 14.170 -6.866 22.927 1.00 91.31 560 VAL A N 1
ATOM 4414 C CA . VAL A 1 560 ? 13.392 -7.746 22.052 1.00 91.31 560 VAL A CA 1
ATOM 4415 C C . VAL A 1 560 ? 14.169 -9.033 21.810 1.00 91.31 560 VAL A C 1
ATOM 4417 O O . VAL A 1 560 ? 15.318 -9.002 21.369 1.00 91.31 560 VAL A O 1
ATOM 4420 N N . PHE A 1 561 ? 13.535 -10.169 22.085 1.00 89.25 561 PHE A N 1
ATOM 4421 C CA . PHE A 1 561 ? 14.078 -11.501 21.835 1.00 89.25 561 PHE A CA 1
ATOM 4422 C C . PHE A 1 561 ? 13.319 -12.139 20.685 1.00 89.25 561 PHE A C 1
ATOM 4424 O O . PHE A 1 561 ? 12.097 -12.012 20.602 1.00 89.25 561 PHE A O 1
ATOM 4431 N N . THR A 1 562 ? 14.031 -12.828 19.799 1.00 86.69 562 THR A N 1
ATOM 4432 C CA . THR A 1 562 ? 13.441 -13.391 18.583 1.00 86.69 562 THR A CA 1
ATOM 4433 C C . THR A 1 562 ? 13.924 -14.818 18.349 1.00 86.69 562 THR A C 1
ATOM 4435 O O . THR A 1 562 ? 14.930 -15.247 18.918 1.00 86.69 562 THR A O 1
ATOM 4438 N N . THR A 1 563 ? 13.210 -15.567 17.507 1.00 81.81 563 THR A N 1
ATOM 4439 C CA . THR A 1 563 ? 13.566 -16.949 17.148 1.00 81.81 563 THR A CA 1
ATOM 4440 C C . THR A 1 563 ? 14.894 -17.048 16.405 1.00 81.81 563 THR A C 1
ATOM 4442 O O . THR A 1 563 ? 15.530 -18.100 16.434 1.00 81.81 563 THR A O 1
ATOM 4445 N N . ILE A 1 564 ? 15.311 -15.976 15.728 1.00 78.25 564 ILE A N 1
ATOM 4446 C CA . ILE A 1 564 ? 16.593 -15.905 15.032 1.00 78.25 564 ILE A CA 1
ATOM 4447 C C . ILE A 1 564 ? 17.572 -15.155 15.934 1.00 78.25 564 ILE A C 1
ATOM 4449 O O . ILE A 1 564 ? 17.313 -14.041 16.382 1.00 78.25 564 ILE A O 1
ATOM 4453 N N . LYS A 1 565 ? 18.726 -15.763 16.211 1.00 69.69 565 LYS A N 1
ATOM 4454 C CA . LYS A 1 565 ? 19.807 -15.042 16.887 1.00 69.69 565 LYS A CA 1
ATOM 4455 C C . LYS A 1 565 ? 20.434 -14.077 15.885 1.00 69.69 565 LYS A C 1
ATOM 4457 O O . LYS A 1 565 ? 20.892 -14.517 14.832 1.00 69.69 565 LYS A O 1
ATOM 4462 N N . PHE A 1 566 ? 20.443 -12.787 16.209 1.00 70.94 566 PHE A N 1
ATOM 4463 C CA . PHE A 1 566 ? 21.173 -11.796 15.425 1.00 70.94 566 PHE A CA 1
ATOM 4464 C C . PHE A 1 566 ? 22.675 -12.114 15.470 1.00 70.94 566 PHE A C 1
ATOM 4466 O O . PHE A 1 566 ? 23.195 -12.543 16.503 1.00 70.94 566 PHE A O 1
ATOM 4473 N N . THR A 1 567 ? 23.335 -12.016 14.318 1.00 59.50 567 THR A N 1
ATOM 4474 C CA . THR A 1 567 ? 24.753 -12.356 14.136 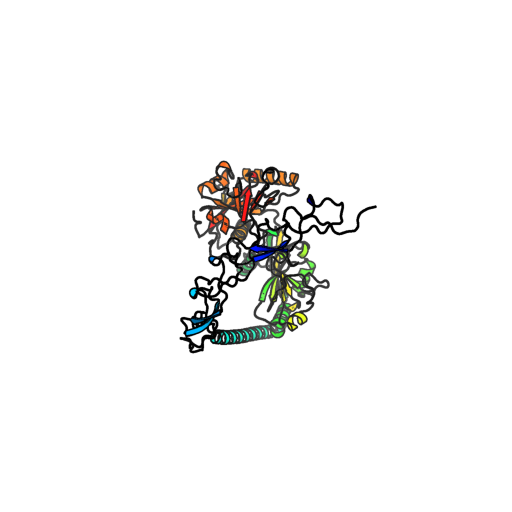1.00 59.50 567 THR A CA 1
ATOM 4475 C C . THR A 1 567 ? 25.654 -11.191 14.543 1.00 59.50 567 THR A C 1
ATOM 4477 O O . THR A 1 567 ? 25.226 -10.040 14.502 1.00 59.50 567 THR A O 1
ATOM 4480 N N . GLN A 1 568 ? 26.888 -11.501 14.948 1.00 50.50 568 GLN A N 1
ATOM 4481 C CA . GLN A 1 568 ? 27.901 -10.530 15.374 1.00 50.50 568 GLN A CA 1
ATOM 4482 C C . GLN A 1 568 ? 28.765 -10.044 14.209 1.00 50.50 568 GLN A C 1
ATOM 4484 O O . GLN A 1 568 ? 29.042 -10.882 13.319 1.00 50.50 568 GLN A O 1
#

Secondary structure (DSSP, 8-state):
----SBP-PBPTTSPBP-SBTTS-GGGSPP--EEEEEPTTSS-EEEEEGGGTTS-----SBP-PBPTTSSBP-SBTTS-GGGPPP--EEEEE-TTS-EEEEETTS-GGG----SBP-PBPTTT-PBP-SBTTS---GGG-HHHHHHHHHHHHHHHHHHHHHHHHHHHHHHHHHHT-SS--EEEEEE-TTSTTHHHHHHHHHHHHHT--GGGT--EEEEEEEEEEEHHHHHHHHHHHHHT-S-TT-EEEEEEE--HHHHHHHHHH-----SS-BTTBSSEEEBS-HHHHTSHHHHTT--EEEEEEEE--SEEE--S---S--SHHHHHHTT-SEEEE-SS-GGGT--SS-EEEESSGGGEEEEEEEEEEE-SS---PPPPTT-GGGEEEE---SS--GGGHHHHHHHHHHHHHHT--SS-GGGS--EEEEEEE--HHHHHHHHHHHHHHHHHHS----EEEEEEE-HHHHHHHHHH---GGG----TTSSSEEEBSSHHHHGGG-SEEEEEEE---SEEESSPPTT-TTS-SEEEEE-TT-SSEEEEEES-GGGEEEEEEEEESSPPP-

Sequence (568 aa):
MTCQQPCSRKLPCNHPCTLKCGEDCKLKPCFVQTTVKYPNCEHSIKVPCCMSDQQFVCDAKCERKLACGHSCPGTCSSDCASIACQVKIKLILPCAHPAEIECSIPESQVKCKKICNKQLEGCGHKCLLQCYQPCNSEKCKVCASIQSEIEKKQLLELQQAIRRNAFEELKKIRAMKDLPSSVKTISCDGDYCDEYLDVHDRVMKFIQSEHGWHPAITKIEKIENSKLTLQFLDFKAKCAADPRRSEKKFHGTSANALHSIVTDGFKLPSKAGMYGPGIYFATNSSKSSQQIYTKGSNMLLLCEVLIGRTLKVTSATQMYKSHADLKKIGYDSLFAPRNTKSTGGVLFDEYVIFDPHQAVPQYVIHYSNLAELPVMSLPPSAENHVLKIRPDRYKTDSDSCKALHFASVQSEYLRIDGTIKSLGSITEVWVNRNAQLEQNFKAKQEEFRNKYNSDCWVYAFHGTNRNSADQIFKENFRLDKCTRQAYGRGIYFSEFTHISKDYGDALLLCRVLPGREVDYPPPPNKPAEYDCVRVRDSSSDYSNMLVISNPDQILPVYRVFTTIKFTQ